Protein AF-A0A9N9WAH8-F1 (afdb_monomer)

InterPro domains:
  IPR052270 Centrosome-associated contractile fiber protein [PTHR22028] (72-411)

Organism: NCBI:txid40085

Solvent-accessible surface area (backbone atoms only — not comparable to full-atom values): 23472 Å² total; per-residue (Å²): 132,62,71,67,58,54,56,51,51,51,55,51,50,51,53,49,50,54,50,54,51,55,52,50,52,53,52,50,51,54,50,50,52,53,50,51,55,49,53,52,52,53,51,50,55,54,51,53,55,50,55,51,52,55,50,56,52,51,53,53,52,55,54,51,51,52,55,52,50,52,52,52,49,53,51,50,53,52,51,51,51,53,52,49,52,53,52,50,53,52,49,51,52,51,50,51,52,51,51,50,50,50,50,51,51,50,50,51,51,50,51,50,46,50,50,49,50,48,51,49,49,55,56,49,63,73,72,67,83,82,90,86,91,80,91,82,89,87,78,89,77,82,88,77,90,82,85,87,89,85,82,89,80,91,84,88,88,91,88,88,85,78,67,78,79,66,53,69,73,51,56,68,62,58,55,67,58,57,63,64,54,56,59,59,55,55,54,57,54,53,56,52,55,54,55,53,53,54,52,54,50,54,55,50,51,51,52,50,50,54,53,48,52,52,50,50,49,54,50,52,50,51,53,48,51,50,50,51,50,51,49,53,51,53,50,51,52,51,50,54,50,49,52,51,50,50,51,50,47,43,48,61,62,50,51,46,50,50,52,52,51,52,47,52,52,52,53,50,51,51,51,50,51,53,51,50,53,48,50,51,52,51,50,53,49,49,52,51,49,50,53,51,49,51,54,49,51,52,53,48,50,54,50,51,52,50,51,50,51,51,53,49,52,50,51,52,52,51,49,52,52,50,51,53,52,48,52,52,52,48,51,53,50,52,53,50,48,52,50,51,52,50,51,52,52,52,52,53,50,53,53,51,50,52,52,53,50,53,54,49,51,52,52,49,54,50,50,51,52,50,51,52,53,51,50,51,51,51,53,50,51,52,57,70,46,38,63,60,53,50,49,53,49,50,51,53,50,52,50,52,47,55,52,49,52,56,45,36,76,77,38,78,88,66,79,81,84,91,130

Foldseek 3Di:
DDPVVVVVVVVVVVVVVVVVVVVVVVVVVVVVVVVVVVVVVVVVVVVVVVVVVVVVVVVVVVVVVVVVVVVVVVVVVVVVVVVVVVVVVVVVVVVVVVVVVVVVVVVVVVVVVVVVVVVVVVVVVVPDDDDDDDDDDDDDDDDDDDDDDDDDDDDDDDDDDPPPVPPVVVVVVVVVVVVVVVVVVVVVVVVVVVVVVVVVVVVVVVVVVVVVVVVVVVVVVVVVVVVVVVVVVVVVVVVVVVVVVVVVCCVPPPVVVVVVVVVVVVVVVVVVVVVVVVVVVVVVVVVVVVVVVVVVVVVVVVVVVVVVVVVVVVVVVVVVVVVVVVVVVVVVVVVVVVVVVVVVVVVVVVVVVVVVVVVVVVVVVVVVVVVVVVVVVVVVVCVVCVVVVVVVVVVVVVVVVVVVVVVCVVPVPDDDDDD

Sequence (419 aa):
MNEKNKKVAIKFLEKWKAFVTKRKEILNKHRQECLNTFFDKVAKKKMDAKQSNDFVNKTKMLARDYSTYQQRYQVQKHIIALQKAKLEEQNRLIEELKYNRIIEASRQSVDAMKDEIRKTYFDIDRQLKPKIKCLTNELKLQQIEEPSLVLHCLKVPRFLQRMEKRAREREEKHAIIRERRRQMEEERVRLKQQAELAKAEMDKEEKIKRMEELREKRRKEKIENIRRKQYAARLRSLIVMADLHYERTLKTKYIRQLKILLQIKRDNNEKAKIHYAFQLKKNVFLHWMWYTEDMWCERNYIAEEFDRKKKLSQALKQFKLNVQGYILKKQVADDYYDLFVTQMVFRKFKEAISIVKKEQDLKFQKAIKYYNSNLLFKIFTCWRTLPALNALKREQEARKARWREKVLQVVPDYVPPED

Mean predicted aligned error: 22.87 Å

Structure (mmCIF, N/CA/C/O backbone):
data_AF-A0A9N9WAH8-F1
#
_entry.id   AF-A0A9N9WAH8-F1
#
loop_
_atom_site.group_PDB
_atom_site.id
_atom_site.type_symbol
_atom_site.label_atom_id
_atom_site.label_alt_id
_atom_site.label_comp_id
_atom_site.label_asym_id
_atom_site.label_entity_id
_atom_site.label_seq_id
_atom_site.pdbx_PDB_ins_code
_atom_site.Cartn_x
_atom_site.Cartn_y
_atom_site.Cartn_z
_atom_site.occupancy
_atom_site.B_iso_or_equiv
_atom_site.auth_seq_id
_atom_site.auth_comp_id
_atom_site.auth_asym_id
_atom_site.auth_atom_id
_atom_site.pdbx_PDB_model_num
ATOM 1 N N . MET A 1 1 ? -35.997 38.370 19.156 1.00 53.81 1 MET A N 1
ATOM 2 C CA . MET A 1 1 ? -34.703 37.883 18.616 1.00 53.81 1 MET A CA 1
ATOM 3 C C . MET A 1 1 ? -33.834 39.103 18.311 1.00 53.81 1 MET A C 1
ATOM 5 O O . MET A 1 1 ? -34.232 39.908 17.480 1.00 53.81 1 MET A O 1
ATOM 9 N N . ASN A 1 2 ? -32.734 39.292 19.051 1.00 60.47 2 ASN A N 1
ATOM 10 C CA . ASN A 1 2 ? -31.956 40.540 19.095 1.00 60.47 2 ASN A CA 1
ATOM 11 C C . ASN A 1 2 ? -31.414 40.979 17.725 1.00 60.47 2 ASN A C 1
ATOM 13 O O . ASN A 1 2 ? -30.841 40.181 16.985 1.00 60.47 2 ASN A O 1
ATOM 17 N N . GLU A 1 3 ? -31.519 42.271 17.429 1.00 69.06 3 GLU A N 1
ATOM 18 C CA . GLU A 1 3 ? -31.040 42.927 16.202 1.00 69.06 3 GLU A CA 1
ATOM 19 C C . GLU A 1 3 ? -29.545 42.668 15.921 1.00 69.06 3 GLU A C 1
ATOM 21 O O . GLU A 1 3 ? -29.122 42.501 14.774 1.00 69.06 3 GLU A O 1
ATOM 26 N N . LYS A 1 4 ? -28.748 42.515 16.989 1.00 70.62 4 LYS A N 1
ATOM 27 C CA . LYS A 1 4 ? -27.345 42.073 16.925 1.00 70.62 4 LYS A CA 1
ATOM 28 C C . LYS A 1 4 ? -27.186 40.684 16.298 1.00 70.62 4 LYS A C 1
ATOM 30 O O . LYS A 1 4 ? -26.289 40.495 15.481 1.00 70.62 4 LYS A O 1
ATOM 35 N N . ASN A 1 5 ? -28.071 39.736 16.603 1.00 72.88 5 ASN A N 1
ATOM 36 C CA . ASN A 1 5 ? -27.991 38.375 16.065 1.00 72.88 5 ASN A CA 1
ATOM 37 C C . ASN A 1 5 ? -28.330 38.344 14.568 1.00 72.88 5 ASN A C 1
ATOM 39 O O . ASN A 1 5 ? -27.695 37.604 13.819 1.00 72.88 5 ASN A O 1
ATOM 43 N N . LYS A 1 6 ? -29.253 39.202 14.104 1.00 77.69 6 LYS A N 1
ATOM 44 C CA . LYS A 1 6 ? -29.532 39.371 12.666 1.00 77.69 6 LYS A CA 1
ATOM 45 C C . LYS A 1 6 ? -28.328 39.948 11.914 1.00 77.69 6 LYS A C 1
ATOM 47 O O . LYS A 1 6 ? -27.961 39.410 10.873 1.00 77.69 6 LYS A O 1
ATOM 52 N N . LYS A 1 7 ? -27.664 40.981 12.451 1.00 80.12 7 LYS A N 1
ATOM 53 C CA . LYS A 1 7 ? -26.459 41.568 11.824 1.00 80.12 7 LYS A CA 1
ATOM 54 C C . LYS A 1 7 ? -25.301 40.570 11.727 1.00 80.12 7 LYS A C 1
ATOM 56 O O . LYS A 1 7 ? -24.615 40.518 10.708 1.00 80.12 7 LYS A O 1
ATOM 61 N N . VAL A 1 8 ? -25.106 39.743 12.755 1.00 80.06 8 VAL A N 1
ATOM 62 C CA . VAL A 1 8 ? -24.082 38.687 12.743 1.00 80.06 8 VAL A CA 1
ATOM 63 C C . VAL A 1 8 ? -24.415 37.610 11.705 1.00 80.06 8 VAL A C 1
ATOM 65 O O . VAL A 1 8 ? -23.544 37.247 10.916 1.00 80.06 8 VAL A O 1
ATOM 68 N N . ALA A 1 9 ? -25.671 37.159 11.636 1.00 80.25 9 ALA A N 1
ATOM 69 C CA . ALA A 1 9 ? -26.106 36.175 10.645 1.00 80.25 9 ALA A CA 1
ATOM 70 C C . ALA A 1 9 ? -25.903 36.669 9.201 1.00 80.25 9 ALA A C 1
ATOM 72 O O . ALA A 1 9 ? -25.368 35.927 8.379 1.00 80.25 9 ALA A O 1
ATOM 73 N N . ILE A 1 10 ? -26.237 37.931 8.905 1.00 84.44 10 ILE A N 1
ATOM 74 C CA . ILE A 1 10 ? -26.026 38.535 7.577 1.00 84.44 10 ILE A CA 1
ATOM 75 C C . ILE A 1 10 ? -24.534 38.554 7.215 1.00 84.44 10 ILE A C 1
ATOM 77 O O . ILE A 1 10 ? -24.164 38.115 6.129 1.00 84.44 10 ILE A O 1
ATOM 81 N N . LYS A 1 11 ? -23.658 38.944 8.151 1.00 85.69 11 LYS A N 1
ATOM 82 C CA . LYS A 1 11 ? -22.202 38.980 7.929 1.00 85.69 11 LYS A CA 1
ATOM 83 C C . LYS A 1 11 ? -21.610 37.597 7.629 1.00 85.69 11 LYS A C 1
ATOM 85 O O . LYS A 1 11 ? -20.718 37.469 6.788 1.00 85.69 11 LYS A O 1
ATOM 90 N N . PHE A 1 12 ? -22.081 36.548 8.306 1.00 84.50 12 PHE A N 1
ATOM 91 C CA . PHE A 1 12 ? -21.650 35.176 8.013 1.00 84.50 12 PHE A CA 1
ATOM 92 C C . PHE A 1 12 ? -22.207 34.663 6.683 1.00 84.50 12 PHE A C 1
ATOM 94 O O . PHE A 1 12 ? -21.503 33.957 5.963 1.00 84.50 12 PHE A O 1
ATOM 101 N N . LEU A 1 13 ? -23.424 35.066 6.321 1.00 86.12 13 LEU A N 1
ATOM 102 C CA . LEU A 1 13 ? -24.056 34.697 5.058 1.00 86.12 13 LEU A CA 1
ATOM 103 C C . LEU A 1 13 ? -23.360 35.363 3.859 1.00 86.12 13 LEU A C 1
ATOM 105 O O . LEU A 1 13 ? -23.143 34.713 2.838 1.00 86.12 13 LEU A O 1
ATOM 109 N N . GLU A 1 14 ? -22.917 36.613 3.998 1.00 87.69 14 GLU A N 1
ATOM 110 C CA . GLU A 1 14 ? -22.078 37.300 3.006 1.00 87.69 14 GLU A CA 1
ATOM 111 C C . GLU A 1 14 ? -20.697 36.652 2.864 1.00 87.69 14 GLU A C 1
ATOM 113 O O . GLU A 1 14 ? -20.250 36.394 1.745 1.00 87.69 14 GLU A O 1
ATOM 118 N N . LYS A 1 15 ? -20.043 36.300 3.981 1.00 85.69 15 LYS A N 1
ATOM 119 C CA . LYS A 1 15 ? -18.772 35.554 3.948 1.00 85.69 15 LYS A CA 1
ATOM 120 C C . LYS A 1 15 ? -18.920 34.188 3.280 1.00 85.69 15 LYS A C 1
ATOM 122 O O . LYS A 1 15 ? -18.047 33.788 2.512 1.00 85.69 15 LYS A O 1
ATOM 127 N N . TRP A 1 16 ? -20.019 33.485 3.543 1.00 86.94 16 TRP A N 1
ATOM 128 C CA . TRP A 1 16 ? -20.309 32.205 2.904 1.00 86.94 16 TRP A CA 1
ATOM 129 C C . TRP A 1 16 ? -20.557 32.372 1.401 1.00 86.94 16 TRP A C 1
ATOM 131 O O . TRP A 1 16 ? -19.966 31.643 0.607 1.00 86.94 16 TRP A O 1
ATOM 141 N N . LYS A 1 17 ? -21.335 33.382 0.988 1.00 85.12 17 LYS A N 1
ATOM 142 C CA . LYS A 1 17 ? -21.533 33.707 -0.435 1.00 85.12 17 LYS A CA 1
ATOM 143 C C . LYS A 1 17 ? -20.207 34.003 -1.139 1.00 85.12 17 LYS A C 1
ATOM 145 O O . LYS A 1 17 ? -19.960 33.425 -2.192 1.00 85.12 17 LYS A O 1
ATOM 150 N N . ALA A 1 18 ? -19.337 34.816 -0.534 1.00 86.19 18 ALA A N 1
ATOM 151 C CA . ALA A 1 18 ? -18.013 35.131 -1.076 1.00 86.19 18 ALA A CA 1
ATOM 152 C C . ALA A 1 18 ? -17.094 33.897 -1.174 1.00 86.19 18 ALA A C 1
ATOM 154 O O . ALA A 1 18 ? -16.318 33.755 -2.119 1.00 86.19 18 ALA A O 1
ATOM 155 N N . PHE A 1 19 ? -17.187 32.972 -0.215 1.00 87.88 19 PHE A N 1
ATOM 156 C CA . PHE A 1 19 ? -16.451 31.710 -0.265 1.00 87.88 19 PHE A CA 1
ATOM 157 C C . PHE A 1 19 ? -16.951 30.800 -1.397 1.00 87.88 19 PHE A C 1
ATOM 159 O O . PHE A 1 19 ? -16.147 30.224 -2.135 1.00 87.88 19 PHE A O 1
ATOM 166 N N . VAL A 1 20 ? -18.271 30.694 -1.572 1.00 85.44 20 VAL A N 1
ATOM 167 C CA . VAL A 1 20 ? -18.887 29.874 -2.625 1.00 85.44 20 VAL A CA 1
ATOM 168 C C . VAL A 1 20 ? -18.576 30.427 -4.018 1.00 85.44 20 VAL A C 1
ATOM 170 O O . VAL A 1 20 ? -18.229 29.646 -4.907 1.00 85.44 20 VAL A O 1
ATOM 173 N N . THR A 1 21 ? -18.633 31.747 -4.218 1.00 85.88 21 THR A N 1
ATOM 174 C CA . THR A 1 21 ? -18.268 32.367 -5.505 1.00 85.88 21 THR A CA 1
ATOM 175 C C . THR A 1 21 ? -16.796 32.146 -5.832 1.00 85.88 21 THR A C 1
ATOM 177 O O . THR A 1 21 ? -16.490 31.660 -6.920 1.00 85.88 21 THR A O 1
ATOM 180 N N . LYS A 1 22 ? -15.892 32.357 -4.868 1.00 86.38 22 LYS A N 1
ATOM 181 C CA . LYS A 1 22 ? -14.452 32.111 -5.050 1.00 86.38 22 LYS A CA 1
ATOM 182 C C . LYS A 1 22 ? -14.148 30.644 -5.372 1.00 86.38 22 LYS A C 1
ATOM 184 O O . LYS A 1 22 ? -13.329 30.349 -6.239 1.00 86.38 22 LYS A O 1
ATOM 189 N N . ARG A 1 23 ? -14.843 29.700 -4.727 1.00 84.19 23 ARG A N 1
ATOM 190 C CA . ARG A 1 23 ? -14.712 28.265 -5.030 1.00 84.19 23 ARG A CA 1
ATOM 191 C C . ARG A 1 23 ? -15.204 27.929 -6.440 1.00 84.19 23 ARG A C 1
ATOM 193 O O . ARG A 1 23 ? -14.568 27.132 -7.127 1.00 84.19 23 ARG A O 1
ATOM 200 N N . LYS A 1 24 ? -16.307 28.541 -6.883 1.00 85.25 24 LYS A N 1
ATOM 201 C CA . LYS A 1 24 ? -16.858 28.362 -8.235 1.00 85.25 24 LYS A CA 1
ATOM 202 C C . LYS A 1 24 ? -15.921 28.923 -9.312 1.00 85.25 24 LYS A C 1
ATOM 204 O O . LYS A 1 24 ? -15.746 28.285 -10.345 1.00 85.25 24 LYS A O 1
ATOM 209 N N . GLU A 1 25 ? -15.274 30.057 -9.054 1.00 86.31 25 GLU A N 1
ATOM 210 C CA . GLU A 1 25 ? -14.258 30.634 -9.947 1.00 86.31 25 GLU A CA 1
ATOM 211 C C . GLU A 1 25 ? -13.031 29.731 -10.101 1.00 86.31 25 GLU A C 1
ATOM 213 O O . GLU A 1 25 ? -12.570 29.516 -11.220 1.00 86.31 25 GLU A O 1
ATOM 218 N N . ILE A 1 26 ? -12.534 29.148 -9.005 1.00 84.94 26 ILE A N 1
ATOM 219 C CA . ILE A 1 26 ? -11.406 28.201 -9.042 1.00 84.94 26 ILE A CA 1
ATOM 220 C C . ILE A 1 26 ? -11.769 26.957 -9.865 1.00 84.94 26 ILE A C 1
ATOM 222 O O . ILE A 1 26 ? -10.996 26.529 -10.721 1.00 84.94 26 ILE A O 1
ATOM 226 N N . LEU A 1 27 ? -12.970 26.410 -9.658 1.00 83.88 27 LEU A N 1
ATOM 227 C CA . LEU A 1 27 ? -13.480 25.265 -10.421 1.00 83.88 27 LEU A CA 1
ATOM 228 C C . LEU A 1 27 ? -13.619 25.577 -11.916 1.00 83.88 27 LEU A C 1
ATOM 230 O O . LEU A 1 27 ? -13.265 24.750 -12.756 1.00 83.88 27 LEU A O 1
ATOM 234 N N . ASN A 1 28 ? -14.096 26.775 -12.256 1.00 85.94 28 ASN A N 1
ATOM 235 C CA . ASN A 1 28 ? -14.203 27.210 -13.645 1.00 85.94 28 ASN A CA 1
ATOM 236 C C . ASN A 1 28 ? -12.829 27.398 -14.299 1.00 85.94 28 ASN A C 1
ATOM 238 O O . ASN A 1 28 ? -12.653 26.952 -15.431 1.00 85.94 28 ASN A O 1
ATOM 242 N N . LYS A 1 29 ? -11.845 27.973 -13.591 1.00 87.38 29 LYS A N 1
ATOM 243 C CA . LYS A 1 29 ? -10.463 28.089 -14.091 1.00 87.38 29 LYS A CA 1
ATOM 244 C C . LYS A 1 29 ? -9.846 26.721 -14.369 1.00 87.38 29 LYS A C 1
ATOM 246 O O . LYS A 1 29 ? -9.376 26.485 -15.477 1.00 87.38 29 LYS A O 1
ATOM 251 N N . HIS A 1 30 ? -9.964 25.786 -13.427 1.00 85.94 30 HIS A N 1
ATOM 252 C CA . HIS A 1 30 ? -9.470 24.420 -13.614 1.00 85.94 30 HIS A CA 1
ATOM 253 C C . HIS A 1 30 ? -10.160 23.719 -14.797 1.00 85.94 30 HIS A C 1
ATOM 255 O O . HIS A 1 30 ? -9.526 23.008 -15.578 1.00 85.94 30 HIS A O 1
ATOM 261 N N . ARG A 1 31 ? -11.471 23.921 -14.975 1.00 85.00 31 ARG A N 1
ATOM 262 C CA . ARG A 1 31 ? -12.200 23.374 -16.129 1.00 85.00 31 ARG A CA 1
ATOM 263 C C . ARG A 1 31 ? -11.701 23.969 -17.448 1.00 85.00 31 ARG A C 1
ATOM 265 O O . ARG A 1 31 ? -11.574 23.239 -18.429 1.00 85.00 31 ARG A O 1
ATOM 272 N N . GLN A 1 32 ? -11.407 25.265 -17.473 1.00 86.19 32 GLN A N 1
ATOM 273 C CA . GLN A 1 32 ? -10.899 25.963 -18.652 1.00 86.19 32 GLN A CA 1
ATOM 274 C C . GLN A 1 32 ? -9.479 25.503 -19.020 1.00 86.19 32 GLN A C 1
ATOM 276 O O . GLN A 1 32 ? -9.203 25.254 -20.190 1.00 86.19 32 GLN A O 1
ATOM 281 N N . GLU A 1 33 ? -8.614 25.272 -18.033 1.00 87.81 33 GLU A N 1
ATOM 282 C CA . GLU A 1 33 ? -7.276 24.696 -18.231 1.00 87.81 33 GLU A CA 1
ATOM 283 C C . GLU A 1 33 ? -7.333 23.263 -18.784 1.00 87.81 33 GLU A C 1
ATOM 285 O O . GLU A 1 33 ? -6.608 22.925 -19.727 1.00 87.81 33 GLU A O 1
ATOM 290 N N . CYS A 1 34 ? -8.243 22.424 -18.273 1.00 84.56 34 CYS A N 1
ATOM 291 C CA . CYS A 1 34 ? -8.461 21.082 -18.820 1.00 84.56 34 CYS A CA 1
ATOM 292 C C . CYS A 1 34 ? -8.934 21.121 -20.280 1.00 84.56 34 CYS A C 1
ATOM 294 O O . CYS A 1 34 ? -8.454 20.334 -21.098 1.00 84.56 34 CYS A O 1
ATOM 296 N N . LEU A 1 35 ? 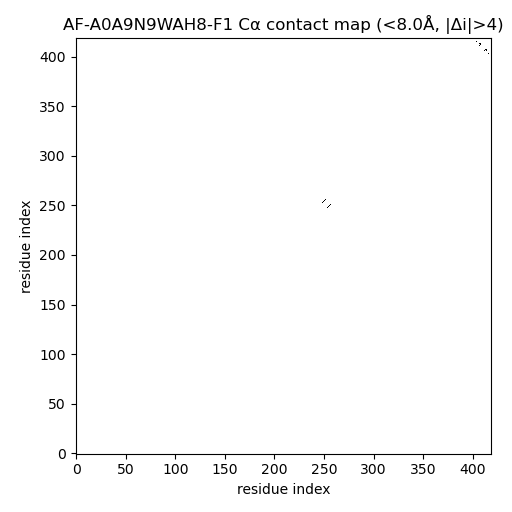-9.848 22.037 -20.618 1.00 87.38 35 LEU A N 1
ATOM 297 C CA . LEU A 1 35 ? -10.332 22.208 -21.990 1.00 87.38 35 LEU A CA 1
ATOM 298 C C . LEU A 1 35 ? -9.216 22.684 -22.927 1.00 87.38 35 LEU A C 1
ATOM 300 O O . LEU A 1 35 ? -9.046 22.104 -23.997 1.00 87.38 35 LEU A O 1
ATOM 304 N N . ASN A 1 36 ? -8.407 23.659 -22.510 1.00 89.44 36 ASN A N 1
ATOM 305 C CA . ASN A 1 36 ? -7.263 24.127 -23.297 1.00 89.44 36 ASN A CA 1
ATOM 306 C C . ASN A 1 36 ? -6.256 22.993 -23.548 1.00 89.44 36 ASN A C 1
ATOM 308 O O . ASN A 1 36 ? -5.866 22.746 -24.687 1.00 89.44 36 ASN A O 1
ATOM 312 N N . THR A 1 37 ? -5.942 22.208 -22.513 1.00 90.19 37 THR A N 1
ATOM 313 C CA . THR A 1 37 ? -5.053 21.039 -22.628 1.00 90.19 37 THR A CA 1
ATOM 314 C C . THR A 1 37 ? -5.609 19.985 -23.593 1.00 90.19 37 THR A C 1
ATOM 316 O O . THR A 1 37 ? -4.856 19.315 -24.307 1.00 90.19 37 THR A O 1
ATOM 319 N N . PHE A 1 38 ? -6.932 19.808 -23.624 1.00 90.44 38 PHE A N 1
ATOM 320 C CA . PHE A 1 38 ? -7.591 18.910 -24.567 1.00 90.44 38 PHE A CA 1
ATOM 321 C C . PHE A 1 38 ? -7.471 19.420 -26.009 1.00 90.44 38 PHE A C 1
ATOM 323 O O . PHE A 1 38 ? -7.061 18.656 -26.887 1.00 90.44 38 PHE A O 1
ATOM 330 N N . PHE A 1 39 ? -7.749 20.703 -26.255 1.00 87.88 39 PHE A N 1
ATOM 331 C CA . PHE A 1 39 ? -7.614 21.297 -27.588 1.00 87.88 39 PHE A CA 1
ATOM 332 C C . PHE A 1 39 ? -6.167 21.262 -28.101 1.00 87.88 39 PHE A C 1
ATOM 334 O O . PHE A 1 39 ? -5.954 20.915 -29.265 1.00 87.88 39 PHE A O 1
ATOM 341 N N . ASP A 1 40 ? -5.173 21.476 -27.238 1.00 87.81 40 ASP A N 1
ATOM 342 C CA . ASP A 1 40 ? -3.753 21.363 -27.600 1.00 87.81 40 ASP A CA 1
ATOM 343 C C . ASP A 1 40 ? -3.360 19.936 -28.006 1.00 87.81 40 ASP A C 1
ATOM 345 O O . ASP A 1 40 ? -2.610 19.729 -28.966 1.00 87.81 40 ASP A O 1
ATOM 349 N N . LYS A 1 41 ? -3.891 18.920 -27.314 1.00 87.06 41 LYS A N 1
ATOM 350 C CA . LYS A 1 41 ? -3.677 17.509 -27.680 1.00 87.06 41 LYS A CA 1
ATOM 351 C C . LYS A 1 41 ? -4.314 17.171 -29.026 1.00 87.06 41 LYS A C 1
ATOM 353 O O . LYS A 1 41 ? -3.707 16.454 -29.824 1.00 87.06 41 LYS A O 1
ATOM 358 N N . VAL A 1 42 ? -5.508 17.695 -29.299 1.00 82.81 42 VAL A N 1
ATOM 359 C CA . VAL A 1 42 ? -6.190 17.514 -30.590 1.00 82.81 42 VAL A CA 1
ATOM 360 C C . VAL A 1 42 ? -5.415 18.206 -31.716 1.00 82.81 42 VAL A C 1
ATOM 362 O O . VAL A 1 42 ? -5.228 17.611 -32.780 1.00 82.81 42 VAL A O 1
ATOM 365 N N . ALA A 1 43 ? -4.902 19.416 -31.480 1.00 81.94 43 ALA A N 1
ATOM 366 C CA . ALA A 1 43 ? -4.081 20.144 -32.444 1.00 81.94 43 ALA A CA 1
ATOM 367 C C . ALA A 1 43 ? -2.779 19.392 -32.767 1.00 81.94 43 ALA A C 1
ATOM 369 O O . ALA A 1 43 ? -2.485 19.175 -33.945 1.00 81.94 43 ALA A O 1
ATOM 370 N N . LYS A 1 44 ? -2.057 18.902 -31.748 1.00 81.56 44 LYS A N 1
ATOM 371 C CA . LYS A 1 44 ? -0.844 18.081 -31.932 1.00 81.56 44 LYS A CA 1
ATOM 372 C C . LYS A 1 44 ? -1.126 16.817 -32.740 1.00 81.56 44 LYS A C 1
ATOM 374 O O . LYS A 1 44 ? -0.486 16.593 -33.762 1.00 81.56 44 LYS A O 1
ATOM 379 N N . LYS A 1 45 ? -2.179 16.071 -32.386 1.00 79.56 45 LYS A N 1
ATOM 380 C CA . LYS A 1 45 ? -2.574 14.853 -33.112 1.00 79.56 45 LYS A CA 1
ATOM 381 C C . LYS A 1 45 ? -2.915 15.128 -34.584 1.00 79.56 45 LYS A C 1
ATOM 383 O O . LYS A 1 45 ? -2.627 14.303 -35.449 1.00 79.56 45 LYS A O 1
ATOM 388 N N . LYS A 1 46 ? -3.497 16.294 -34.891 1.00 76.75 46 LYS A N 1
ATOM 389 C CA . LYS A 1 46 ? -3.788 16.722 -36.270 1.00 76.75 46 LYS A CA 1
ATOM 390 C C . LYS A 1 46 ? -2.519 17.094 -37.050 1.00 76.75 46 LYS A C 1
ATOM 392 O O . LYS A 1 46 ? -2.478 16.861 -38.258 1.00 76.75 46 LYS A O 1
ATOM 397 N N . MET A 1 47 ? -1.497 17.652 -36.396 1.00 72.69 47 MET A N 1
ATOM 398 C CA . MET A 1 47 ? -0.200 17.930 -37.030 1.00 72.69 47 MET A CA 1
ATOM 399 C C . MET A 1 47 ? 0.600 16.645 -37.280 1.00 72.69 47 MET A C 1
ATOM 401 O O . MET A 1 47 ? 1.109 16.463 -38.386 1.00 72.69 47 MET A O 1
ATOM 405 N N . ASP A 1 48 ? 0.613 15.720 -36.319 1.00 72.06 48 ASP A N 1
ATOM 406 C CA . ASP A 1 48 ? 1.296 14.424 -36.446 1.00 72.06 48 ASP A CA 1
ATOM 407 C C . ASP A 1 48 ? 0.681 13.567 -37.568 1.00 72.06 48 ASP A C 1
ATOM 409 O O . ASP A 1 48 ? 1.392 12.951 -38.365 1.00 72.06 48 ASP A O 1
ATOM 413 N N . ALA A 1 49 ? -0.651 13.591 -37.706 1.00 68.81 49 ALA A N 1
ATOM 414 C CA . ALA A 1 49 ? -1.353 12.908 -38.795 1.00 68.81 49 ALA A CA 1
ATOM 415 C C . ALA A 1 49 ? -0.999 13.475 -40.184 1.00 68.81 49 ALA A C 1
ATOM 417 O O . ALA A 1 49 ? -0.895 12.716 -41.149 1.00 68.81 49 ALA A O 1
ATOM 418 N N . LYS A 1 50 ? -0.775 14.793 -40.299 1.00 65.69 50 LYS A N 1
ATOM 419 C CA . LYS A 1 50 ? -0.335 15.421 -41.557 1.00 65.69 50 LYS A CA 1
ATOM 420 C C . LYS A 1 50 ? 1.113 15.060 -41.902 1.00 65.69 50 LYS A C 1
ATOM 422 O O . LYS A 1 50 ? 1.376 14.691 -43.042 1.00 65.69 50 LYS A O 1
ATOM 427 N N . GLN A 1 51 ? 2.022 15.079 -40.923 1.00 63.78 51 GLN A N 1
ATOM 428 C CA . GLN A 1 51 ? 3.424 14.690 -41.138 1.00 63.78 51 GLN A CA 1
ATOM 429 C C . GLN A 1 51 ? 3.574 13.213 -41.534 1.00 63.78 51 GLN A C 1
ATOM 431 O O . GLN A 1 51 ? 4.389 12.887 -42.397 1.00 63.78 51 GLN A O 1
ATOM 436 N N . SER A 1 52 ? 2.758 12.326 -40.955 1.00 62.16 52 SER A N 1
ATOM 437 C CA . SER A 1 52 ? 2.719 10.906 -41.328 1.00 62.16 52 SER A CA 1
ATOM 438 C C . SER A 1 52 ? 2.292 10.707 -42.789 1.00 62.16 52 SER A C 1
ATOM 440 O O . SER A 1 52 ? 2.934 9.964 -43.532 1.00 62.16 52 SER A O 1
ATOM 442 N N . ASN A 1 53 ? 1.269 11.437 -43.246 1.00 63.03 53 ASN A N 1
ATOM 443 C CA . ASN A 1 53 ? 0.794 11.342 -44.629 1.00 63.03 53 ASN A CA 1
ATOM 444 C C . ASN A 1 53 ? 1.830 11.850 -45.649 1.00 63.03 53 ASN A C 1
ATOM 446 O O . ASN A 1 53 ? 2.011 11.238 -46.703 1.00 63.03 53 ASN A O 1
ATOM 450 N N . ASP A 1 54 ? 2.560 12.919 -45.322 1.00 59.78 54 ASP A N 1
ATOM 451 C CA . ASP A 1 54 ? 3.639 13.438 -46.174 1.00 59.78 54 ASP A CA 1
ATOM 452 C C . ASP A 1 54 ? 4.829 12.473 -46.264 1.00 59.78 54 ASP A C 1
ATOM 454 O O . ASP A 1 54 ? 5.446 12.333 -47.326 1.00 59.78 54 ASP A O 1
ATOM 458 N N . PHE A 1 55 ? 5.136 11.761 -45.175 1.00 60.56 55 PHE A N 1
ATOM 459 C CA . PHE A 1 55 ? 6.169 10.727 -45.175 1.00 60.56 55 PHE A CA 1
ATOM 460 C C . PHE A 1 55 ? 5.766 9.539 -46.055 1.00 60.56 55 PHE A C 1
ATOM 462 O O . PHE A 1 55 ? 6.531 9.144 -46.934 1.00 60.56 55 PHE A O 1
ATOM 469 N N . VAL A 1 56 ? 4.535 9.037 -45.903 1.00 62.19 56 VAL A N 1
ATOM 470 C CA . VAL A 1 56 ? 4.002 7.925 -46.710 1.00 62.19 56 VAL A CA 1
ATOM 471 C C . VAL A 1 56 ? 3.966 8.278 -48.203 1.00 62.19 56 VAL A C 1
ATOM 473 O O . VAL A 1 56 ? 4.311 7.445 -49.046 1.00 62.19 56 VAL A O 1
ATOM 476 N N . ASN A 1 57 ? 3.621 9.520 -48.551 1.00 62.97 57 ASN A N 1
ATOM 477 C CA . ASN A 1 57 ? 3.628 9.985 -49.939 1.00 62.97 57 ASN A CA 1
ATOM 478 C C . ASN A 1 57 ? 5.050 10.099 -50.518 1.00 62.97 57 ASN A C 1
ATOM 480 O O . ASN A 1 57 ? 5.273 9.692 -51.662 1.00 62.97 57 ASN A O 1
ATOM 484 N N . LYS A 1 58 ? 6.038 10.552 -49.730 1.00 61.72 58 LYS A N 1
ATOM 485 C CA . LYS A 1 58 ? 7.456 10.541 -50.140 1.00 61.72 58 LYS A CA 1
ATOM 486 C C . LYS A 1 58 ? 7.987 9.125 -50.362 1.00 61.72 58 LYS A C 1
ATOM 488 O O . LYS A 1 58 ? 8.686 8.891 -51.347 1.00 61.72 58 LYS A O 1
ATOM 493 N N . THR A 1 59 ? 7.631 8.166 -49.507 1.00 60.12 59 THR A N 1
ATOM 494 C CA . THR A 1 59 ? 8.051 6.765 -49.677 1.00 60.12 59 THR A CA 1
ATOM 495 C C . THR A 1 59 ? 7.443 6.140 -50.937 1.00 60.12 59 THR A C 1
ATOM 497 O O . THR A 1 59 ? 8.138 5.430 -51.664 1.00 60.12 59 THR A O 1
ATOM 500 N N . LYS A 1 60 ? 6.178 6.454 -51.258 1.00 62.88 60 LYS A N 1
ATOM 501 C CA . LYS A 1 60 ? 5.527 6.006 -52.503 1.00 62.88 60 LYS A CA 1
ATOM 502 C C . LYS A 1 60 ? 6.175 6.598 -53.761 1.00 62.88 60 LYS A C 1
ATOM 504 O O . LYS A 1 60 ? 6.305 5.880 -54.751 1.00 62.88 60 LYS A O 1
ATOM 509 N N . MET A 1 61 ? 6.621 7.858 -53.732 1.00 57.81 61 MET A N 1
ATOM 510 C CA . MET A 1 61 ? 7.376 8.443 -54.852 1.00 57.81 61 MET A CA 1
ATOM 511 C C . MET A 1 61 ? 8.731 7.756 -55.057 1.00 57.81 61 MET A C 1
ATOM 513 O O . MET A 1 61 ? 9.041 7.360 -56.178 1.00 57.81 61 MET A O 1
ATOM 517 N N . LEU A 1 62 ? 9.487 7.514 -53.981 1.00 60.00 62 LEU A N 1
ATOM 518 C CA . LEU A 1 62 ? 10.785 6.829 -54.062 1.00 60.00 62 LEU A CA 1
ATOM 519 C C . LEU A 1 62 ? 10.661 5.384 -54.579 1.00 60.00 62 LEU A C 1
ATOM 521 O O . LEU A 1 62 ? 11.501 4.927 -55.355 1.00 60.00 62 LEU A O 1
ATOM 525 N N . ALA A 1 63 ? 9.596 4.669 -54.204 1.00 58.97 63 ALA A N 1
ATOM 526 C CA . ALA A 1 63 ? 9.318 3.328 -54.724 1.00 58.97 63 ALA A CA 1
ATOM 527 C C . ALA A 1 63 ? 8.977 3.340 -56.229 1.00 58.97 63 ALA A C 1
ATOM 529 O O . ALA A 1 63 ? 9.408 2.457 -56.977 1.00 58.97 63 ALA A O 1
ATOM 530 N N . ARG A 1 64 ? 8.251 4.366 -56.698 1.00 58.88 64 ARG A N 1
ATOM 531 C CA . ARG A 1 64 ? 7.926 4.545 -58.122 1.00 58.88 64 ARG A CA 1
ATOM 532 C C . ARG A 1 64 ? 9.178 4.844 -58.951 1.00 58.88 64 ARG A C 1
ATOM 534 O O . ARG A 1 64 ? 9.350 4.255 -60.023 1.00 58.88 64 ARG A O 1
ATOM 541 N N . ASP A 1 65 ? 10.088 5.659 -58.425 1.00 60.91 65 ASP A N 1
ATOM 542 C CA . ASP A 1 65 ? 11.377 5.952 -59.063 1.00 60.91 65 ASP A CA 1
ATOM 543 C C . ASP A 1 65 ? 12.258 4.702 -59.183 1.00 60.91 65 ASP A C 1
ATOM 545 O O . ASP A 1 65 ? 12.861 4.477 -60.234 1.00 60.91 65 ASP A O 1
ATOM 549 N N . TYR A 1 66 ? 12.264 3.830 -58.168 1.00 59.47 66 TYR A N 1
ATOM 550 C CA . TYR A 1 66 ? 13.020 2.573 -58.210 1.00 59.47 66 TYR A CA 1
ATOM 551 C C . TYR A 1 66 ? 12.520 1.630 -59.318 1.00 59.47 66 TYR A C 1
ATOM 553 O O . TYR A 1 66 ? 13.316 1.108 -60.102 1.00 59.47 66 TYR A O 1
ATOM 561 N N . SER A 1 67 ? 11.195 1.481 -59.456 1.00 61.44 67 SER A N 1
ATOM 562 C CA . SER A 1 67 ? 10.592 0.670 -60.529 1.00 61.44 67 SER A CA 1
ATOM 563 C C . SER A 1 67 ? 10.882 1.231 -61.931 1.00 61.44 67 SER A C 1
ATOM 565 O O . SER A 1 67 ? 11.185 0.483 -62.862 1.00 61.44 67 SER A O 1
ATOM 567 N N . THR A 1 68 ? 10.895 2.561 -62.063 1.00 68.00 68 THR A N 1
ATOM 568 C CA . THR A 1 68 ? 11.203 3.261 -63.319 1.00 68.00 68 THR A CA 1
ATOM 569 C C . THR A 1 68 ? 12.678 3.095 -63.694 1.00 68.00 68 THR A C 1
ATOM 571 O O . THR A 1 68 ? 13.017 2.925 -64.868 1.00 68.00 68 THR A O 1
ATOM 574 N N . TYR A 1 69 ? 13.573 3.097 -62.702 1.00 67.75 69 TYR A N 1
ATOM 575 C CA . TYR A 1 69 ? 15.004 2.884 -62.909 1.00 67.75 69 TYR A CA 1
ATOM 576 C C . TYR A 1 69 ? 15.309 1.447 -63.349 1.00 67.75 69 TYR A C 1
ATOM 578 O O . TYR A 1 69 ? 16.107 1.236 -64.263 1.00 67.75 69 TYR A O 1
ATOM 586 N N . GLN A 1 70 ? 14.622 0.461 -62.767 1.00 70.12 70 GLN A N 1
ATOM 587 C CA . GLN A 1 70 ? 14.749 -0.943 -63.155 1.00 70.12 70 GLN A CA 1
ATOM 588 C C . GLN A 1 70 ? 14.266 -1.182 -64.595 1.00 70.12 70 GLN A C 1
ATOM 590 O O . GLN A 1 70 ? 14.946 -1.863 -65.362 1.00 70.12 70 GLN A O 1
ATOM 595 N N . GLN A 1 71 ? 13.150 -0.566 -64.999 1.00 71.88 71 GLN A N 1
ATOM 596 C CA . GLN A 1 71 ? 12.664 -0.631 -66.382 1.00 71.88 71 GLN A CA 1
ATOM 597 C C . GLN A 1 71 ? 13.633 0.048 -67.364 1.00 71.88 71 GLN A C 1
ATOM 599 O O . GLN A 1 71 ? 13.964 -0.540 -68.393 1.00 71.88 71 GLN A O 1
ATOM 604 N N . ARG A 1 72 ? 14.181 1.228 -67.029 1.00 73.31 72 ARG A N 1
ATOM 605 C CA . ARG A 1 72 ? 15.221 1.879 -67.855 1.00 73.31 72 ARG A CA 1
ATOM 606 C C . ARG A 1 72 ? 16.481 1.035 -67.983 1.00 73.31 72 ARG A C 1
ATOM 608 O O . ARG A 1 72 ? 17.034 0.954 -69.075 1.00 73.31 72 ARG A O 1
ATOM 615 N N . TYR A 1 73 ? 16.927 0.402 -66.902 1.00 78.00 73 TYR A N 1
ATOM 616 C CA . TYR A 1 73 ? 18.102 -0.465 -66.926 1.00 78.00 73 TYR A CA 1
ATOM 617 C C . TYR A 1 73 ? 17.895 -1.679 -67.842 1.00 78.00 73 TYR A C 1
ATOM 619 O O . TYR A 1 73 ? 18.780 -2.007 -68.632 1.00 78.00 73 TYR A O 1
ATOM 627 N N . GLN A 1 74 ? 16.715 -2.306 -67.808 1.00 79.88 74 GLN A N 1
ATOM 628 C CA . GLN A 1 74 ? 16.397 -3.418 -68.711 1.00 79.88 74 GLN A CA 1
ATOM 629 C C . GLN A 1 74 ? 16.338 -2.976 -70.177 1.00 79.88 74 GLN A C 1
ATOM 631 O O . GLN A 1 74 ? 16.896 -3.650 -71.043 1.00 79.88 74 GLN A O 1
ATOM 636 N N . VAL A 1 75 ? 15.750 -1.809 -70.457 1.00 76.81 75 VAL A N 1
ATOM 637 C CA . VAL A 1 75 ? 15.742 -1.227 -71.808 1.00 76.81 75 VAL A CA 1
ATOM 638 C C . VAL A 1 75 ? 17.167 -0.923 -72.281 1.00 76.81 75 VAL A C 1
ATOM 640 O O . VAL A 1 75 ? 17.529 -1.285 -73.396 1.00 76.81 75 VAL A O 1
ATOM 643 N N . GLN A 1 76 ? 18.019 -0.341 -71.432 1.00 80.88 76 GLN A N 1
ATOM 644 C CA . GLN A 1 76 ? 19.427 -0.094 -71.764 1.00 80.88 76 GLN A CA 1
ATOM 645 C C . GLN A 1 76 ? 20.196 -1.393 -72.023 1.00 80.88 76 GLN A C 1
ATOM 647 O O . GLN A 1 76 ? 20.958 -1.470 -72.984 1.00 80.88 76 GLN A O 1
ATOM 652 N N . LYS A 1 77 ? 19.966 -2.437 -71.220 1.00 85.81 77 LYS A N 1
ATOM 653 C CA . LYS A 1 77 ? 20.565 -3.760 -71.430 1.00 85.81 77 LYS A CA 1
ATOM 654 C C . LYS A 1 77 ? 20.143 -4.362 -72.775 1.00 85.81 77 LYS A C 1
ATOM 656 O O . LYS A 1 77 ? 20.987 -4.912 -73.480 1.00 85.81 77 LYS A O 1
ATOM 661 N N . HIS A 1 78 ? 18.872 -4.216 -73.149 1.00 85.56 78 HIS A N 1
ATOM 662 C CA . HIS A 1 78 ? 18.358 -4.673 -74.440 1.00 85.56 78 HIS A CA 1
ATOM 663 C C . HIS A 1 78 ? 18.951 -3.880 -75.617 1.00 85.56 78 HIS A C 1
ATOM 665 O O . HIS A 1 78 ? 19.389 -4.476 -76.598 1.00 85.56 78 HIS A O 1
ATOM 671 N N . ILE A 1 79 ? 19.069 -2.553 -75.490 1.00 85.06 79 ILE A N 1
ATOM 672 C CA . ILE A 1 79 ? 19.714 -1.696 -76.500 1.00 85.06 79 ILE A CA 1
ATOM 673 C C . ILE A 1 79 ? 21.185 -2.084 -76.691 1.00 85.06 79 ILE A C 1
ATOM 675 O O . ILE A 1 79 ? 21.645 -2.202 -77.824 1.00 85.06 79 ILE A O 1
ATOM 679 N N . ILE A 1 80 ? 21.920 -2.335 -75.604 1.00 88.12 80 ILE A N 1
ATOM 680 C CA . ILE A 1 80 ? 23.322 -2.771 -75.674 1.00 88.12 80 ILE A CA 1
ATOM 681 C C . ILE A 1 80 ? 23.433 -4.140 -76.357 1.00 88.12 80 ILE A C 1
ATOM 683 O O . ILE A 1 80 ? 24.341 -4.348 -77.159 1.00 88.12 80 ILE A O 1
ATOM 687 N N . ALA A 1 81 ? 22.516 -5.069 -76.073 1.00 89.31 81 ALA A N 1
ATOM 688 C CA . ALA A 1 81 ? 22.489 -6.371 -76.737 1.00 89.31 81 ALA A CA 1
ATOM 689 C C . ALA A 1 81 ? 22.247 -6.233 -78.251 1.00 89.31 81 ALA A C 1
ATOM 691 O O . ALA A 1 81 ? 22.980 -6.825 -79.040 1.00 89.31 81 ALA A O 1
ATOM 692 N N . LEU A 1 82 ? 21.300 -5.382 -78.659 1.00 91.00 82 LEU A N 1
ATOM 693 C CA . LEU A 1 82 ? 21.040 -5.069 -80.070 1.00 91.00 82 LEU A CA 1
ATOM 694 C C . LEU A 1 82 ? 22.244 -4.419 -80.761 1.00 91.00 82 LEU A C 1
ATOM 696 O O . LEU A 1 82 ? 22.569 -4.767 -81.894 1.00 91.00 82 LEU A O 1
ATOM 700 N N . GLN A 1 83 ? 22.930 -3.491 -80.091 1.00 86.38 83 GLN A N 1
ATOM 701 C CA . GLN A 1 83 ? 24.138 -2.864 -80.634 1.00 86.38 83 GLN A CA 1
ATOM 702 C C . GLN A 1 83 ? 25.283 -3.870 -80.795 1.00 86.38 83 GLN A C 1
ATOM 704 O O . GLN A 1 83 ? 25.991 -3.820 -81.798 1.00 86.38 83 GLN A O 1
ATOM 709 N N . LYS A 1 84 ? 25.443 -4.809 -79.855 1.00 89.31 84 LYS A N 1
ATOM 710 C CA . LYS A 1 84 ? 26.430 -5.892 -79.973 1.00 89.31 84 LYS A CA 1
ATOM 711 C C . LYS A 1 84 ? 26.114 -6.841 -81.128 1.00 89.31 84 LYS A C 1
ATOM 713 O O . LYS A 1 84 ? 27.024 -7.150 -81.886 1.00 89.31 84 LYS A O 1
ATOM 718 N N . ALA A 1 85 ? 24.851 -7.233 -81.299 1.00 89.75 85 ALA A N 1
ATOM 719 C CA . ALA A 1 85 ? 24.431 -8.070 -82.423 1.00 89.75 85 ALA A CA 1
ATOM 720 C C . ALA A 1 85 ? 24.691 -7.380 -83.774 1.00 89.75 85 ALA A C 1
ATOM 722 O O . ALA A 1 85 ? 25.275 -7.983 -84.669 1.00 89.75 85 ALA A O 1
ATOM 723 N N . LYS A 1 86 ? 24.370 -6.081 -83.892 1.00 92.06 86 LYS A N 1
ATOM 724 C CA . LYS A 1 86 ? 24.686 -5.295 -85.099 1.00 92.06 86 LYS A CA 1
ATOM 725 C C . LYS A 1 86 ? 26.186 -5.209 -85.383 1.00 92.06 86 LYS A C 1
ATOM 727 O O . LYS A 1 86 ? 26.586 -5.274 -86.540 1.00 92.06 86 LYS A O 1
ATOM 732 N N . LEU A 1 87 ? 27.016 -5.050 -84.352 1.00 90.31 87 LEU A N 1
ATOM 733 C CA . LEU A 1 87 ? 28.474 -5.049 -84.516 1.00 90.31 87 LEU A CA 1
ATOM 734 C C . LEU A 1 87 ? 28.999 -6.421 -84.951 1.00 90.31 87 LEU A C 1
ATOM 736 O O . LEU A 1 87 ? 29.932 -6.490 -85.746 1.00 90.31 87 LEU A O 1
ATOM 740 N N . GLU A 1 88 ? 28.405 -7.508 -84.461 1.00 91.56 88 GLU A N 1
ATOM 741 C CA . GLU A 1 88 ? 28.763 -8.864 -84.876 1.00 91.56 88 GLU A CA 1
ATOM 742 C C . GLU A 1 88 ? 28.389 -9.128 -86.342 1.00 91.56 88 GLU A C 1
ATOM 744 O O . GLU A 1 88 ? 29.221 -9.629 -87.094 1.00 91.56 88 GLU A O 1
ATOM 749 N N . GLU A 1 89 ? 27.198 -8.713 -86.783 1.00 88.75 89 GLU A N 1
ATOM 750 C CA . GLU A 1 89 ? 26.797 -8.783 -88.198 1.00 88.75 89 GLU A CA 1
ATOM 751 C C . GLU A 1 89 ? 27.718 -7.954 -89.099 1.00 88.75 89 GLU A C 1
ATOM 753 O O . GLU A 1 89 ? 28.159 -8.432 -90.144 1.00 88.75 89 GLU A O 1
ATOM 758 N N . GLN A 1 90 ? 28.070 -6.733 -88.681 1.00 89.06 90 GLN A N 1
ATOM 759 C CA . GLN A 1 90 ? 29.031 -5.905 -89.413 1.00 89.06 90 GLN A CA 1
ATOM 760 C C . GLN A 1 90 ? 30.409 -6.570 -89.500 1.00 89.06 90 GLN A C 1
ATOM 762 O O . GLN A 1 90 ? 31.037 -6.528 -90.557 1.00 89.06 90 GLN A O 1
ATOM 767 N N . ASN A 1 91 ? 30.875 -7.215 -88.428 1.00 88.62 91 ASN A N 1
ATOM 768 C CA . ASN A 1 91 ? 32.139 -7.949 -88.444 1.00 88.62 91 ASN A CA 1
ATOM 769 C C . ASN A 1 91 ? 32.088 -9.171 -89.370 1.00 88.62 91 ASN A C 1
ATOM 771 O O . ASN A 1 91 ? 33.038 -9.371 -90.124 1.00 88.62 91 ASN A O 1
ATOM 775 N N . ARG A 1 92 ? 30.984 -9.932 -89.388 1.00 91.31 92 ARG A N 1
ATOM 776 C CA . ARG A 1 92 ? 30.799 -11.040 -90.344 1.00 91.31 92 ARG A CA 1
ATOM 777 C C . ARG A 1 92 ? 30.834 -10.552 -91.786 1.00 91.31 92 ARG A C 1
ATOM 779 O O . ARG A 1 92 ? 31.545 -11.130 -92.599 1.00 91.31 92 ARG A O 1
ATOM 786 N N . LEU A 1 93 ? 30.158 -9.442 -92.086 1.00 91.00 93 LEU A N 1
ATOM 787 C CA . LEU A 1 93 ? 30.196 -8.844 -93.421 1.00 91.00 93 LEU A CA 1
ATOM 788 C C . LEU A 1 93 ? 31.620 -8.412 -93.806 1.00 91.00 93 LEU A C 1
ATOM 790 O O . LEU A 1 93 ? 32.046 -8.602 -94.942 1.00 91.00 93 LEU A O 1
ATOM 794 N N . ILE A 1 94 ? 32.390 -7.854 -92.866 1.00 87.88 94 ILE A N 1
ATOM 795 C CA . ILE A 1 94 ? 33.798 -7.506 -93.101 1.00 87.88 94 ILE A CA 1
ATOM 796 C C . ILE A 1 94 ? 34.638 -8.760 -93.373 1.00 87.88 94 ILE A C 1
ATOM 798 O O . ILE A 1 94 ? 35.515 -8.722 -94.237 1.00 87.88 94 ILE A O 1
ATOM 802 N N . GLU A 1 95 ? 34.409 -9.856 -92.653 1.00 87.88 95 GLU A N 1
ATOM 803 C CA . GLU A 1 95 ? 35.100 -11.128 -92.883 1.00 87.88 95 GLU A CA 1
ATOM 804 C C . GLU A 1 95 ? 34.744 -11.735 -94.243 1.00 87.88 95 GLU A C 1
ATOM 806 O O . GLU A 1 95 ? 35.653 -12.125 -94.975 1.00 87.88 95 GLU A O 1
ATOM 811 N N . GLU A 1 96 ? 33.470 -11.714 -94.638 1.00 89.06 96 GLU A N 1
ATOM 812 C CA . GLU A 1 96 ? 33.027 -12.123 -95.976 1.00 89.06 96 GLU A CA 1
ATOM 813 C C . GLU A 1 96 ? 33.660 -11.258 -97.070 1.00 89.06 96 GLU A C 1
ATOM 815 O O . GLU A 1 96 ? 34.187 -11.783 -98.048 1.00 89.06 96 GLU A O 1
ATOM 820 N N . LEU A 1 97 ? 33.698 -9.934 -96.895 1.00 89.50 97 LEU A N 1
ATOM 821 C CA . LEU A 1 97 ? 34.352 -9.027 -97.843 1.00 89.50 97 LEU A CA 1
ATOM 822 C C . LEU A 1 97 ? 35.866 -9.262 -97.920 1.00 89.50 97 LEU A C 1
ATOM 824 O O . LEU A 1 97 ? 36.446 -9.193 -99.004 1.00 89.50 97 LEU A O 1
ATOM 828 N N . LYS A 1 98 ? 36.525 -9.569 -96.796 1.00 87.75 98 LYS A N 1
ATOM 829 C CA . LYS A 1 98 ? 37.942 -9.967 -96.784 1.00 87.75 98 LYS A CA 1
ATOM 830 C C . LYS A 1 98 ? 38.149 -11.293 -97.511 1.00 87.75 98 LYS A C 1
ATOM 832 O O . LYS A 1 98 ? 39.092 -11.396 -98.292 1.00 87.75 98 LYS A O 1
ATOM 837 N N . TYR A 1 99 ? 37.281 -12.276 -97.283 1.00 85.94 99 TYR A N 1
ATOM 838 C CA . TYR A 1 99 ? 37.339 -13.576 -97.946 1.00 85.94 99 TYR A CA 1
ATOM 839 C C . TYR A 1 99 ? 37.119 -13.441 -99.458 1.00 85.94 99 TYR A C 1
ATOM 841 O O . TYR A 1 99 ? 37.925 -13.938 -100.240 1.00 85.94 99 TYR A O 1
ATOM 849 N N . ASN A 1 100 ? 36.124 -12.656 -99.875 1.00 88.50 100 ASN A N 1
ATOM 850 C CA . ASN A 1 100 ? 35.875 -12.331 -101.279 1.00 88.50 100 ASN A CA 1
ATOM 851 C C . ASN A 1 100 ? 37.068 -11.611 -101.913 1.00 88.50 100 ASN A C 1
ATOM 853 O O . ASN A 1 100 ? 37.478 -11.973 -103.010 1.00 88.50 100 ASN A O 1
ATOM 857 N N . ARG A 1 101 ? 37.705 -10.669 -101.206 1.00 87.69 101 ARG A N 1
ATOM 858 C CA . ARG A 1 101 ? 38.926 -10.008 -101.691 1.00 87.69 101 ARG A CA 1
ATOM 859 C C . ARG A 1 101 ? 40.097 -10.980 -101.855 1.00 87.69 101 ARG A C 1
ATOM 861 O O . ARG A 1 101 ? 40.885 -10.821 -102.783 1.00 87.69 101 ARG A O 1
ATOM 868 N N . ILE A 1 102 ? 40.225 -11.979 -100.979 1.00 84.00 102 ILE A N 1
ATOM 869 C CA . ILE A 1 102 ? 41.231 -13.044 -101.117 1.00 84.00 102 ILE A CA 1
ATOM 870 C C . ILE A 1 102 ? 40.907 -13.929 -102.327 1.00 84.00 102 ILE A C 1
ATOM 872 O O . ILE A 1 102 ? 41.813 -14.241 -103.097 1.00 84.00 102 ILE A O 1
ATOM 876 N N . ILE A 1 103 ? 39.637 -14.287 -102.537 1.00 85.25 103 ILE A N 1
ATOM 877 C CA . ILE A 1 103 ? 39.198 -15.046 -103.717 1.00 85.25 103 ILE A CA 1
ATOM 878 C C . ILE A 1 103 ? 39.459 -14.254 -105.000 1.00 85.25 103 ILE A C 1
ATOM 880 O O . ILE A 1 103 ? 39.993 -14.808 -105.956 1.00 85.25 103 ILE A O 1
ATOM 884 N N . GLU A 1 104 ? 39.131 -12.964 -105.035 1.00 85.38 104 GLU A N 1
ATOM 885 C CA . GLU A 1 104 ? 39.391 -12.094 -106.184 1.00 85.38 104 GLU A CA 1
ATOM 886 C C . GLU A 1 104 ? 40.888 -11.949 -106.454 1.00 85.38 104 GLU A C 1
ATOM 888 O O . GLU A 1 104 ? 41.306 -12.084 -107.601 1.00 85.38 104 GLU A O 1
ATOM 893 N N . ALA A 1 105 ? 41.711 -11.750 -105.419 1.00 84.25 105 ALA A N 1
ATOM 894 C CA . ALA A 1 105 ? 43.166 -11.712 -105.558 1.00 84.25 105 ALA A CA 1
ATOM 895 C C . ALA A 1 105 ? 43.730 -13.059 -106.043 1.00 84.25 105 ALA A C 1
ATOM 897 O O . ALA A 1 105 ? 44.626 -13.088 -106.885 1.00 84.25 105 ALA A O 1
ATOM 898 N N . SER A 1 106 ? 43.180 -14.180 -105.565 1.00 81.69 106 SER A N 1
ATOM 899 C CA . SER A 1 106 ? 43.539 -15.522 -106.032 1.00 81.69 106 SER A CA 1
ATOM 900 C C . SER A 1 106 ? 43.144 -15.725 -107.495 1.00 81.69 106 SER A C 1
ATOM 902 O O . SER A 1 106 ? 43.961 -16.187 -108.288 1.00 81.69 106 SER A O 1
ATOM 904 N N . ARG A 1 107 ? 41.941 -15.299 -107.895 1.00 85.50 107 ARG A N 1
ATOM 905 C CA . ARG A 1 107 ? 41.474 -15.351 -109.285 1.00 85.50 107 ARG A CA 1
ATOM 906 C C . ARG A 1 107 ? 42.326 -14.473 -110.199 1.00 85.50 107 ARG A C 1
ATOM 908 O O . ARG A 1 107 ? 42.740 -14.946 -111.249 1.00 85.50 107 ARG A O 1
ATOM 915 N N . GLN A 1 108 ? 42.656 -13.253 -109.778 1.00 83.44 108 GLN A N 1
ATOM 916 C CA . GLN A 1 108 ? 43.574 -12.367 -110.501 1.00 83.44 108 GLN A CA 1
ATOM 917 C C . GLN A 1 108 ? 44.975 -12.974 -110.616 1.00 83.44 108 GLN A C 1
ATOM 919 O O . GLN A 1 108 ? 45.584 -12.877 -111.674 1.00 83.44 108 GLN A O 1
ATOM 924 N N . SER A 1 109 ? 45.476 -13.645 -109.575 1.00 80.44 109 SER A N 1
ATOM 925 C CA . SER A 1 109 ? 46.750 -14.367 -109.638 1.00 80.44 109 SER A CA 1
ATOM 926 C C . SER A 1 109 ? 46.693 -15.558 -110.597 1.00 80.44 109 SER A C 1
ATOM 928 O O . SER A 1 109 ? 47.672 -15.809 -111.293 1.00 80.44 109 SER A O 1
ATOM 930 N N . VAL A 1 110 ? 45.575 -16.287 -110.654 1.00 82.12 110 VAL A N 1
ATOM 931 C CA . VAL A 1 110 ? 45.370 -17.391 -111.607 1.00 82.12 110 VAL A CA 1
ATOM 932 C C . VAL A 1 110 ? 45.251 -16.863 -113.035 1.00 82.12 110 VAL A C 1
ATOM 934 O O . VAL A 1 110 ? 45.818 -17.459 -113.945 1.00 82.12 110 VAL A O 1
ATOM 937 N N . ASP A 1 111 ? 44.552 -15.752 -113.254 1.00 82.56 111 ASP A N 1
ATOM 938 C CA . ASP A 1 111 ? 44.426 -15.143 -114.578 1.00 82.56 111 ASP A CA 1
ATOM 939 C C . ASP A 1 111 ? 45.756 -14.512 -115.034 1.00 82.56 111 ASP A C 1
ATOM 941 O O . ASP A 1 111 ? 46.154 -14.718 -116.177 1.00 82.56 111 ASP A O 1
ATOM 945 N N . ALA A 1 112 ? 46.519 -13.882 -114.133 1.00 81.31 112 ALA A N 1
ATOM 946 C CA . ALA A 1 112 ? 47.888 -13.436 -114.405 1.00 81.31 112 ALA A CA 1
ATOM 947 C C . ALA A 1 112 ? 48.817 -14.616 -114.733 1.00 81.31 112 ALA A C 1
ATOM 949 O O . ALA A 1 112 ? 49.585 -14.536 -115.686 1.00 81.31 112 ALA A O 1
ATOM 950 N N . MET A 1 113 ? 48.694 -15.736 -114.011 1.00 76.88 113 MET A N 1
ATOM 951 C CA . MET A 1 113 ? 49.425 -16.968 -114.313 1.00 76.88 113 MET A CA 1
ATOM 952 C C . MET A 1 113 ? 48.997 -17.560 -115.661 1.00 76.88 113 MET A C 1
ATOM 954 O O . MET A 1 113 ? 49.847 -18.024 -116.406 1.00 76.88 113 MET A O 1
ATOM 958 N N . LYS A 1 114 ? 47.711 -17.517 -116.034 1.00 79.06 114 LYS A N 1
ATOM 959 C CA . LYS A 1 114 ? 47.251 -17.923 -117.375 1.00 79.06 114 LYS A CA 1
ATOM 960 C C . LYS A 1 114 ? 47.801 -17.013 -118.467 1.00 79.06 114 LYS A C 1
ATOM 962 O O . LYS A 1 114 ? 48.151 -17.515 -119.529 1.00 79.06 114 LYS A O 1
ATOM 967 N N . ASP A 1 115 ? 47.886 -15.709 -118.232 1.00 78.31 115 ASP A N 1
ATOM 968 C CA . ASP A 1 115 ? 48.478 -14.766 -119.184 1.00 78.31 115 ASP A CA 1
ATOM 969 C C . ASP A 1 115 ? 50.001 -14.920 -119.275 1.00 78.31 115 ASP A C 1
ATOM 971 O O . ASP A 1 115 ? 50.567 -14.784 -120.357 1.00 78.31 115 ASP A O 1
ATOM 975 N N . GLU A 1 116 ? 50.669 -15.281 -118.183 1.00 78.56 116 GLU A N 1
ATOM 976 C CA . GLU A 1 116 ? 52.088 -15.645 -118.166 1.00 78.56 116 GLU A CA 1
ATOM 977 C C . GLU A 1 116 ? 52.331 -17.005 -118.840 1.00 78.56 116 GLU A C 1
ATOM 979 O O . GLU A 1 116 ? 53.268 -17.144 -119.623 1.00 78.56 116 GLU A O 1
ATOM 984 N N . ILE A 1 117 ? 51.430 -17.976 -118.662 1.00 75.38 117 ILE A N 1
ATOM 985 C CA . ILE A 1 117 ? 51.410 -19.236 -119.417 1.00 75.38 117 ILE A CA 1
ATOM 986 C C . ILE A 1 117 ? 51.172 -18.956 -120.900 1.00 75.38 117 ILE A C 1
ATOM 988 O O . ILE A 1 117 ? 51.859 -19.537 -121.723 1.00 75.38 117 ILE A O 1
ATOM 992 N N . ARG A 1 118 ? 50.265 -18.044 -121.278 1.00 76.75 118 ARG A N 1
ATOM 993 C CA . ARG A 1 118 ? 50.075 -17.636 -122.682 1.00 76.75 118 ARG A CA 1
ATOM 994 C C . ARG A 1 118 ? 51.327 -16.968 -123.241 1.00 76.75 118 ARG A C 1
ATOM 996 O O . ARG A 1 118 ? 51.728 -17.315 -124.343 1.00 76.75 118 ARG A O 1
ATOM 1003 N N . LYS A 1 119 ? 51.962 -16.052 -122.500 1.00 74.12 119 LYS A N 1
ATOM 1004 C CA . LYS A 1 119 ? 53.220 -15.400 -122.911 1.00 74.12 119 LYS A CA 1
ATOM 1005 C C . LYS A 1 119 ? 54.354 -16.409 -123.075 1.00 74.12 119 LYS A C 1
ATOM 1007 O O . LYS A 1 119 ? 55.011 -16.405 -124.105 1.00 74.12 119 LYS A O 1
ATOM 1012 N N . THR A 1 120 ? 54.516 -17.328 -122.127 1.00 68.25 120 THR A N 1
ATOM 1013 C CA . THR A 1 120 ? 55.500 -18.414 -122.241 1.00 68.25 120 THR A CA 1
ATOM 1014 C C . THR A 1 120 ? 55.140 -19.401 -123.353 1.00 68.25 120 THR A C 1
ATOM 1016 O O . THR A 1 120 ? 56.043 -19.848 -124.045 1.00 68.25 120 THR A O 1
ATOM 1019 N N . TYR A 1 121 ? 53.859 -19.675 -123.631 1.00 65.19 121 TYR A N 1
ATOM 1020 C CA . TYR A 1 121 ? 53.436 -20.443 -124.813 1.00 65.19 121 TYR A CA 1
ATOM 1021 C C . TYR A 1 121 ? 53.805 -19.721 -126.116 1.00 65.19 121 TYR A C 1
ATOM 1023 O O . TYR A 1 121 ? 54.350 -20.356 -127.008 1.00 65.19 121 TYR A O 1
ATOM 1031 N N . PHE A 1 122 ? 53.582 -18.404 -126.215 1.00 65.94 122 PHE A N 1
ATOM 1032 C CA . PHE A 1 122 ? 53.991 -17.589 -127.369 1.00 65.94 122 PHE A CA 1
ATOM 1033 C C . PHE A 1 122 ? 55.521 -17.530 -127.541 1.00 65.94 122 PHE A C 1
ATOM 1035 O O . PHE A 1 122 ? 56.016 -17.568 -128.668 1.00 65.94 122 PHE A O 1
ATOM 1042 N N . ASP A 1 123 ? 56.283 -17.481 -126.447 1.00 63.16 123 ASP A N 1
ATOM 1043 C CA . ASP A 1 123 ? 57.750 -17.463 -126.488 1.00 63.16 123 ASP A CA 1
ATOM 1044 C C . ASP A 1 123 ? 58.351 -18.850 -126.793 1.00 63.16 123 ASP A C 1
ATOM 1046 O O . ASP A 1 123 ? 59.382 -18.944 -127.464 1.00 63.16 123 ASP A O 1
ATOM 1050 N N . ILE A 1 124 ? 57.682 -19.931 -126.378 1.00 60.91 124 ILE A N 1
ATOM 1051 C CA . ILE A 1 124 ? 58.048 -21.320 -126.701 1.00 60.91 124 ILE A CA 1
ATOM 1052 C C . ILE A 1 124 ? 57.660 -21.666 -128.155 1.00 60.91 124 ILE A C 1
ATOM 1054 O O . ILE A 1 124 ? 58.423 -22.357 -128.834 1.00 60.91 124 ILE A O 1
ATOM 1058 N N . ASP A 1 125 ? 56.561 -21.111 -128.682 1.00 51.50 125 ASP A N 1
ATOM 1059 C CA . ASP A 1 125 ? 56.136 -21.248 -130.090 1.00 51.50 125 ASP A CA 1
ATOM 1060 C C . ASP A 1 125 ? 57.085 -20.505 -131.058 1.00 51.50 125 ASP A C 1
ATOM 1062 O O . ASP A 1 125 ? 57.337 -20.942 -132.181 1.00 51.50 125 ASP A O 1
ATOM 1066 N N . ARG A 1 126 ? 57.742 -19.434 -130.588 1.00 54.66 126 ARG A N 1
ATOM 1067 C CA . ARG A 1 126 ? 58.781 -18.711 -131.343 1.00 54.66 126 ARG A CA 1
ATOM 1068 C C . ARG A 1 126 ? 60.131 -19.448 -131.405 1.00 54.66 126 ARG A C 1
ATOM 1070 O O . ARG A 1 126 ? 60.952 -19.120 -132.264 1.00 54.66 126 ARG A O 1
ATOM 1077 N N . GLN A 1 127 ? 60.391 -20.420 -130.525 1.00 55.94 127 GLN A N 1
ATOM 1078 C CA . GLN A 1 127 ? 61.707 -21.071 -130.402 1.00 55.94 127 GLN A CA 1
ATOM 1079 C C . GLN A 1 127 ? 61.745 -22.561 -130.788 1.00 55.94 127 GLN A C 1
ATOM 1081 O O . GLN A 1 127 ? 62.828 -23.150 -130.770 1.00 55.94 127 GLN A O 1
ATOM 1086 N N . LEU A 1 128 ? 60.633 -23.178 -131.218 1.00 45.53 128 LEU A N 1
ATOM 1087 C CA . LEU A 1 128 ? 60.596 -24.612 -131.551 1.00 45.53 128 LEU A CA 1
ATOM 1088 C C . LEU A 1 128 ? 59.744 -24.970 -132.791 1.00 45.53 128 LEU A C 1
ATOM 1090 O O . LEU A 1 128 ? 58.761 -25.697 -132.675 1.00 45.53 128 LEU A O 1
ATOM 1094 N N . LYS A 1 129 ? 60.190 -24.590 -134.004 1.00 35.56 129 LYS A N 1
ATOM 1095 C CA . LYS A 1 129 ? 60.441 -25.546 -135.118 1.00 35.56 129 LYS A CA 1
ATOM 1096 C C . LYS A 1 129 ? 61.107 -24.903 -136.362 1.00 35.56 129 LYS A C 1
ATOM 1098 O O . LYS A 1 129 ? 60.855 -23.739 -136.653 1.00 35.56 129 LYS A O 1
ATOM 1103 N N . PRO A 1 130 ? 61.982 -25.642 -137.085 1.00 50.16 130 PRO A N 1
ATOM 1104 C CA . PRO A 1 130 ? 63.154 -25.079 -137.768 1.00 50.16 130 PRO A CA 1
ATOM 1105 C C . PRO A 1 130 ? 63.296 -25.433 -139.275 1.00 50.16 130 PRO A C 1
ATOM 1107 O O . PRO A 1 130 ? 62.698 -26.388 -139.755 1.00 50.16 130 PRO A O 1
ATOM 1110 N N . LYS A 1 131 ? 64.275 -24.779 -139.936 1.00 30.28 131 LYS A N 1
ATOM 1111 C CA . LYS A 1 131 ? 65.123 -25.294 -141.050 1.00 30.28 131 LYS A CA 1
ATOM 1112 C C . LYS A 1 131 ? 64.507 -25.372 -142.476 1.00 30.28 131 LYS A C 1
ATOM 1114 O O . LYS A 1 131 ? 63.619 -26.180 -142.701 1.00 30.28 131 LYS A O 1
ATOM 1119 N N . ILE A 1 132 ? 65.130 -24.669 -143.456 1.00 29.11 132 ILE A N 1
ATOM 1120 C CA . ILE A 1 132 ? 65.743 -25.186 -144.728 1.00 29.11 132 ILE A CA 1
ATOM 1121 C C . ILE A 1 132 ? 65.732 -24.178 -145.928 1.00 29.11 132 ILE A C 1
ATOM 1123 O O . ILE A 1 132 ? 64.670 -23.714 -146.319 1.00 29.11 132 ILE A O 1
ATOM 1127 N N . LYS A 1 133 ? 66.920 -24.024 -146.575 1.00 29.41 133 LYS A N 1
ATOM 1128 C CA . LYS A 1 133 ? 67.277 -23.526 -147.954 1.00 29.41 133 LYS A CA 1
ATOM 1129 C C . LYS A 1 133 ? 67.202 -22.001 -148.214 1.00 29.41 133 LYS A C 1
ATOM 1131 O O . LYS A 1 133 ? 66.243 -21.379 -147.801 1.00 29.41 133 LYS A O 1
ATOM 1136 N N . CYS A 1 134 ? 68.166 -21.305 -148.845 1.00 30.09 134 CYS A N 1
ATOM 1137 C CA . CYS A 1 134 ? 69.180 -21.591 -149.894 1.00 30.09 134 CYS A CA 1
ATOM 1138 C C . CYS A 1 134 ? 70.522 -20.869 -149.536 1.00 30.09 134 CYS A C 1
ATOM 1140 O O . CYS A 1 134 ? 70.467 -19.828 -148.896 1.00 30.09 134 CYS A O 1
ATOM 1142 N N . LEU A 1 135 ? 71.767 -21.344 -149.729 1.00 26.03 135 LEU A N 1
ATOM 1143 C CA . LEU A 1 135 ? 72.527 -21.693 -150.949 1.00 26.03 135 LEU A CA 1
ATOM 1144 C C . LEU A 1 135 ? 72.336 -20.715 -152.119 1.00 26.03 135 LEU A C 1
ATOM 1146 O O . LEU A 1 135 ? 71.345 -20.844 -152.820 1.00 26.03 135 LEU A O 1
ATOM 1150 N N . THR A 1 136 ? 73.275 -19.789 -152.365 1.00 27.55 136 THR A N 1
ATOM 1151 C CA . THR A 1 136 ? 74.176 -19.742 -153.552 1.00 27.55 136 THR A CA 1
ATOM 1152 C C . THR A 1 136 ? 74.750 -18.345 -153.833 1.00 27.55 136 THR A C 1
ATOM 1154 O O . THR A 1 136 ? 74.015 -17.366 -153.859 1.00 27.55 136 THR A O 1
ATOM 1157 N N . ASN A 1 137 ? 76.058 -18.357 -154.135 1.00 32.41 137 ASN A N 1
ATOM 1158 C CA . ASN A 1 137 ? 76.810 -17.497 -155.059 1.00 32.41 137 ASN A CA 1
ATOM 1159 C C . ASN A 1 137 ? 77.008 -16.019 -154.672 1.00 32.41 137 ASN A C 1
ATOM 1161 O O . ASN A 1 137 ? 76.075 -15.330 -154.305 1.00 32.41 137 ASN A O 1
ATOM 1165 N N . GLU A 1 138 ? 78.172 -15.380 -154.773 1.00 34.66 138 GLU A N 1
ATOM 1166 C CA . GLU A 1 138 ? 79.503 -15.627 -155.353 1.00 34.66 138 GLU A CA 1
ATOM 1167 C C . GLU A 1 138 ? 80.184 -14.239 -155.152 1.00 34.66 138 GLU A C 1
ATOM 1169 O O . GLU A 1 138 ? 79.516 -13.223 -155.295 1.00 34.66 138 GLU A O 1
ATOM 1174 N N . LEU A 1 139 ? 81.421 -14.000 -154.722 1.00 30.30 139 LEU A N 1
ATOM 1175 C CA . LEU A 1 139 ? 82.728 -14.474 -155.150 1.00 30.30 139 LEU A CA 1
ATOM 1176 C C . LEU A 1 139 ? 83.756 -13.740 -154.259 1.00 30.30 139 LEU A C 1
ATOM 1178 O O . LEU A 1 139 ? 83.623 -12.537 -154.070 1.00 30.30 139 LEU A O 1
ATOM 1182 N N . LYS A 1 140 ? 84.838 -14.444 -153.889 1.00 32.69 140 LYS A N 1
ATOM 1183 C CA . LYS A 1 140 ? 86.237 -13.948 -153.929 1.00 32.69 140 LYS A CA 1
ATOM 1184 C C . LYS A 1 140 ? 86.642 -12.821 -152.949 1.00 32.69 140 LYS A C 1
ATOM 1186 O O . LYS A 1 140 ? 86.046 -11.761 -152.924 1.00 32.69 140 LYS A O 1
ATOM 1191 N N . LEU A 1 141 ? 87.724 -12.898 -152.170 1.00 32.62 141 LEU A N 1
ATOM 1192 C CA . LEU A 1 141 ? 88.878 -13.805 -152.041 1.00 32.62 141 LEU A CA 1
ATOM 1193 C C . LEU A 1 141 ? 89.375 -13.660 -150.586 1.00 32.62 141 LEU A C 1
ATOM 1195 O O . LEU A 1 141 ? 89.455 -12.547 -150.076 1.00 32.62 141 LEU A O 1
ATOM 1199 N N . GLN A 1 142 ? 89.475 -14.762 -149.843 1.00 29.22 142 GLN A N 1
ATOM 1200 C CA . GLN A 1 142 ? 90.739 -15.399 -149.432 1.00 29.22 142 GLN A CA 1
ATOM 1201 C C . GLN A 1 142 ? 91.735 -14.442 -148.738 1.00 29.22 142 GLN A C 1
ATOM 1203 O O . GLN A 1 142 ? 92.277 -13.547 -149.374 1.00 29.22 142 GLN A O 1
ATOM 1208 N N . GLN A 1 143 ? 91.866 -14.506 -147.402 1.00 28.02 143 GLN A N 1
ATOM 1209 C CA . GLN A 1 143 ? 92.663 -15.505 -146.646 1.00 28.02 143 GLN A CA 1
ATOM 1210 C C . GLN A 1 143 ? 94.175 -15.238 -146.823 1.00 28.02 143 GLN A C 1
ATOM 1212 O O . GLN A 1 143 ? 94.615 -14.994 -147.936 1.00 28.02 143 GLN A O 1
ATOM 1217 N N . ILE A 1 144 ? 95.059 -15.251 -145.825 1.00 29.78 144 ILE A N 1
ATOM 1218 C CA . ILE A 1 144 ? 95.133 -15.934 -144.518 1.00 29.78 144 ILE A CA 1
ATOM 1219 C C . ILE A 1 144 ? 96.394 -15.328 -143.838 1.00 29.78 144 ILE A C 1
ATOM 1221 O O . ILE A 1 144 ? 97.263 -14.814 -144.546 1.00 29.78 144 ILE A O 1
ATOM 1225 N N . GLU A 1 145 ? 96.386 -15.026 -142.534 1.00 35.88 145 GLU A N 1
ATOM 1226 C CA . GLU A 1 145 ? 97.055 -15.799 -141.454 1.00 35.88 145 GLU A CA 1
ATOM 1227 C C . GLU A 1 145 ? 98.520 -16.179 -141.786 1.00 35.88 145 GLU A C 1
ATOM 1229 O O . GLU A 1 145 ? 98.872 -16.496 -142.910 1.00 35.88 145 GLU A O 1
ATOM 1234 N N . GLU A 1 146 ? 99.504 -16.088 -140.900 1.00 29.38 146 GLU A N 1
ATOM 1235 C CA . GLU A 1 146 ? 99.629 -16.819 -139.638 1.00 29.38 146 GLU A CA 1
ATOM 1236 C C . GLU A 1 146 ? 101.013 -16.453 -139.031 1.00 29.38 146 GLU A C 1
ATOM 1238 O O . GLU A 1 146 ? 101.890 -15.955 -139.752 1.00 29.38 146 GLU A O 1
ATOM 1243 N N . PRO A 1 147 ? 101.271 -16.691 -137.734 1.00 34.50 147 PRO A N 1
ATOM 1244 C CA . PRO A 1 147 ? 102.578 -16.504 -137.122 1.00 34.50 147 PRO A CA 1
ATOM 1245 C C . PRO A 1 147 ? 103.464 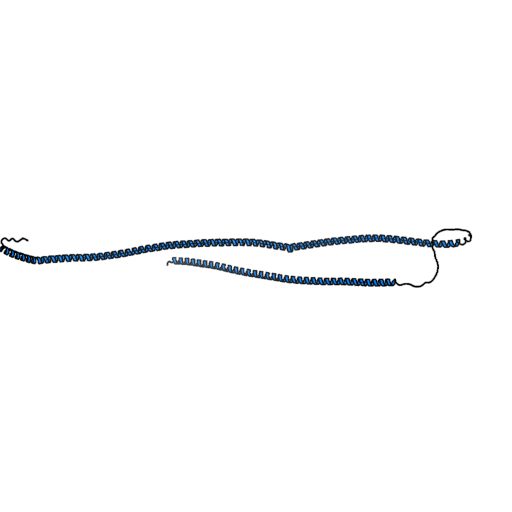-17.762 -137.243 1.00 34.50 147 PRO A C 1
ATOM 1247 O O . PRO A 1 147 ? 103.074 -18.854 -136.866 1.00 34.50 147 PRO A O 1
ATOM 1250 N N . SER A 1 148 ? 104.698 -17.541 -137.701 1.00 27.27 148 SER A N 1
ATOM 1251 C CA . SER A 1 148 ? 105.975 -18.065 -137.178 1.00 27.27 148 SER A CA 1
ATOM 1252 C C . SER A 1 148 ? 106.143 -19.560 -136.805 1.00 27.27 148 SER A C 1
ATOM 1254 O O . SER A 1 148 ? 105.588 -20.006 -135.806 1.00 27.27 148 SER A O 1
ATOM 1256 N N . LEU A 1 149 ? 107.114 -20.222 -137.468 1.00 31.03 149 LEU A N 1
ATOM 1257 C CA . LEU A 1 149 ? 108.335 -20.865 -136.905 1.00 31.03 149 LEU A CA 1
ATOM 1258 C C . LEU A 1 149 ? 108.670 -22.287 -137.434 1.00 31.03 149 LEU A C 1
ATOM 1260 O O . LEU A 1 149 ? 107.819 -23.161 -137.517 1.00 31.03 149 LEU A O 1
ATOM 1264 N N . VAL A 1 150 ? 109.992 -22.490 -137.611 1.00 30.19 150 VAL A N 1
ATOM 1265 C CA . VAL A 1 150 ? 110.805 -23.731 -137.478 1.00 30.19 150 VAL A CA 1
ATOM 1266 C C . VAL A 1 150 ? 111.317 -24.454 -138.757 1.00 30.19 150 VAL A C 1
ATOM 1268 O O . VAL A 1 150 ? 110.626 -25.240 -139.384 1.00 30.19 150 VAL A O 1
ATOM 1271 N N . LEU A 1 151 ? 11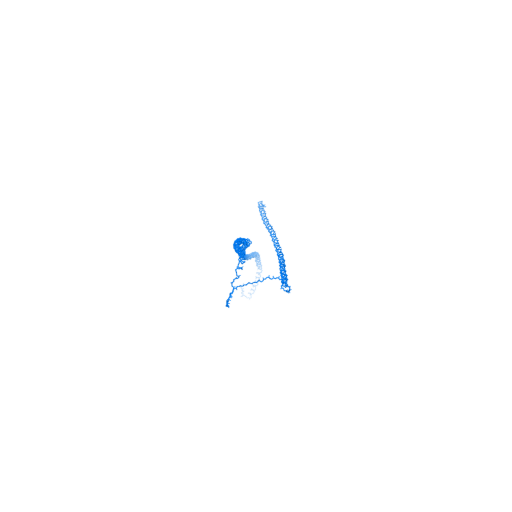2.609 -24.185 -139.041 1.00 29.86 151 LEU A N 1
ATOM 1272 C CA . LEU A 1 151 ? 113.780 -25.059 -139.333 1.00 29.86 151 LEU A CA 1
ATOM 1273 C C . LEU A 1 151 ? 113.812 -26.172 -140.421 1.00 29.86 151 LEU A C 1
ATOM 1275 O O . LEU A 1 151 ? 113.196 -27.216 -140.280 1.00 29.86 151 LEU A O 1
ATOM 1279 N N . HIS A 1 152 ? 114.813 -25.985 -141.314 1.00 27.84 152 HIS A N 1
ATOM 1280 C CA . HIS A 1 152 ? 115.856 -26.929 -141.814 1.00 27.84 152 HIS A CA 1
ATOM 1281 C C . HIS A 1 152 ? 115.434 -28.067 -142.786 1.00 27.84 152 HIS A C 1
ATOM 1283 O O . HIS A 1 152 ? 114.415 -28.698 -142.585 1.00 27.84 152 HIS A O 1
ATOM 1289 N N . CYS A 1 153 ? 116.124 -28.402 -143.895 1.00 28.00 153 CYS A N 1
ATOM 1290 C CA . CYS A 1 153 ? 117.558 -28.413 -144.237 1.00 28.00 153 CYS A CA 1
ATOM 1291 C C . CYS A 1 153 ? 117.808 -28.266 -145.772 1.00 28.00 153 CYS A C 1
ATOM 1293 O O . CYS A 1 153 ? 117.025 -28.783 -146.557 1.00 28.00 153 CYS A O 1
ATOM 1295 N N . LEU A 1 154 ? 118.949 -27.648 -146.149 1.00 34.16 154 LEU A N 1
ATOM 1296 C CA . LEU A 1 154 ? 119.921 -27.986 -147.236 1.00 34.16 154 LEU A CA 1
ATOM 1297 C C . LEU A 1 154 ? 119.383 -28.347 -148.658 1.00 34.16 154 LEU A C 1
ATOM 1299 O O . LEU A 1 154 ? 118.666 -29.320 -148.811 1.00 34.16 154 LEU A O 1
ATOM 1303 N N . LYS A 1 155 ? 119.745 -27.719 -149.795 1.00 29.67 155 LYS A N 1
ATOM 1304 C CA . LYS A 1 155 ? 121.051 -27.271 -150.341 1.00 29.67 155 LYS A CA 1
ATOM 1305 C C . LYS A 1 155 ? 120.837 -26.277 -151.531 1.00 29.67 155 LYS A C 1
ATOM 1307 O O . LYS A 1 155 ? 119.858 -26.365 -152.257 1.00 29.67 155 LYS A O 1
ATOM 1312 N N . VAL A 1 156 ? 121.799 -25.360 -151.693 1.00 37.72 156 VAL A N 1
ATOM 1313 C CA . VAL A 1 156 ? 122.088 -24.293 -152.717 1.00 37.72 156 VAL A CA 1
ATOM 1314 C C . VAL A 1 156 ? 122.275 -24.878 -154.156 1.00 37.72 156 VAL A C 1
ATOM 1316 O O . VAL A 1 156 ? 122.507 -26.089 -154.156 1.00 37.72 156 VAL A O 1
ATOM 1319 N N . PRO A 1 157 ? 122.292 -24.173 -155.352 1.00 50.47 157 PRO A N 1
ATOM 1320 C CA . PRO A 1 157 ? 122.539 -22.730 -155.702 1.00 50.47 157 PRO A CA 1
ATOM 1321 C C . PRO A 1 157 ? 121.783 -21.986 -156.873 1.00 50.47 157 PRO A C 1
ATOM 1323 O O . PRO A 1 157 ? 121.394 -22.571 -157.873 1.00 50.47 157 PRO A O 1
ATOM 1326 N N . ARG A 1 158 ? 121.820 -20.630 -156.763 1.00 45.31 158 ARG A N 1
ATOM 1327 C CA . ARG A 1 158 ? 122.114 -19.492 -157.710 1.00 45.31 158 ARG A CA 1
ATOM 1328 C C . ARG A 1 158 ? 121.364 -19.243 -159.047 1.00 45.31 158 ARG A C 1
ATOM 1330 O O . ARG A 1 158 ? 121.657 -19.875 -160.049 1.00 45.31 158 ARG A O 1
ATOM 1337 N N . PHE A 1 159 ? 120.666 -18.093 -159.119 1.00 40.94 159 PHE A N 1
ATOM 1338 C CA . PHE A 1 159 ? 120.783 -17.080 -160.200 1.00 40.94 159 PHE A CA 1
ATOM 1339 C C . PHE A 1 159 ? 120.065 -15.771 -159.788 1.00 40.94 159 PHE A C 1
ATOM 1341 O O . PHE A 1 159 ? 118.856 -15.586 -159.906 1.00 40.94 159 PHE A O 1
ATOM 1348 N N . LEU A 1 160 ? 120.853 -14.866 -159.217 1.00 42.62 160 LEU A N 1
ATOM 1349 C CA . LEU A 1 160 ? 120.510 -13.497 -158.848 1.00 42.62 160 LEU A CA 1
ATOM 1350 C C . LEU A 1 160 ? 120.920 -12.589 -160.009 1.00 42.62 160 LEU A C 1
ATOM 1352 O O . LEU A 1 160 ? 122.121 -12.514 -160.225 1.00 42.62 160 LEU A O 1
ATOM 1356 N N . GLN A 1 161 ? 119.981 -11.929 -160.715 1.00 43.91 161 GLN A N 1
ATOM 1357 C CA . GLN A 1 161 ? 120.192 -10.620 -161.400 1.00 43.91 161 GLN A CA 1
ATOM 1358 C C . GLN A 1 161 ? 119.014 -10.094 -162.270 1.00 43.91 161 GLN A C 1
ATOM 1360 O O . GLN A 1 161 ? 119.212 -9.360 -163.229 1.00 43.91 161 GLN A O 1
ATOM 1365 N N . ARG A 1 162 ? 117.742 -10.367 -161.932 1.00 49.06 162 ARG A N 1
ATOM 1366 C CA . ARG A 1 162 ? 116.596 -9.551 -162.438 1.00 49.06 162 ARG A CA 1
ATOM 1367 C C . ARG A 1 162 ? 115.805 -8.857 -161.321 1.00 49.06 162 ARG A C 1
ATOM 1369 O O . ARG A 1 162 ? 114.670 -8.426 -161.508 1.00 49.06 162 ARG A O 1
ATOM 1376 N N . MET A 1 163 ? 116.430 -8.756 -160.148 1.00 43.47 163 MET A N 1
ATOM 1377 C CA . MET A 1 163 ? 115.867 -8.224 -158.905 1.00 43.47 163 MET A CA 1
ATOM 1378 C C . MET A 1 163 ? 115.807 -6.685 -158.862 1.00 43.47 163 MET A C 1
ATOM 1380 O O . MET A 1 163 ? 115.051 -6.136 -158.069 1.00 43.47 163 MET A O 1
ATOM 1384 N N . GLU A 1 164 ? 116.514 -5.972 -159.741 1.00 54.78 164 GLU A N 1
ATOM 1385 C CA . GLU A 1 164 ? 116.665 -4.510 -159.627 1.00 54.78 164 GLU A CA 1
ATOM 1386 C C . GLU A 1 164 ? 115.507 -3.681 -160.206 1.00 54.78 164 GLU A C 1
ATOM 1388 O O . GLU A 1 164 ? 115.289 -2.554 -159.771 1.00 54.78 164 GLU A O 1
ATOM 1393 N N . LYS A 1 165 ? 114.680 -4.222 -161.114 1.00 55.81 165 LYS A N 1
ATOM 1394 C CA . LYS A 1 165 ? 113.537 -3.466 -161.677 1.00 55.81 165 LYS A CA 1
ATOM 1395 C C . LYS A 1 165 ? 112.234 -3.603 -160.875 1.00 55.81 165 LYS A C 1
ATOM 1397 O O . LYS A 1 165 ? 111.319 -2.820 -161.072 1.00 55.81 165 LYS A O 1
ATOM 1402 N N . ARG A 1 166 ? 112.165 -4.554 -159.931 1.00 57.75 166 ARG A N 1
ATOM 1403 C CA . ARG A 1 166 ? 110.972 -4.842 -159.102 1.00 57.75 166 ARG A CA 1
ATOM 1404 C C . ARG A 1 166 ? 110.986 -4.132 -157.735 1.00 57.75 166 ARG A C 1
ATOM 1406 O O . ARG A 1 166 ? 110.007 -4.209 -156.999 1.00 57.75 166 ARG A O 1
ATOM 1413 N N . ALA A 1 167 ? 112.096 -3.480 -157.380 1.00 56.22 167 ALA A N 1
ATOM 1414 C CA . ALA A 1 167 ? 112.291 -2.835 -156.081 1.00 56.22 167 ALA A CA 1
ATOM 1415 C C . ALA A 1 167 ? 111.679 -1.423 -156.005 1.00 56.22 167 ALA A C 1
ATOM 1417 O O . ALA A 1 167 ? 111.100 -1.081 -154.980 1.00 56.22 167 ALA A O 1
ATOM 1418 N N . ARG A 1 168 ? 111.707 -0.643 -157.097 1.00 58.09 168 ARG A N 1
ATOM 1419 C CA . ARG A 1 168 ? 111.207 0.746 -157.085 1.00 58.09 168 ARG A CA 1
ATOM 1420 C C . ARG A 1 168 ? 109.678 0.878 -157.013 1.00 58.09 168 ARG A C 1
ATOM 1422 O O . ARG A 1 168 ? 109.187 1.782 -156.358 1.00 58.09 168 ARG A O 1
ATOM 1429 N N . GLU A 1 169 ? 108.910 -0.065 -157.559 1.00 56.25 169 GLU A N 1
ATOM 1430 C CA . GLU A 1 169 ? 107.431 -0.019 -157.513 1.00 56.25 169 GLU A CA 1
ATOM 1431 C C . GLU A 1 169 ? 106.830 -0.453 -156.159 1.00 56.25 169 GLU A C 1
ATOM 1433 O O . GLU A 1 169 ? 105.642 -0.249 -155.900 1.00 56.25 169 GLU A O 1
ATOM 1438 N N . ARG A 1 170 ? 107.628 -1.065 -155.270 1.00 57.00 170 ARG A N 1
ATOM 1439 C CA . ARG A 1 170 ? 107.169 -1.453 -153.924 1.00 57.00 170 ARG A CA 1
ATOM 1440 C C . ARG A 1 170 ? 107.279 -0.310 -152.919 1.00 57.00 170 ARG A C 1
ATOM 1442 O O . ARG A 1 170 ? 106.463 -0.239 -152.004 1.00 57.00 170 ARG A O 1
ATOM 1449 N N . GLU A 1 171 ? 108.244 0.587 -153.088 1.00 60.69 171 GLU A N 1
ATOM 1450 C CA . GLU A 1 171 ? 108.527 1.647 -152.117 1.00 60.69 171 GLU A CA 1
ATOM 1451 C C . GLU A 1 171 ? 107.414 2.714 -152.078 1.00 60.69 171 GLU A C 1
ATOM 1453 O O . GLU A 1 171 ? 106.983 3.116 -150.996 1.00 60.69 171 GLU A O 1
ATOM 1458 N N . GLU A 1 172 ? 106.816 3.045 -153.227 1.00 58.91 172 GLU A N 1
ATOM 1459 C CA . GLU A 1 172 ? 105.703 4.007 -153.313 1.00 58.91 172 GLU A CA 1
ATOM 1460 C C . GLU A 1 172 ? 104.382 3.470 -152.718 1.00 58.91 172 GLU A C 1
ATOM 1462 O O . GLU A 1 172 ? 103.612 4.224 -152.120 1.00 58.91 172 GLU A O 1
ATOM 1467 N N . LYS A 1 173 ? 104.131 2.150 -152.758 1.00 58.22 173 LYS A N 1
ATOM 1468 C CA . LYS A 1 173 ? 102.932 1.535 -152.141 1.00 58.22 173 LYS A CA 1
ATOM 1469 C C . LYS A 1 173 ? 103.023 1.389 -150.616 1.00 58.22 173 LYS A C 1
ATOM 1471 O O . LYS A 1 173 ? 101.991 1.376 -149.944 1.00 58.22 173 LYS A O 1
ATOM 1476 N N . HIS A 1 174 ? 104.227 1.306 -150.047 1.00 59.94 174 HIS A N 1
ATOM 1477 C CA . HIS A 1 174 ? 104.420 1.168 -148.596 1.00 59.94 174 HIS A CA 1
ATOM 1478 C C . HIS A 1 174 ? 104.399 2.505 -147.827 1.00 59.94 174 HIS A C 1
ATOM 1480 O O . HIS A 1 174 ? 104.247 2.492 -146.600 1.00 59.94 174 HIS A O 1
ATOM 1486 N N . ALA A 1 175 ? 104.493 3.651 -148.511 1.00 60.66 175 ALA A N 1
ATOM 1487 C CA . ALA A 1 175 ? 104.334 4.972 -147.895 1.00 60.66 175 ALA A CA 1
ATOM 1488 C C . ALA A 1 175 ? 102.863 5.273 -147.537 1.00 60.66 175 ALA A C 1
ATOM 1490 O O . ALA A 1 175 ? 102.571 5.656 -146.405 1.00 60.66 175 ALA A O 1
ATOM 1491 N N . ILE A 1 176 ? 101.924 4.966 -148.440 1.00 60.62 176 ILE A N 1
ATOM 1492 C CA . ILE A 1 176 ? 100.484 5.271 -148.290 1.00 60.62 176 ILE A CA 1
ATOM 1493 C C . ILE A 1 176 ? 99.816 4.451 -147.158 1.00 60.62 176 ILE A C 1
ATOM 1495 O O . ILE A 1 176 ? 98.832 4.877 -146.556 1.00 60.62 176 ILE A O 1
ATOM 1499 N N . ILE A 1 177 ? 100.365 3.285 -146.795 1.00 59.69 177 ILE A N 1
ATOM 1500 C CA . ILE A 1 177 ? 99.790 2.405 -145.756 1.00 59.69 177 ILE A CA 1
ATOM 1501 C C . ILE A 1 177 ? 100.163 2.846 -144.323 1.00 59.69 177 ILE A C 1
ATOM 1503 O O . ILE A 1 177 ? 99.412 2.570 -143.383 1.00 59.69 177 ILE A O 1
ATOM 1507 N N . ARG A 1 178 ? 101.282 3.560 -144.116 1.00 58.16 178 ARG A N 1
ATOM 1508 C CA . ARG A 1 178 ? 101.707 3.990 -142.766 1.00 58.16 178 ARG A CA 1
ATOM 1509 C C . ARG A 1 178 ? 100.904 5.174 -142.220 1.00 58.16 178 ARG A C 1
ATOM 1511 O O . ARG A 1 178 ? 100.664 5.212 -141.015 1.00 58.16 178 ARG A O 1
ATOM 1518 N N . GLU A 1 179 ? 100.426 6.080 -143.072 1.00 58.00 179 GLU A N 1
ATOM 1519 C CA . GLU A 1 179 ? 99.621 7.229 -142.624 1.00 58.00 179 GLU A CA 1
ATOM 1520 C C . GLU A 1 179 ? 98.222 6.822 -142.133 1.00 58.00 179 GLU A C 1
ATOM 1522 O O . GLU A 1 179 ? 97.742 7.352 -141.131 1.00 58.00 179 GLU A O 1
ATOM 1527 N N . ARG A 1 180 ? 97.608 5.791 -142.729 1.00 57.91 180 ARG A N 1
ATOM 1528 C CA . ARG A 1 180 ? 96.262 5.321 -142.341 1.00 57.91 180 ARG A CA 1
ATOM 1529 C C . ARG A 1 180 ? 96.222 4.581 -140.994 1.00 57.91 180 ARG A C 1
ATOM 1531 O O . ARG A 1 180 ? 95.185 4.552 -140.340 1.00 57.91 180 ARG A O 1
ATOM 1538 N N . ARG A 1 181 ? 97.348 4.000 -140.551 1.00 54.09 181 ARG A N 1
ATOM 1539 C CA . ARG A 1 181 ? 97.462 3.318 -139.242 1.00 54.09 181 ARG A CA 1
ATOM 1540 C C . ARG A 1 181 ? 97.631 4.289 -138.069 1.00 54.09 181 ARG A C 1
ATOM 1542 O O . ARG A 1 181 ? 97.183 3.971 -136.976 1.00 54.09 181 ARG A O 1
ATOM 1549 N N . ARG A 1 182 ? 98.219 5.472 -138.289 1.00 57.75 182 ARG A N 1
ATOM 1550 C CA . ARG A 1 182 ? 98.396 6.492 -137.236 1.00 57.75 182 ARG A CA 1
ATOM 1551 C C . ARG A 1 182 ? 97.064 7.108 -136.795 1.00 57.75 182 ARG A C 1
ATOM 1553 O O . ARG A 1 182 ? 96.857 7.296 -135.604 1.00 57.75 182 ARG A O 1
ATOM 1560 N N . GLN A 1 183 ? 96.143 7.324 -137.737 1.00 57.44 183 GLN A N 1
ATOM 1561 C CA . GLN A 1 183 ? 94.830 7.923 -137.460 1.00 57.44 183 GLN A CA 1
ATOM 1562 C C . GLN A 1 183 ? 93.905 7.001 -136.637 1.00 57.44 183 GLN A C 1
ATOM 1564 O O . GLN A 1 183 ? 93.203 7.472 -135.751 1.00 57.44 183 GLN A O 1
ATOM 1569 N N . MET A 1 184 ? 93.962 5.678 -136.841 1.00 56.97 184 MET A N 1
ATOM 1570 C CA . MET A 1 184 ? 93.136 4.712 -136.091 1.00 56.97 184 MET A CA 1
ATOM 1571 C C . MET A 1 184 ? 93.619 4.466 -134.647 1.00 56.97 184 MET A C 1
ATOM 1573 O O . MET A 1 184 ? 92.822 4.097 -133.782 1.00 56.97 184 MET A O 1
ATOM 1577 N N . GLU A 1 185 ? 94.912 4.657 -134.361 1.00 56.47 185 GLU A N 1
ATOM 1578 C CA . GLU A 1 185 ? 95.470 4.469 -133.012 1.00 56.47 185 GLU A CA 1
ATOM 1579 C C . GLU A 1 185 ? 95.152 5.676 -132.102 1.00 56.47 185 GLU A C 1
ATOM 1581 O O . GLU A 1 185 ? 94.838 5.500 -130.923 1.00 56.47 185 GLU A O 1
ATOM 1586 N N . GLU A 1 186 ? 95.136 6.897 -132.654 1.00 57.72 186 GLU A N 1
ATOM 1587 C CA . GLU A 1 186 ? 94.796 8.125 -131.916 1.00 57.72 186 GLU A CA 1
ATOM 1588 C C . GLU A 1 186 ? 93.308 8.193 -131.518 1.00 57.72 186 GLU A C 1
ATOM 1590 O O . GLU A 1 186 ? 92.985 8.618 -130.403 1.00 57.72 186 GLU A O 1
ATOM 1595 N N . GLU A 1 187 ? 92.393 7.693 -132.355 1.00 58.75 187 GLU A N 1
ATOM 1596 C CA . GLU A 1 187 ? 90.957 7.637 -132.030 1.00 58.75 187 GLU A CA 1
ATOM 1597 C C . GLU A 1 187 ? 90.637 6.618 -130.922 1.00 58.75 187 GLU A C 1
ATOM 1599 O O . GLU A 1 187 ? 89.802 6.874 -130.047 1.00 58.75 187 GLU A O 1
ATOM 1604 N N . ARG A 1 188 ? 91.356 5.489 -130.873 1.00 58.03 188 ARG A N 1
ATOM 1605 C CA . ARG A 1 188 ? 91.173 4.465 -129.828 1.00 58.03 188 ARG A CA 1
ATOM 1606 C C . ARG A 1 188 ? 91.655 4.921 -128.452 1.00 58.03 188 ARG A C 1
ATOM 1608 O O . ARG A 1 188 ? 91.080 4.516 -127.437 1.00 58.03 188 ARG A O 1
ATOM 1615 N N . VAL A 1 189 ? 92.702 5.747 -128.406 1.00 62.56 189 VAL A N 1
ATOM 1616 C CA . VAL A 1 189 ? 93.238 6.302 -127.153 1.00 62.56 189 VAL A CA 1
ATOM 1617 C C . VAL A 1 189 ? 92.327 7.409 -126.611 1.00 62.56 189 VAL A C 1
ATOM 1619 O O . VAL A 1 189 ? 92.056 7.423 -125.407 1.00 62.56 189 VAL A O 1
ATOM 1622 N N . ARG A 1 190 ? 91.750 8.258 -127.476 1.00 58.44 190 ARG A N 1
ATOM 1623 C CA . ARG A 1 190 ? 90.766 9.276 -127.053 1.00 58.44 190 ARG A CA 1
ATOM 1624 C C . ARG A 1 190 ? 89.492 8.672 -126.463 1.00 58.44 190 ARG A C 1
ATOM 1626 O O . ARG A 1 190 ? 89.007 9.161 -125.442 1.00 58.44 190 ARG A O 1
ATOM 1633 N N . LEU A 1 191 ? 88.984 7.583 -127.041 1.00 63.09 191 LEU A N 1
ATOM 1634 C CA . LEU A 1 191 ? 87.761 6.937 -126.552 1.00 63.09 191 LEU A CA 1
ATOM 1635 C C . LEU A 1 191 ? 87.947 6.292 -125.163 1.00 63.09 191 LEU A C 1
ATOM 1637 O O . LEU A 1 191 ? 87.037 6.317 -124.336 1.00 63.09 191 LEU A O 1
ATOM 1641 N N . LYS A 1 192 ? 89.143 5.761 -124.865 1.00 61.12 192 LYS A N 1
ATOM 1642 C CA . LYS A 1 192 ? 89.458 5.205 -123.536 1.00 61.12 192 LYS A CA 1
ATOM 1643 C C . LYS A 1 192 ? 89.566 6.285 -122.456 1.00 61.12 192 LYS A C 1
ATOM 1645 O O . LYS A 1 192 ? 89.055 6.082 -121.359 1.00 61.12 192 LYS A O 1
ATOM 1650 N N . GLN A 1 193 ? 90.163 7.435 -122.770 1.00 61.03 193 GLN A N 1
ATOM 1651 C CA . GLN A 1 193 ? 90.291 8.545 -121.816 1.00 61.03 193 GLN A CA 1
ATOM 1652 C C . GLN A 1 193 ? 88.936 9.198 -121.491 1.00 61.03 193 GLN A C 1
ATOM 1654 O O . GLN A 1 193 ? 88.694 9.573 -120.345 1.00 61.03 193 GLN A O 1
ATOM 1659 N N . GLN A 1 194 ? 88.016 9.267 -122.460 1.00 63.00 194 GLN A N 1
ATOM 1660 C CA . GLN A 1 194 ? 86.653 9.761 -122.221 1.00 63.00 194 GLN A CA 1
ATOM 1661 C C . GLN A 1 194 ? 85.820 8.810 -121.343 1.00 63.00 194 GLN A C 1
ATOM 1663 O O . GLN A 1 194 ? 85.060 9.271 -120.493 1.00 63.00 194 GLN A O 1
ATOM 1668 N N . ALA A 1 195 ? 85.998 7.492 -121.481 1.00 65.44 195 ALA A N 1
ATOM 1669 C CA . ALA A 1 195 ? 85.294 6.508 -120.654 1.00 65.44 195 ALA A CA 1
ATOM 1670 C C . ALA A 1 195 ? 85.765 6.499 -119.184 1.00 65.44 195 ALA A C 1
ATOM 1672 O O . ALA A 1 195 ? 84.968 6.257 -118.276 1.00 65.44 195 ALA A O 1
ATOM 1673 N N . GLU A 1 196 ? 87.045 6.778 -118.932 1.00 63.84 196 GLU A N 1
ATOM 1674 C CA . GLU A 1 196 ? 87.611 6.791 -117.578 1.00 63.84 196 GLU A CA 1
ATOM 1675 C C . GLU A 1 196 ? 87.224 8.058 -116.795 1.00 63.84 196 GLU A C 1
ATOM 1677 O O . GLU A 1 196 ? 86.855 7.973 -115.621 1.00 63.84 196 GLU A O 1
ATOM 1682 N N . LEU A 1 197 ? 87.195 9.218 -117.465 1.00 61.41 197 LEU A N 1
ATOM 1683 C CA . LEU A 1 197 ? 86.715 10.474 -116.876 1.00 61.41 197 LEU A CA 1
ATOM 1684 C C . LEU A 1 197 ? 85.215 10.422 -116.544 1.00 61.41 197 LEU A C 1
ATOM 1686 O O . LEU A 1 197 ? 84.825 10.827 -115.449 1.00 61.41 197 LEU A O 1
ATOM 1690 N N . ALA A 1 198 ? 84.392 9.828 -117.417 1.00 63.72 198 ALA A N 1
ATOM 1691 C CA . ALA A 1 198 ? 82.959 9.657 -117.167 1.00 63.72 198 ALA A CA 1
ATOM 1692 C C . ALA A 1 198 ? 82.674 8.738 -115.963 1.00 63.72 198 ALA A C 1
ATOM 1694 O O . ALA A 1 198 ? 81.770 8.998 -115.170 1.00 63.72 198 ALA A O 1
ATOM 1695 N N . LYS A 1 199 ? 83.472 7.681 -115.769 1.00 64.62 199 LYS A N 1
ATOM 1696 C CA . LYS A 1 199 ? 83.316 6.781 -114.616 1.00 64.62 199 LYS A CA 1
ATOM 1697 C C . LYS A 1 199 ? 83.715 7.460 -113.298 1.00 64.62 199 LYS A C 1
ATOM 1699 O O . LYS A 1 199 ? 83.056 7.264 -112.280 1.00 64.62 199 LYS A O 1
ATOM 1704 N N . ALA A 1 200 ? 84.748 8.304 -113.322 1.00 65.75 200 ALA A N 1
ATOM 1705 C CA . ALA A 1 200 ? 85.206 9.042 -112.146 1.00 65.75 200 ALA A CA 1
ATOM 1706 C C . ALA A 1 200 ? 84.244 10.168 -111.708 1.00 65.75 200 ALA A C 1
ATOM 1708 O O . ALA A 1 200 ? 84.152 10.449 -110.510 1.00 65.75 200 ALA A O 1
ATOM 1709 N N . GLU A 1 201 ? 83.529 10.812 -112.638 1.00 69.06 201 GLU A N 1
ATOM 1710 C CA . GLU A 1 201 ? 82.464 11.774 -112.306 1.00 69.06 201 GLU A CA 1
ATOM 1711 C C . GLU A 1 201 ? 81.232 11.079 -111.719 1.00 69.06 201 GLU A C 1
ATOM 1713 O O . GLU A 1 201 ? 80.765 11.486 -110.653 1.00 69.06 201 GLU A O 1
ATOM 1718 N N . MET A 1 202 ? 80.790 9.965 -112.311 1.00 65.19 202 MET A N 1
ATOM 1719 C CA . MET A 1 202 ? 79.676 9.162 -111.786 1.00 65.19 202 MET A CA 1
ATOM 1720 C C . MET A 1 202 ? 79.940 8.665 -110.351 1.00 65.19 202 MET A C 1
ATOM 1722 O O . MET A 1 202 ? 79.064 8.764 -109.491 1.00 65.19 202 MET A O 1
ATOM 1726 N N . ASP A 1 203 ? 81.168 8.234 -110.040 1.00 65.00 203 ASP A N 1
ATOM 1727 C CA . ASP A 1 203 ? 81.545 7.795 -108.687 1.00 65.00 203 ASP A CA 1
ATOM 1728 C C . ASP A 1 203 ? 81.613 8.950 -107.664 1.00 65.00 203 ASP A C 1
ATOM 1730 O O . ASP A 1 203 ? 81.362 8.752 -106.467 1.00 65.00 203 ASP A O 1
ATOM 1734 N N . LYS A 1 204 ? 81.958 10.173 -108.096 1.00 67.88 204 LYS A N 1
ATOM 1735 C CA . LYS A 1 204 ? 81.948 11.369 -107.231 1.00 67.88 204 LYS A CA 1
ATOM 1736 C C . LYS A 1 204 ? 80.522 11.849 -106.974 1.00 67.88 204 LYS A C 1
ATOM 1738 O O . LYS A 1 204 ? 80.191 12.165 -105.829 1.00 67.88 204 LYS A O 1
ATOM 1743 N N . GLU A 1 205 ? 79.673 11.842 -107.995 1.00 70.44 205 GLU A N 1
ATOM 1744 C CA . GLU A 1 205 ? 78.257 12.178 -107.863 1.00 70.44 205 GLU A CA 1
ATOM 1745 C C . GLU A 1 205 ? 77.500 11.169 -106.996 1.00 70.44 205 GLU A C 1
ATOM 1747 O O . GLU A 1 205 ? 76.705 11.573 -106.148 1.00 70.44 205 GLU A O 1
ATOM 1752 N N . GLU A 1 206 ? 77.779 9.869 -107.121 1.00 69.75 206 GLU A N 1
ATOM 1753 C CA . GLU A 1 206 ? 77.189 8.855 -106.242 1.00 69.75 206 GLU A CA 1
ATOM 1754 C C . GLU A 1 206 ? 77.605 9.035 -104.779 1.00 69.75 206 GLU A C 1
ATOM 1756 O O . GLU A 1 206 ? 76.780 8.886 -103.874 1.00 69.75 206 GLU A O 1
ATOM 1761 N N . LYS A 1 207 ? 78.868 9.391 -104.513 1.00 70.00 207 LYS A N 1
ATOM 1762 C CA . LYS A 1 207 ? 79.331 9.675 -103.145 1.00 70.00 207 LYS A CA 1
ATOM 1763 C C . LYS A 1 207 ? 78.649 10.911 -102.561 1.00 70.00 207 LYS A C 1
ATOM 1765 O O . LYS A 1 207 ? 78.269 10.882 -101.389 1.00 70.00 207 LYS A O 1
ATOM 1770 N N . ILE A 1 208 ? 78.457 11.965 -103.355 1.00 71.25 208 ILE A N 1
ATOM 1771 C CA . ILE A 1 208 ? 77.741 13.175 -102.924 1.00 71.25 208 ILE A CA 1
ATOM 1772 C C . ILE A 1 208 ? 76.261 12.854 -102.667 1.00 71.25 208 ILE A C 1
ATOM 1774 O O . ILE A 1 208 ? 75.772 13.156 -101.579 1.00 71.25 208 ILE A O 1
ATOM 1778 N N . LYS A 1 209 ? 75.589 12.130 -103.572 1.00 74.31 209 LYS A N 1
ATOM 1779 C CA . LYS A 1 209 ? 74.192 11.687 -103.401 1.00 74.31 209 LYS A CA 1
ATOM 1780 C C . LYS A 1 209 ? 74.011 10.815 -102.155 1.00 74.31 209 LYS A C 1
ATOM 1782 O O . LYS A 1 209 ? 73.132 11.090 -101.343 1.00 74.31 209 LYS A O 1
ATOM 1787 N N . ARG A 1 210 ? 74.900 9.845 -101.900 1.00 71.44 210 ARG A N 1
ATOM 1788 C CA . ARG A 1 210 ? 74.866 9.032 -100.662 1.00 71.44 210 ARG A CA 1
ATOM 1789 C C . ARG A 1 210 ? 75.069 9.879 -99.402 1.00 71.44 210 ARG A C 1
ATOM 1791 O O . ARG A 1 210 ? 74.427 9.632 -98.379 1.00 71.44 210 ARG A O 1
ATOM 1798 N N . MET A 1 211 ? 75.948 10.882 -99.450 1.00 69.38 211 MET A N 1
ATOM 1799 C CA . MET A 1 211 ? 76.179 11.794 -98.324 1.00 69.38 211 MET A CA 1
ATOM 1800 C C . MET A 1 211 ? 74.987 12.728 -98.071 1.00 69.38 211 MET A C 1
ATOM 1802 O O . MET A 1 211 ? 74.661 13.002 -96.911 1.00 69.38 211 MET A O 1
ATOM 1806 N N . GLU A 1 212 ? 74.313 13.193 -99.120 1.00 74.50 212 GLU A N 1
ATOM 1807 C CA . GLU A 1 212 ? 73.090 13.995 -99.026 1.00 74.50 212 GLU A CA 1
ATOM 1808 C C . GLU A 1 212 ? 71.905 13.169 -98.526 1.00 74.50 212 GLU A C 1
ATOM 1810 O O . GLU A 1 212 ? 71.237 13.592 -97.582 1.00 74.50 212 GLU A O 1
ATOM 1815 N N . GLU A 1 213 ? 71.716 11.948 -99.025 1.00 78.56 213 GLU A N 1
ATOM 1816 C CA . GLU A 1 213 ? 70.709 11.007 -98.522 1.00 78.56 213 GLU A CA 1
ATOM 1817 C C . GLU A 1 213 ? 70.918 10.674 -97.039 1.00 78.56 213 GLU A C 1
ATOM 1819 O O . GLU A 1 213 ? 69.957 10.623 -96.268 1.00 78.56 213 GLU A O 1
ATOM 1824 N N . LEU A 1 214 ? 72.167 10.490 -96.594 1.00 79.50 214 LEU A N 1
ATOM 1825 C CA . LEU A 1 214 ? 72.485 10.290 -95.176 1.00 79.50 214 LEU A CA 1
ATOM 1826 C C . LEU A 1 214 ? 72.199 11.542 -94.336 1.00 79.50 214 LEU A C 1
ATOM 1828 O O . LEU A 1 214 ? 71.702 11.430 -93.210 1.00 79.50 214 LEU A O 1
ATOM 1832 N N . ARG A 1 215 ? 72.482 12.743 -94.855 1.00 79.81 215 ARG A N 1
ATOM 1833 C CA . ARG A 1 215 ? 72.145 14.010 -94.181 1.00 79.81 215 ARG A CA 1
ATOM 1834 C C . ARG A 1 215 ? 70.634 14.218 -94.105 1.00 79.81 215 ARG A C 1
ATOM 1836 O O . ARG A 1 215 ? 70.141 14.618 -93.049 1.00 79.81 215 ARG A O 1
ATOM 1843 N N . GLU A 1 216 ? 69.897 13.908 -95.165 1.00 79.94 216 GLU A N 1
ATOM 1844 C CA . GLU A 1 216 ? 68.437 13.946 -95.188 1.00 79.94 216 GLU A CA 1
ATOM 1845 C C . GLU A 1 216 ? 67.815 12.923 -94.239 1.00 79.94 216 GLU A C 1
ATOM 1847 O O . GLU A 1 216 ? 66.918 13.285 -93.478 1.00 79.94 216 GLU A O 1
ATOM 1852 N N . LYS A 1 217 ? 68.309 11.678 -94.219 1.00 79.69 217 LYS A N 1
ATOM 1853 C CA . LYS A 1 217 ? 67.873 10.650 -93.261 1.00 79.69 217 LYS A CA 1
ATOM 1854 C C . LYS A 1 217 ? 68.098 11.116 -91.827 1.00 79.69 217 LYS A C 1
ATOM 1856 O O . LYS A 1 217 ? 67.153 11.122 -91.047 1.00 79.69 217 LYS A O 1
ATOM 1861 N N . ARG A 1 218 ? 69.279 11.659 -91.502 1.00 79.81 218 ARG A N 1
ATOM 1862 C CA . ARG A 1 218 ? 69.555 12.233 -90.170 1.00 79.81 218 ARG A CA 1
ATOM 1863 C C . ARG A 1 218 ? 68.655 13.427 -89.832 1.00 79.81 218 ARG A C 1
ATOM 1865 O O . ARG A 1 218 ? 68.280 13.593 -88.673 1.00 79.81 218 ARG A O 1
ATOM 1872 N N . ARG A 1 219 ? 68.302 14.282 -90.802 1.00 82.62 219 ARG A N 1
ATOM 1873 C CA . ARG A 1 219 ? 67.345 15.390 -90.594 1.00 82.62 219 ARG A CA 1
ATOM 1874 C C . ARG A 1 219 ? 65.930 14.862 -90.341 1.00 82.62 219 ARG A C 1
ATOM 1876 O O . ARG A 1 219 ? 65.305 15.286 -89.371 1.00 82.62 219 ARG A O 1
ATOM 1883 N N . LYS A 1 220 ? 65.460 13.908 -91.150 1.00 81.88 220 LYS A N 1
ATOM 1884 C CA . LYS A 1 220 ? 64.153 13.245 -90.999 1.00 81.88 220 LYS A CA 1
ATOM 1885 C C . LYS A 1 220 ? 64.062 12.507 -89.659 1.00 81.88 220 LYS A C 1
ATOM 1887 O O . LYS A 1 220 ? 63.099 12.711 -88.932 1.00 81.88 220 LYS A O 1
ATOM 1892 N N . GLU A 1 221 ? 65.098 11.770 -89.263 1.00 83.06 221 GLU A N 1
ATOM 1893 C CA . GLU A 1 221 ? 65.194 11.096 -87.960 1.00 83.06 221 GLU A CA 1
ATOM 1894 C C . GLU A 1 221 ? 65.224 12.073 -86.782 1.00 83.06 221 GLU A C 1
ATOM 1896 O O . GLU A 1 221 ? 64.600 11.811 -85.757 1.00 83.06 221 GLU A O 1
ATOM 1901 N N . LYS A 1 222 ? 65.918 13.214 -86.897 1.00 84.25 222 LYS A N 1
ATOM 1902 C CA . LYS A 1 222 ? 65.889 14.258 -85.858 1.00 84.25 222 LYS A CA 1
ATOM 1903 C C . LYS A 1 222 ? 64.489 14.851 -85.703 1.00 84.25 222 LYS A C 1
ATOM 1905 O O . LYS A 1 222 ? 64.018 14.968 -84.575 1.00 84.25 222 LYS A O 1
ATOM 1910 N N . ILE A 1 223 ? 63.821 15.187 -86.807 1.00 84.56 223 ILE A N 1
ATOM 1911 C CA . ILE A 1 223 ? 62.447 15.717 -86.795 1.00 84.56 223 ILE A CA 1
ATOM 1912 C C . ILE A 1 223 ? 61.479 14.675 -86.223 1.00 84.56 223 ILE A C 1
ATOM 1914 O O . ILE A 1 223 ? 60.663 15.002 -85.365 1.00 84.56 223 ILE A O 1
ATOM 1918 N N . GLU A 1 224 ? 61.607 13.417 -86.634 1.00 85.56 224 GLU A N 1
ATOM 1919 C CA . GLU A 1 224 ? 60.786 12.312 -86.143 1.00 85.56 224 GLU A CA 1
ATOM 1920 C C . GLU A 1 224 ? 61.034 12.035 -84.654 1.00 85.56 224 GLU A C 1
ATOM 1922 O O . GLU A 1 224 ? 60.089 11.892 -83.884 1.00 85.56 224 GLU A O 1
ATOM 1927 N N . ASN A 1 225 ? 62.284 12.066 -84.190 1.00 87.56 225 ASN A N 1
ATOM 1928 C CA . ASN A 1 225 ? 62.600 11.950 -82.766 1.00 87.56 225 ASN A CA 1
ATOM 1929 C C . ASN A 1 225 ? 62.054 13.127 -81.948 1.00 87.56 225 ASN A C 1
ATOM 1931 O O . ASN A 1 225 ? 61.590 12.920 -80.826 1.00 87.56 225 ASN A O 1
ATOM 1935 N N . ILE A 1 226 ? 62.072 14.351 -82.485 1.00 85.75 226 ILE A N 1
ATOM 1936 C CA . ILE A 1 226 ? 61.437 15.510 -81.840 1.00 85.75 226 ILE A CA 1
ATOM 1937 C C . ILE A 1 226 ? 59.921 15.299 -81.762 1.00 85.75 226 ILE A C 1
ATOM 1939 O O . ILE A 1 226 ? 59.349 15.473 -80.687 1.00 85.75 226 ILE A O 1
ATOM 1943 N N . ARG A 1 227 ? 59.280 14.846 -82.846 1.00 86.19 227 ARG A N 1
ATOM 1944 C CA . ARG A 1 227 ? 57.842 14.528 -82.870 1.00 86.19 227 ARG A CA 1
ATOM 1945 C C . ARG A 1 227 ? 57.484 13.422 -81.883 1.00 86.19 227 ARG A C 1
ATOM 1947 O O . ARG A 1 227 ? 56.533 13.585 -81.126 1.00 86.19 227 ARG A O 1
ATOM 1954 N N . ARG A 1 228 ? 58.273 12.348 -81.805 1.00 88.06 228 ARG A N 1
ATOM 1955 C CA . ARG A 1 228 ? 58.093 11.267 -80.820 1.00 88.06 228 ARG A CA 1
ATOM 1956 C C . ARG A 1 228 ? 58.243 11.768 -79.390 1.00 88.06 228 ARG A C 1
ATOM 1958 O O . ARG A 1 228 ? 57.425 11.421 -78.545 1.00 88.06 228 ARG A O 1
ATOM 1965 N N . LYS A 1 229 ? 59.237 12.618 -79.110 1.00 89.62 229 LYS A N 1
ATOM 1966 C CA . LYS A 1 229 ? 59.414 13.234 -77.784 1.00 89.62 229 LYS A CA 1
ATOM 1967 C C . LYS A 1 229 ? 58.251 14.162 -77.427 1.00 89.62 229 LYS A C 1
ATOM 1969 O O . LYS A 1 229 ? 57.753 14.085 -76.308 1.00 89.62 229 LYS A O 1
ATOM 1974 N N . GLN A 1 230 ? 57.782 14.987 -78.363 1.00 88.94 230 GLN A N 1
ATOM 1975 C CA . GLN A 1 230 ? 56.613 15.855 -78.170 1.00 88.94 230 GLN A CA 1
ATOM 1976 C C . GLN A 1 230 ? 55.327 15.045 -77.967 1.00 88.94 230 GLN A C 1
ATOM 1978 O O . GLN A 1 230 ? 54.538 15.359 -77.078 1.00 88.94 230 GLN A O 1
ATOM 1983 N N . TYR A 1 231 ? 55.137 13.972 -78.735 1.00 89.75 231 TYR A N 1
ATOM 1984 C CA . TYR A 1 231 ? 54.009 13.059 -78.585 1.00 89.75 231 TYR A CA 1
ATOM 1985 C C . TYR A 1 231 ? 54.047 12.335 -77.235 1.00 89.75 231 TYR A C 1
ATOM 1987 O O . TYR A 1 231 ? 53.051 12.331 -76.521 1.00 89.75 231 TYR A O 1
ATOM 1995 N N . ALA A 1 232 ? 55.205 11.807 -76.830 1.00 90.44 232 ALA A N 1
ATOM 1996 C CA . ALA A 1 232 ? 55.384 11.180 -75.523 1.00 90.44 232 ALA A CA 1
ATOM 1997 C C . ALA A 1 232 ? 55.153 12.173 -74.371 1.00 90.44 232 ALA A C 1
ATOM 1999 O O . ALA A 1 232 ? 54.523 11.819 -73.377 1.00 90.44 232 ALA A O 1
ATOM 2000 N N . ALA A 1 233 ? 55.607 13.423 -74.505 1.00 90.19 233 ALA A N 1
ATOM 2001 C CA . ALA A 1 233 ? 55.342 14.476 -73.526 1.00 90.19 233 ALA A CA 1
ATOM 2002 C C . ALA A 1 233 ? 53.845 14.819 -73.439 1.00 90.19 233 ALA A C 1
ATOM 2004 O O . ALA A 1 233 ? 53.307 14.917 -72.337 1.00 90.19 233 ALA A O 1
ATOM 2005 N N . ARG A 1 234 ? 53.153 14.925 -74.583 1.00 91.75 234 ARG A N 1
ATOM 2006 C CA . ARG A 1 234 ? 51.697 15.133 -74.642 1.00 91.75 234 ARG A CA 1
ATOM 2007 C C . ARG A 1 234 ? 50.927 13.946 -74.058 1.00 91.75 234 ARG A C 1
ATOM 2009 O O . ARG A 1 234 ? 49.940 14.144 -73.362 1.00 91.75 234 ARG A O 1
ATOM 2016 N N . LEU A 1 235 ? 51.368 12.716 -74.305 1.00 91.12 235 LEU A N 1
ATOM 2017 C CA . LEU A 1 235 ? 50.726 11.530 -73.745 1.00 91.12 235 LEU A CA 1
ATOM 2018 C C . LEU A 1 235 ? 50.898 11.480 -72.222 1.00 91.12 235 LEU A C 1
ATOM 2020 O O . LEU A 1 235 ? 49.930 11.241 -71.508 1.00 91.12 235 LEU A O 1
ATOM 2024 N N . ARG A 1 236 ? 52.097 11.792 -71.711 1.00 91.25 236 ARG A N 1
ATOM 2025 C CA . ARG A 1 236 ? 52.341 11.908 -70.265 1.00 91.25 236 ARG A CA 1
ATOM 2026 C C . ARG A 1 236 ? 51.471 12.984 -69.623 1.00 91.25 236 ARG A C 1
ATOM 2028 O O . ARG A 1 236 ? 50.899 12.728 -68.570 1.00 91.25 236 ARG A O 1
ATOM 2035 N N . SER A 1 237 ? 51.330 14.158 -70.244 1.00 90.31 237 SER A N 1
ATOM 2036 C CA . SER A 1 237 ? 50.474 15.213 -69.687 1.00 90.31 237 SER A CA 1
ATOM 2037 C C . SER A 1 237 ? 48.993 14.824 -69.683 1.00 90.31 237 SER A C 1
ATOM 2039 O O . SER A 1 237 ? 48.292 15.129 -68.721 1.00 90.31 237 SER A O 1
ATOM 2041 N N . LEU A 1 238 ? 48.524 14.098 -70.703 1.00 91.56 238 LEU A N 1
ATOM 2042 C CA . LEU A 1 238 ? 47.162 13.560 -70.745 1.00 91.56 238 LEU A CA 1
ATOM 2043 C C . LEU A 1 238 ? 46.920 12.474 -69.688 1.00 91.56 238 LEU A C 1
ATOM 2045 O O . LEU A 1 238 ? 45.859 12.479 -69.070 1.00 91.56 238 LEU A O 1
ATOM 2049 N N . ILE A 1 239 ? 47.892 11.590 -69.438 1.00 91.31 239 ILE A N 1
ATOM 2050 C CA . ILE A 1 239 ? 47.810 10.582 -68.366 1.00 91.31 239 ILE A CA 1
ATOM 2051 C C . ILE A 1 239 ? 47.718 11.273 -67.002 1.00 91.31 239 ILE A C 1
ATOM 2053 O O . ILE A 1 239 ? 46.786 11.009 -66.252 1.00 91.31 239 ILE A O 1
ATOM 2057 N N . VAL A 1 240 ? 48.598 12.240 -66.725 1.00 93.25 240 VAL A N 1
ATOM 2058 C CA . VAL A 1 240 ? 48.563 13.004 -65.465 1.00 93.25 240 VAL A CA 1
ATOM 2059 C C . VAL A 1 240 ? 47.231 13.744 -65.297 1.00 93.25 240 VAL A C 1
ATOM 2061 O O . VAL A 1 240 ? 46.659 13.751 -64.211 1.00 93.25 240 VAL A O 1
ATOM 2064 N N . MET A 1 241 ? 46.693 14.341 -66.365 1.00 90.25 241 MET A N 1
ATOM 2065 C CA . MET A 1 241 ? 45.367 14.973 -66.341 1.00 90.25 241 MET A CA 1
ATOM 2066 C C . MET A 1 241 ? 44.245 13.968 -66.044 1.00 90.25 241 MET A C 1
ATOM 2068 O O . MET A 1 241 ? 43.336 14.282 -65.273 1.00 90.25 241 MET A O 1
ATOM 2072 N N . ALA A 1 242 ? 44.301 12.772 -66.633 1.00 89.56 242 ALA A N 1
ATOM 2073 C CA . ALA A 1 242 ? 43.328 11.712 -66.389 1.00 89.56 242 ALA A CA 1
ATOM 2074 C C . ALA A 1 242 ? 43.399 11.201 -64.941 1.00 89.56 242 ALA A C 1
ATOM 2076 O O . ALA A 1 242 ? 42.354 11.080 -64.297 1.00 89.56 242 ALA A O 1
ATOM 2077 N N . ASP A 1 243 ? 44.603 11.001 -64.403 1.00 90.25 243 ASP A N 1
ATOM 2078 C CA . ASP A 1 243 ? 44.828 10.585 -63.015 1.00 90.25 243 ASP A CA 1
ATOM 2079 C C . ASP A 1 243 ? 44.340 11.653 -62.032 1.00 90.25 243 ASP A C 1
ATOM 2081 O O . ASP A 1 243 ? 43.586 11.351 -61.107 1.00 90.25 243 ASP A O 1
ATOM 2085 N N . LEU A 1 244 ? 44.658 12.930 -62.274 1.00 91.00 244 LEU A N 1
ATOM 2086 C CA . LEU A 1 244 ? 44.159 14.045 -61.463 1.00 91.00 244 LEU A CA 1
ATOM 2087 C C . LEU A 1 244 ? 42.630 14.152 -61.515 1.00 91.00 244 LEU A C 1
ATOM 2089 O O . LEU A 1 244 ? 41.986 14.404 -60.492 1.00 91.00 244 LEU A O 1
ATOM 2093 N N . HIS A 1 245 ? 42.026 13.952 -62.688 1.00 87.75 245 HIS A N 1
ATOM 2094 C CA . HIS A 1 245 ? 40.573 13.937 -62.834 1.00 87.75 245 HIS A CA 1
ATOM 2095 C C . HIS A 1 245 ? 39.941 12.745 -62.099 1.00 87.75 245 HIS A C 1
ATOM 2097 O O . HIS A 1 245 ? 38.922 12.914 -61.416 1.00 87.75 245 HIS A O 1
ATOM 2103 N N . TYR A 1 246 ? 40.542 11.556 -62.191 1.00 88.06 246 TYR A N 1
ATOM 2104 C CA . TYR A 1 246 ? 40.105 10.361 -61.475 1.00 88.06 246 TYR A CA 1
ATOM 2105 C C . TYR A 1 246 ? 40.213 10.553 -59.961 1.00 88.06 246 TYR A C 1
ATOM 2107 O O . TYR A 1 246 ? 39.222 10.360 -59.256 1.00 88.06 246 TYR A O 1
ATOM 2115 N N . GLU A 1 247 ? 41.347 11.039 -59.457 1.00 86.19 247 GLU A N 1
ATOM 2116 C CA . GLU A 1 247 ? 41.534 11.356 -58.043 1.00 86.19 247 GLU A CA 1
ATOM 2117 C C . GLU A 1 247 ? 40.537 12.397 -57.545 1.00 86.19 247 GLU A C 1
ATOM 2119 O O . GLU A 1 247 ? 39.948 12.233 -56.473 1.00 86.19 247 GLU A O 1
ATOM 2124 N N . ARG A 1 248 ? 40.329 13.476 -58.307 1.00 86.62 248 ARG A N 1
ATOM 2125 C CA . ARG A 1 248 ? 39.359 14.517 -57.954 1.00 86.62 248 ARG A CA 1
ATOM 2126 C C . ARG A 1 248 ? 37.956 13.931 -57.889 1.00 86.62 248 ARG A C 1
ATOM 2128 O O . ARG A 1 248 ? 37.242 14.160 -56.915 1.00 86.62 248 ARG A O 1
ATOM 2135 N N . THR A 1 249 ? 37.581 13.119 -58.871 1.00 85.00 249 THR A N 1
ATOM 2136 C CA . THR A 1 249 ? 36.282 12.440 -58.901 1.00 85.00 249 THR A CA 1
ATOM 2137 C C . THR A 1 249 ? 36.135 11.465 -57.732 1.00 85.00 249 THR A C 1
ATOM 2139 O O . THR A 1 249 ? 35.094 11.465 -57.074 1.00 85.00 249 THR A O 1
ATOM 2142 N N . LEU A 1 250 ? 37.176 10.695 -57.410 1.00 82.75 250 LEU A N 1
ATOM 2143 C CA . LEU A 1 250 ? 37.205 9.760 -56.286 1.00 82.75 250 LEU A CA 1
ATOM 2144 C C . LEU A 1 250 ? 37.036 10.491 -54.946 1.00 82.75 250 LEU A C 1
ATOM 2146 O O . LEU A 1 250 ? 36.174 10.136 -54.134 1.00 82.75 250 LEU A O 1
ATOM 2150 N N . LYS A 1 251 ? 37.803 11.570 -54.751 1.00 81.00 251 LYS A N 1
ATOM 2151 C CA . LYS A 1 251 ? 37.755 12.440 -53.568 1.00 81.00 251 LYS A CA 1
ATOM 2152 C C . LYS A 1 251 ? 36.381 13.098 -53.408 1.00 81.00 251 LYS A C 1
ATOM 2154 O O . LYS A 1 251 ? 35.824 13.098 -52.308 1.00 81.00 251 LYS A O 1
ATOM 2159 N N . THR A 1 252 ? 35.806 13.631 -54.487 1.00 81.44 252 THR A N 1
ATOM 2160 C CA . THR A 1 252 ? 34.537 14.371 -54.428 1.00 81.44 252 THR A CA 1
ATOM 2161 C C . THR A 1 252 ? 33.309 13.464 -54.363 1.00 81.44 252 THR A C 1
ATOM 2163 O O . THR A 1 252 ? 32.423 13.737 -53.556 1.00 81.44 252 THR A O 1
ATOM 2166 N N . LYS A 1 253 ? 33.225 12.406 -55.181 1.00 81.75 253 LYS A N 1
ATOM 2167 C CA . LYS A 1 253 ? 32.023 11.558 -55.253 1.00 81.75 253 LYS A CA 1
ATOM 2168 C C . LYS A 1 253 ? 31.990 10.478 -54.180 1.00 81.75 253 LYS A C 1
ATOM 2170 O O . LYS A 1 253 ? 30.943 10.284 -53.575 1.00 81.75 253 LYS A O 1
ATOM 2175 N N . TYR A 1 254 ? 33.102 9.794 -53.922 1.00 82.50 254 TYR A N 1
ATOM 2176 C CA . TYR A 1 254 ? 33.090 8.607 -53.061 1.00 82.50 254 TYR A CA 1
ATOM 2177 C C . TYR A 1 254 ? 33.596 8.907 -51.651 1.00 82.50 254 TYR A C 1
ATOM 2179 O O . TYR A 1 254 ? 32.894 8.629 -50.681 1.00 82.50 254 TYR A O 1
ATOM 2187 N N . ILE A 1 255 ? 34.758 9.556 -51.510 1.00 88.00 255 ILE A N 1
ATOM 2188 C CA . ILE A 1 255 ? 35.337 9.833 -50.183 1.00 88.00 255 ILE A CA 1
ATOM 2189 C C . ILE A 1 255 ? 34.462 10.811 -49.388 1.00 88.00 255 ILE A C 1
ATOM 2191 O O . ILE A 1 255 ? 34.255 10.614 -48.191 1.00 88.00 255 ILE A O 1
ATOM 2195 N N . ARG A 1 256 ? 33.901 11.845 -50.030 1.00 86.62 256 ARG A N 1
ATOM 2196 C CA . ARG A 1 256 ? 32.985 12.782 -49.355 1.00 86.62 256 ARG A CA 1
ATOM 2197 C C . ARG A 1 256 ? 31.726 12.085 -48.839 1.00 86.62 256 ARG A C 1
ATOM 2199 O O . ARG A 1 256 ? 31.347 12.312 -47.694 1.00 86.62 256 ARG A O 1
ATOM 2206 N N . GLN A 1 257 ? 31.112 11.223 -49.649 1.00 87.44 257 GLN A N 1
ATOM 2207 C CA . GLN A 1 257 ? 29.914 10.491 -49.236 1.00 87.44 257 GLN A CA 1
ATOM 2208 C C . GLN A 1 257 ? 30.225 9.481 -48.136 1.00 87.44 257 GLN A C 1
ATOM 2210 O O . GLN A 1 257 ? 29.481 9.393 -47.162 1.00 87.44 257 GLN A O 1
ATOM 2215 N N . LEU A 1 258 ? 31.373 8.803 -48.214 1.00 91.25 258 LEU A N 1
ATOM 2216 C CA . LEU A 1 258 ? 31.831 7.923 -47.143 1.00 91.25 258 LEU A CA 1
ATOM 2217 C C . LEU A 1 258 ? 32.043 8.691 -45.830 1.00 91.25 258 LEU A C 1
ATOM 2219 O O . LEU A 1 258 ? 31.622 8.217 -44.779 1.00 91.25 258 LEU A O 1
ATOM 2223 N N . LYS A 1 259 ? 32.630 9.895 -45.872 1.00 91.19 259 LYS A N 1
ATOM 2224 C CA . LYS A 1 259 ? 32.775 10.754 -44.683 1.00 91.19 259 LYS A CA 1
ATOM 2225 C C . LYS A 1 259 ? 31.420 11.126 -44.074 1.00 91.19 259 LYS A C 1
ATOM 2227 O O . LYS A 1 259 ? 31.277 11.054 -42.857 1.00 91.19 259 LYS A O 1
ATOM 2232 N N . ILE A 1 260 ? 30.431 11.473 -44.901 1.00 92.81 260 ILE A N 1
ATOM 2233 C CA . ILE A 1 260 ? 29.067 11.779 -44.436 1.00 92.81 260 ILE A CA 1
ATOM 2234 C C . ILE A 1 260 ? 28.431 10.544 -43.787 1.00 92.81 260 ILE A C 1
ATOM 2236 O O . ILE A 1 260 ? 27.907 10.642 -42.681 1.00 92.81 260 ILE A O 1
ATOM 2240 N N . LEU A 1 261 ? 28.534 9.369 -44.413 1.00 94.38 261 LEU A N 1
ATOM 2241 C CA . LEU A 1 261 ? 28.015 8.118 -43.850 1.00 94.38 261 LEU A CA 1
ATOM 2242 C C . LEU A 1 261 ? 28.698 7.746 -42.528 1.00 94.38 261 LEU A C 1
ATOM 2244 O O . LEU A 1 261 ? 28.029 7.322 -41.585 1.00 94.38 261 LEU A O 1
ATOM 2248 N N . LEU A 1 262 ? 30.015 7.940 -42.428 1.00 95.19 262 LEU A N 1
ATOM 2249 C CA . LEU A 1 262 ? 30.755 7.731 -41.184 1.00 95.19 262 LEU A CA 1
ATOM 2250 C C . LEU A 1 262 ? 30.301 8.698 -40.087 1.00 95.19 262 LEU A C 1
ATOM 2252 O O . LEU A 1 262 ? 30.178 8.273 -38.938 1.00 95.19 262 LEU A O 1
ATOM 2256 N N . GLN A 1 263 ? 30.016 9.958 -40.424 1.00 95.81 263 GLN A N 1
ATOM 2257 C CA . GLN A 1 263 ? 29.484 10.922 -39.463 1.00 95.81 263 GLN A CA 1
ATOM 2258 C C . GLN A 1 263 ? 28.081 10.526 -38.995 1.00 95.81 263 GLN A C 1
ATOM 2260 O O . GLN A 1 263 ? 27.857 10.428 -37.795 1.00 95.81 263 GLN A O 1
ATOM 2265 N N . ILE A 1 264 ? 27.179 10.170 -39.916 1.00 96.25 264 ILE A N 1
ATOM 2266 C CA . ILE A 1 264 ? 25.831 9.686 -39.577 1.00 96.25 264 ILE A CA 1
ATOM 2267 C C . ILE A 1 264 ? 25.908 8.451 -38.672 1.00 96.25 264 ILE A C 1
ATOM 2269 O O . ILE A 1 264 ? 25.183 8.363 -37.684 1.00 96.25 264 ILE A O 1
ATOM 2273 N N . LYS A 1 265 ? 26.810 7.502 -38.963 1.00 96.06 265 LYS A N 1
ATOM 2274 C CA . LYS A 1 265 ? 27.032 6.331 -38.102 1.00 96.06 265 LYS A CA 1
ATOM 2275 C C . LYS A 1 265 ? 27.467 6.748 -36.694 1.00 96.06 265 LYS A C 1
ATOM 2277 O O . LYS A 1 265 ? 26.961 6.185 -35.724 1.00 96.06 265 LYS A O 1
ATOM 2282 N N . ARG A 1 266 ? 28.407 7.692 -36.572 1.00 96.12 266 ARG A N 1
ATOM 2283 C CA . ARG A 1 266 ? 28.882 8.201 -35.272 1.00 96.12 266 ARG A CA 1
ATOM 2284 C C . ARG A 1 266 ? 27.754 8.885 -34.502 1.00 96.12 266 ARG A C 1
ATOM 2286 O O . ARG A 1 266 ? 27.531 8.528 -33.350 1.00 96.12 266 ARG A O 1
ATOM 2293 N N . ASP A 1 267 ? 27.001 9.763 -35.156 1.00 96.81 267 ASP A N 1
ATOM 2294 C CA . ASP A 1 267 ? 25.880 10.484 -34.546 1.00 96.81 267 ASP A CA 1
ATOM 2295 C C . ASP A 1 267 ? 24.771 9.524 -34.098 1.00 96.81 267 ASP A C 1
ATOM 2297 O O . ASP A 1 267 ? 24.222 9.662 -33.006 1.00 96.81 267 ASP A O 1
ATOM 2301 N N . ASN A 1 268 ? 24.453 8.514 -34.912 1.00 96.25 268 ASN A N 1
ATOM 2302 C CA . ASN A 1 268 ? 23.471 7.491 -34.559 1.00 96.25 268 ASN A CA 1
ATOM 2303 C C . ASN A 1 268 ? 23.937 6.634 -33.379 1.00 96.25 268 ASN A C 1
ATOM 2305 O O . ASN A 1 268 ? 23.126 6.306 -32.517 1.00 96.25 268 ASN A O 1
ATOM 2309 N N . ASN A 1 269 ? 25.228 6.296 -33.313 1.00 96.50 269 ASN A N 1
ATOM 2310 C CA . ASN A 1 269 ? 25.789 5.568 -32.177 1.00 96.50 269 ASN A CA 1
ATOM 2311 C C . ASN A 1 269 ? 25.692 6.403 -30.890 1.00 96.50 269 ASN A C 1
ATOM 2313 O O . ASN A 1 269 ? 25.265 5.897 -29.857 1.00 96.50 269 ASN A O 1
ATOM 2317 N N . GLU A 1 270 ? 25.997 7.699 -30.962 1.00 96.81 270 GLU A N 1
ATOM 2318 C CA . GLU A 1 270 ? 25.883 8.584 -29.802 1.00 96.81 270 GLU A CA 1
ATOM 2319 C C . GLU A 1 270 ? 24.427 8.743 -29.342 1.00 96.81 270 GLU A C 1
ATOM 2321 O O . GLU A 1 270 ? 24.120 8.566 -28.163 1.00 96.81 270 GLU A O 1
ATOM 2326 N N . LYS A 1 271 ? 23.491 8.946 -30.277 1.00 96.62 271 LYS A N 1
ATOM 2327 C CA . LYS A 1 271 ? 22.051 8.963 -29.972 1.00 96.62 271 LYS A CA 1
ATOM 2328 C C . LYS A 1 271 ? 21.581 7.653 -29.342 1.00 96.62 271 LYS A C 1
ATOM 2330 O O . LYS A 1 271 ? 20.806 7.690 -28.390 1.00 96.62 271 LYS A O 1
ATOM 2335 N N . ALA A 1 272 ? 22.054 6.508 -29.837 1.00 97.25 272 ALA A N 1
ATOM 2336 C CA . ALA A 1 272 ? 21.714 5.201 -29.283 1.00 97.25 272 ALA A CA 1
ATOM 2337 C C . ALA A 1 272 ? 22.236 5.038 -27.848 1.00 97.25 272 ALA A C 1
ATOM 2339 O O . ALA A 1 272 ? 21.487 4.585 -26.984 1.00 97.25 272 ALA A O 1
ATOM 2340 N N . LYS A 1 273 ? 23.473 5.467 -27.565 1.00 97.12 273 LYS A N 1
ATOM 2341 C CA . LYS A 1 273 ? 24.038 5.462 -26.206 1.00 97.12 273 LYS A CA 1
ATOM 2342 C C . LYS A 1 273 ? 23.247 6.350 -25.254 1.00 97.12 273 LYS A C 1
ATOM 2344 O O . LYS A 1 273 ? 22.898 5.903 -24.163 1.00 97.12 273 LYS A O 1
ATOM 2349 N N . ILE A 1 274 ? 22.929 7.577 -25.670 1.00 97.38 274 ILE A N 1
ATOM 2350 C CA . ILE A 1 274 ? 22.142 8.518 -24.862 1.00 97.38 274 ILE A CA 1
ATOM 2351 C C . ILE A 1 274 ? 20.747 7.945 -24.592 1.00 97.38 274 ILE A C 1
ATOM 2353 O O . ILE A 1 274 ? 20.297 7.946 -23.447 1.00 97.38 274 ILE A O 1
ATOM 2357 N N . HIS A 1 275 ? 20.083 7.407 -25.618 1.00 97.12 275 HIS A N 1
ATOM 2358 C CA . HIS A 1 275 ? 18.770 6.781 -25.475 1.00 97.12 275 HIS A CA 1
ATOM 2359 C C . HIS A 1 275 ? 18.816 5.569 -24.539 1.00 97.12 275 HIS A C 1
ATOM 2361 O O . HIS A 1 275 ? 17.975 5.447 -23.653 1.00 97.12 275 HIS A O 1
ATOM 2367 N N . TYR A 1 276 ? 19.814 4.696 -24.690 1.00 97.75 276 TYR A N 1
ATOM 2368 C CA . TYR A 1 276 ? 20.001 3.543 -23.813 1.00 97.75 276 TYR A CA 1
ATOM 2369 C C . TYR A 1 276 ? 20.236 3.969 -22.359 1.00 97.75 276 TYR A C 1
ATOM 2371 O O . TYR A 1 276 ? 19.562 3.474 -21.458 1.00 97.75 276 TYR A O 1
ATOM 2379 N N . ALA A 1 277 ? 21.124 4.938 -22.124 1.00 97.19 277 ALA A N 1
ATOM 2380 C CA . ALA A 1 277 ? 21.390 5.464 -20.789 1.00 97.19 277 ALA A CA 1
ATOM 2381 C C . ALA A 1 277 ?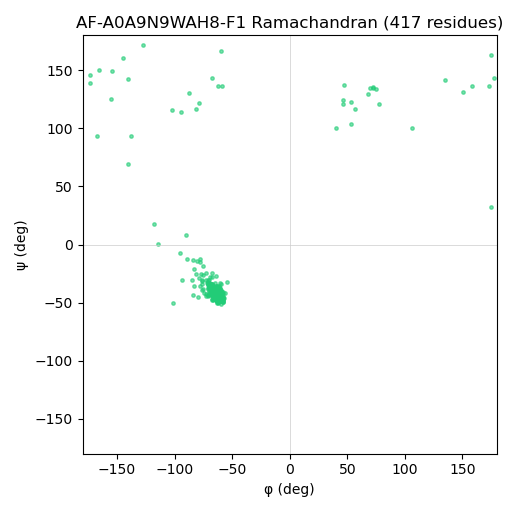 20.141 6.109 -20.167 1.00 97.19 277 ALA A C 1
ATOM 2383 O O . ALA A 1 277 ? 19.862 5.905 -18.985 1.00 97.19 277 ALA A O 1
ATOM 2384 N N . PHE A 1 278 ? 19.369 6.862 -20.953 1.00 97.88 278 PHE A N 1
ATOM 2385 C CA . PHE A 1 278 ? 18.100 7.434 -20.512 1.00 97.88 278 PHE A CA 1
ATOM 2386 C C . PHE A 1 278 ? 17.080 6.346 -20.161 1.00 97.88 278 PHE A C 1
ATOM 2388 O O . PHE A 1 278 ? 16.480 6.399 -19.090 1.00 97.88 278 PHE A O 1
ATOM 2395 N N . GLN A 1 279 ? 16.914 5.342 -21.023 1.00 97.56 279 GLN A N 1
ATOM 2396 C CA . GLN A 1 279 ? 15.968 4.254 -20.798 1.00 97.56 279 GLN A CA 1
ATOM 2397 C C . GLN A 1 279 ? 16.346 3.428 -19.567 1.00 97.56 279 GLN A C 1
ATOM 2399 O O . GLN A 1 279 ? 15.470 3.077 -18.779 1.00 97.56 279 GLN A O 1
ATOM 2404 N N . LEU A 1 280 ? 17.639 3.173 -19.358 1.00 97.94 280 LEU A N 1
ATOM 2405 C CA . LEU A 1 280 ? 18.135 2.493 -18.167 1.00 97.94 280 LEU A CA 1
ATOM 2406 C C . LEU A 1 280 ? 17.817 3.302 -16.904 1.00 97.94 280 LEU A C 1
ATOM 2408 O O . LEU A 1 280 ? 17.217 2.765 -15.976 1.00 97.94 280 LEU A O 1
ATOM 2412 N N . LYS A 1 281 ? 18.135 4.604 -16.892 1.00 97.50 281 LYS A N 1
ATOM 2413 C CA . LYS A 1 281 ? 17.806 5.500 -15.770 1.00 97.50 281 LYS A CA 1
ATOM 2414 C C . LYS A 1 281 ? 16.306 5.535 -15.495 1.00 97.50 281 LYS A C 1
ATOM 2416 O O . LYS A 1 281 ? 15.903 5.411 -14.345 1.00 97.50 281 LYS A O 1
ATOM 2421 N N . LYS A 1 282 ? 15.483 5.658 -16.540 1.00 97.50 282 LYS A N 1
ATOM 2422 C CA . LYS A 1 282 ? 14.020 5.646 -16.434 1.00 97.50 282 LYS A CA 1
ATOM 2423 C C . LYS A 1 282 ? 13.519 4.338 -15.829 1.00 97.50 282 LYS A C 1
ATOM 2425 O O . LYS A 1 282 ? 12.709 4.376 -14.912 1.00 97.50 282 LYS A O 1
ATOM 2430 N N . ASN A 1 283 ? 13.996 3.197 -16.321 1.00 97.88 283 ASN A N 1
ATOM 2431 C CA . ASN A 1 283 ? 13.566 1.892 -15.832 1.00 97.88 283 ASN A CA 1
ATOM 2432 C C . ASN A 1 283 ? 13.956 1.694 -14.365 1.00 97.88 283 ASN A C 1
ATOM 2434 O O . ASN A 1 283 ? 13.100 1.313 -13.573 1.00 97.88 283 ASN A O 1
ATOM 2438 N N . VAL A 1 284 ? 15.206 1.994 -13.997 1.00 97.88 284 VAL A N 1
ATOM 2439 C CA . VAL A 1 284 ? 15.681 1.892 -12.607 1.00 97.88 284 VAL A CA 1
ATOM 2440 C C . VAL A 1 284 ? 14.882 2.818 -11.696 1.00 97.88 284 VAL A C 1
ATOM 2442 O O . VAL A 1 284 ? 14.421 2.387 -10.644 1.00 97.88 284 VAL A O 1
ATOM 2445 N N . PHE A 1 285 ? 14.661 4.065 -12.119 1.00 98.00 285 PHE A N 1
ATOM 2446 C CA . PHE A 1 285 ? 13.874 5.023 -11.352 1.00 98.00 285 PHE A CA 1
ATOM 2447 C C . PHE A 1 285 ? 12.427 4.560 -11.163 1.00 98.00 285 PHE A C 1
ATOM 2449 O O . PHE A 1 285 ? 11.926 4.625 -10.050 1.00 98.00 285 PHE A O 1
ATOM 2456 N N . LEU A 1 286 ? 11.767 4.058 -12.212 1.00 98.00 286 LEU A N 1
ATOM 2457 C CA . LEU A 1 286 ? 10.392 3.559 -12.111 1.00 98.00 286 LEU A CA 1
ATOM 2458 C C . LEU A 1 286 ? 10.289 2.335 -11.201 1.00 98.00 286 LEU A C 1
ATOM 2460 O O . LEU A 1 286 ? 9.394 2.289 -10.368 1.00 98.00 286 LEU A O 1
ATOM 2464 N N . HIS A 1 287 ? 11.218 1.382 -11.307 1.00 97.75 287 HIS A N 1
ATOM 2465 C CA . HIS A 1 287 ? 11.230 0.220 -10.414 1.00 97.75 287 HIS A CA 1
ATOM 2466 C C . HIS A 1 287 ? 11.463 0.637 -8.963 1.00 97.75 287 HIS A C 1
ATOM 2468 O O . HIS A 1 287 ? 10.779 0.149 -8.073 1.00 97.75 287 HIS A O 1
ATOM 2474 N N . TRP A 1 288 ? 12.393 1.563 -8.720 1.00 98.19 288 TRP A N 1
ATOM 2475 C CA . TRP A 1 288 ? 12.628 2.100 -7.383 1.00 98.19 288 TRP A CA 1
ATOM 2476 C C . TRP A 1 288 ? 11.417 2.874 -6.845 1.00 98.19 288 TRP A C 1
ATOM 2478 O O . TRP A 1 288 ? 11.048 2.713 -5.683 1.00 98.19 288 TRP A O 1
ATOM 2488 N N . MET A 1 289 ? 10.770 3.680 -7.685 1.00 98.06 289 MET A N 1
ATOM 2489 C CA . MET A 1 289 ? 9.570 4.431 -7.325 1.00 98.06 289 MET A CA 1
ATOM 2490 C C . MET A 1 289 ? 8.427 3.484 -6.950 1.00 98.06 289 MET A C 1
ATOM 2492 O O . MET A 1 289 ? 7.879 3.626 -5.867 1.00 98.06 289 MET A O 1
ATOM 2496 N N . TRP A 1 290 ? 8.122 2.481 -7.778 1.00 98.00 290 TRP A N 1
ATOM 2497 C CA . TRP A 1 290 ? 7.067 1.509 -7.475 1.00 98.00 290 TRP A CA 1
ATOM 2498 C C . TRP A 1 290 ? 7.399 0.659 -6.256 1.00 98.00 290 TRP A C 1
ATOM 2500 O O . TRP A 1 290 ? 6.556 0.492 -5.391 1.00 98.00 290 TRP A O 1
ATOM 2510 N N . TYR A 1 291 ? 8.643 0.193 -6.129 1.00 98.00 291 TYR A N 1
ATOM 2511 C CA . TYR A 1 291 ? 9.065 -0.555 -4.947 1.00 98.00 291 TYR A CA 1
ATOM 2512 C C . TYR A 1 291 ? 8.912 0.267 -3.662 1.00 98.00 291 TYR A C 1
ATOM 2514 O O . TYR A 1 291 ? 8.452 -0.244 -2.642 1.00 98.00 291 TYR A O 1
ATOM 2522 N N . THR A 1 292 ? 9.299 1.546 -3.689 1.00 97.94 292 THR A N 1
ATOM 2523 C CA . THR A 1 292 ? 9.148 2.408 -2.512 1.00 97.94 292 THR A CA 1
ATOM 2524 C C . THR A 1 292 ? 7.683 2.727 -2.240 1.00 97.94 292 THR A C 1
ATOM 2526 O O . THR A 1 292 ? 7.283 2.672 -1.081 1.00 97.94 292 THR A O 1
ATOM 2529 N N . GLU A 1 293 ? 6.883 3.006 -3.268 1.00 97.88 293 GLU A N 1
ATOM 2530 C CA . GLU A 1 293 ? 5.440 3.236 -3.152 1.00 97.88 293 GLU A CA 1
ATOM 2531 C C . GLU A 1 293 ? 4.719 2.017 -2.562 1.00 97.88 293 GLU A C 1
ATOM 2533 O O . GLU A 1 293 ? 4.060 2.163 -1.536 1.00 97.88 293 GLU A O 1
ATOM 2538 N N . ASP A 1 294 ? 4.937 0.818 -3.106 1.00 97.75 294 ASP A N 1
ATOM 2539 C CA . ASP A 1 294 ? 4.353 -0.431 -2.601 1.00 97.75 294 ASP A CA 1
ATOM 2540 C C . ASP A 1 294 ? 4.762 -0.690 -1.146 1.00 97.75 294 ASP A C 1
ATOM 2542 O O . ASP A 1 294 ? 3.909 -0.947 -0.295 1.00 97.75 294 ASP A O 1
ATOM 2546 N N . MET A 1 295 ? 6.053 -0.541 -0.822 1.00 97.75 295 MET A N 1
ATOM 2547 C CA . MET A 1 295 ? 6.551 -0.698 0.548 1.00 97.75 295 MET A CA 1
ATOM 2548 C C . MET A 1 295 ? 5.886 0.300 1.511 1.00 97.75 295 MET A C 1
ATOM 2550 O O . MET A 1 295 ? 5.551 -0.054 2.646 1.00 97.75 295 MET A O 1
ATOM 2554 N N . TRP A 1 296 ? 5.709 1.557 1.096 1.00 97.50 296 TRP A N 1
ATOM 2555 C CA . TRP A 1 296 ? 5.029 2.569 1.906 1.00 97.50 296 TRP A CA 1
ATOM 2556 C C . TRP A 1 296 ? 3.541 2.266 2.062 1.00 97.50 296 TRP A C 1
ATOM 2558 O O . TRP A 1 296 ? 3.025 2.363 3.176 1.00 97.50 296 TRP A O 1
ATOM 2568 N N . CYS A 1 297 ? 2.861 1.873 0.986 1.00 97.69 297 CYS A N 1
ATOM 2569 C CA . CYS A 1 297 ? 1.459 1.476 1.006 1.00 97.69 297 CYS A CA 1
ATOM 2570 C C . CYS A 1 297 ? 1.224 0.290 1.947 1.00 97.69 297 CYS A C 1
ATOM 2572 O O . CYS A 1 297 ? 0.329 0.363 2.786 1.00 97.69 297 CYS A O 1
ATOM 2574 N N . GLU A 1 298 ? 2.049 -0.755 1.878 1.00 97.69 298 GLU A N 1
ATOM 2575 C CA . GLU A 1 298 ? 1.935 -1.929 2.748 1.00 97.69 298 GLU A CA 1
ATOM 2576 C C . GLU A 1 298 ? 2.171 -1.569 4.221 1.00 97.69 298 GLU A C 1
ATOM 2578 O O . GLU A 1 298 ? 1.370 -1.917 5.093 1.00 97.69 298 GLU A O 1
ATOM 2583 N N . ARG A 1 299 ? 3.226 -0.800 4.516 1.00 98.00 299 ARG A N 1
ATOM 2584 C CA . ARG A 1 299 ? 3.515 -0.352 5.889 1.00 98.00 299 ARG A CA 1
ATOM 2585 C C . ARG A 1 299 ? 2.402 0.518 6.459 1.00 98.00 299 ARG A C 1
ATOM 2587 O O . ARG A 1 299 ? 2.012 0.320 7.610 1.00 98.00 299 ARG A O 1
ATOM 2594 N N . ASN A 1 300 ? 1.891 1.460 5.669 1.00 97.94 300 ASN A N 1
ATOM 2595 C CA . ASN A 1 300 ? 0.786 2.319 6.084 1.00 97.94 300 ASN A CA 1
ATOM 2596 C C . ASN A 1 300 ? -0.489 1.502 6.292 1.00 97.94 300 ASN A C 1
ATOM 2598 O O . ASN A 1 300 ? -1.146 1.677 7.312 1.00 97.94 300 ASN A O 1
ATOM 2602 N N . TYR A 1 301 ? -0.789 0.554 5.403 1.00 98.12 301 TYR A N 1
ATOM 2603 C CA . TYR A 1 301 ? -1.932 -0.343 5.551 1.00 98.12 301 TYR A CA 1
ATOM 2604 C C . TYR A 1 301 ? -1.860 -1.148 6.857 1.00 98.12 301 TYR A C 1
ATOM 2606 O O . TYR A 1 301 ? -2.823 -1.172 7.624 1.00 98.12 301 TYR A O 1
ATOM 2614 N N . ILE A 1 302 ? -0.703 -1.747 7.165 1.00 97.94 302 ILE A N 1
ATOM 2615 C CA . ILE A 1 302 ? -0.495 -2.494 8.415 1.00 97.94 302 ILE A CA 1
ATOM 2616 C C . ILE A 1 302 ? -0.651 -1.572 9.634 1.00 97.94 302 ILE A C 1
ATOM 2618 O O . ILE A 1 302 ? -1.293 -1.948 10.620 1.00 97.94 302 ILE A O 1
ATOM 2622 N N . ALA A 1 303 ? -0.089 -0.362 9.580 1.00 98.12 303 ALA A N 1
ATOM 2623 C CA . ALA A 1 303 ? -0.181 0.609 10.667 1.00 98.12 303 ALA A CA 1
ATOM 2624 C C . ALA A 1 303 ? -1.627 1.075 10.908 1.00 98.12 303 ALA A C 1
ATOM 2626 O O . ALA A 1 303 ? -2.081 1.102 12.055 1.00 98.12 303 ALA A O 1
ATOM 2627 N N . GLU A 1 304 ? -2.366 1.389 9.844 1.00 98.12 304 GLU A N 1
ATOM 2628 C CA . GLU A 1 304 ? -3.781 1.764 9.902 1.00 98.12 304 GLU A CA 1
ATOM 2629 C C . GLU A 1 304 ? -4.649 0.613 10.415 1.00 98.12 304 GLU A C 1
ATOM 2631 O O . GLU A 1 304 ? -5.523 0.816 11.263 1.00 98.12 304 GLU A O 1
ATOM 2636 N N . GLU A 1 305 ? -4.399 -0.616 9.956 1.00 98.06 305 GLU A N 1
ATOM 2637 C CA . GLU A 1 305 ? -5.130 -1.787 10.425 1.00 98.06 305 GLU A CA 1
ATOM 2638 C C . GLU A 1 305 ? -4.886 -2.032 11.921 1.00 98.06 305 GLU A C 1
ATOM 2640 O O . GLU A 1 305 ? -5.836 -2.300 12.670 1.00 98.06 305 GLU A O 1
ATOM 2645 N N . PHE A 1 306 ? -3.634 -1.914 12.367 1.00 98.06 306 PHE A N 1
ATOM 2646 C CA . PHE A 1 306 ? -3.268 -2.041 13.773 1.00 98.06 306 PHE A CA 1
ATOM 2647 C C . PHE A 1 306 ? -3.916 -0.948 14.629 1.00 98.06 306 PHE A C 1
ATOM 2649 O O . PHE A 1 306 ? -4.525 -1.260 15.657 1.00 98.06 306 PHE A O 1
ATOM 2656 N N . ASP A 1 307 ? -3.850 0.315 14.202 1.00 97.88 307 ASP A N 1
ATOM 2657 C CA . ASP A 1 307 ? -4.483 1.435 14.902 1.00 97.88 307 ASP A CA 1
ATOM 2658 C C . ASP A 1 307 ? -6.005 1.250 14.995 1.00 97.88 307 ASP A C 1
ATOM 2660 O O . ASP A 1 307 ? -6.587 1.374 16.078 1.00 97.88 307 ASP A O 1
ATOM 2664 N N . ARG A 1 308 ? -6.653 0.831 13.901 1.00 97.69 308 ARG A N 1
ATOM 2665 C CA . ARG A 1 308 ? -8.084 0.496 13.885 1.00 97.69 308 ARG A CA 1
ATOM 2666 C C . ARG A 1 308 ? -8.415 -0.610 14.887 1.00 97.69 308 ARG A C 1
ATOM 2668 O O . ARG A 1 308 ? -9.345 -0.450 15.681 1.00 97.69 308 ARG A O 1
ATOM 2675 N N . LYS A 1 309 ? -7.663 -1.719 14.882 1.00 97.81 309 LYS A N 1
ATOM 2676 C CA . LYS A 1 309 ? -7.859 -2.839 15.824 1.00 97.81 309 LYS A CA 1
ATOM 2677 C C . LYS A 1 309 ? -7.665 -2.387 17.272 1.00 97.81 309 LYS A C 1
ATOM 2679 O O . LYS A 1 309 ? -8.477 -2.726 18.133 1.00 97.81 309 LYS A O 1
ATOM 2684 N N . LYS A 1 310 ? -6.639 -1.577 17.540 1.00 98.00 310 LYS A N 1
ATOM 2685 C CA . LYS A 1 310 ? -6.345 -1.036 18.873 1.00 98.00 310 LYS A CA 1
ATOM 2686 C C . LYS A 1 310 ? -7.469 -0.130 19.373 1.00 98.00 310 LYS A C 1
ATOM 2688 O O . LYS A 1 310 ? -7.955 -0.336 20.486 1.00 98.00 310 LYS A O 1
ATOM 2693 N N . LYS A 1 311 ? -7.926 0.817 18.549 1.00 97.94 311 LYS A N 1
ATOM 2694 C CA . LYS A 1 311 ? -9.056 1.705 18.867 1.00 97.94 311 LYS A CA 1
ATOM 2695 C C . LYS A 1 311 ? -10.333 0.915 19.132 1.00 97.94 311 LYS A C 1
ATOM 2697 O O . LYS A 1 311 ? -10.997 1.160 20.136 1.00 97.94 311 LYS A O 1
ATOM 2702 N N . LEU A 1 312 ? -10.644 -0.074 18.292 1.00 98.12 312 LEU A N 1
ATOM 2703 C CA . LEU A 1 312 ? -11.818 -0.927 18.479 1.00 98.12 312 LEU A CA 1
ATOM 2704 C C . LEU A 1 312 ? -11.725 -1.732 19.782 1.00 98.12 312 LEU A C 1
ATOM 2706 O O . LEU A 1 312 ? -12.684 -1.776 20.548 1.00 98.12 312 LEU A O 1
ATOM 2710 N N . SER A 1 313 ? -10.561 -2.316 20.077 1.00 97.94 313 SER A N 1
ATOM 2711 C CA . SER A 1 313 ? -10.339 -3.050 21.325 1.00 97.94 313 SER A CA 1
ATOM 2712 C C . SER A 1 313 ? -10.487 -2.153 22.555 1.00 97.94 313 SER A C 1
ATOM 2714 O O . SER A 1 313 ? -11.066 -2.585 23.553 1.00 97.94 313 SER A O 1
ATOM 2716 N N . GLN A 1 314 ? -9.978 -0.920 22.506 1.00 97.88 314 GLN A N 1
ATOM 2717 C CA . GLN A 1 314 ? -10.129 0.049 23.594 1.00 97.88 314 GLN A CA 1
ATOM 2718 C C . GLN A 1 314 ? -11.590 0.469 23.770 1.00 97.88 314 GLN A C 1
ATOM 2720 O O . GLN A 1 314 ? -12.095 0.448 24.893 1.00 97.88 314 GLN A O 1
ATOM 2725 N N . ALA A 1 315 ? -12.289 0.772 22.674 1.00 97.88 315 ALA A N 1
ATOM 2726 C CA . ALA A 1 315 ? -13.703 1.128 22.698 1.00 97.88 315 ALA A CA 1
ATOM 2727 C C . ALA A 1 315 ? -14.565 -0.012 23.258 1.00 97.88 315 ALA A C 1
ATOM 2729 O O . ALA A 1 315 ? -15.386 0.220 24.141 1.00 97.88 315 ALA A O 1
ATOM 2730 N N . LEU A 1 316 ? -14.334 -1.254 22.820 1.00 98.06 316 LEU A N 1
ATOM 2731 C CA . LEU A 1 316 ? -15.039 -2.430 23.336 1.00 98.06 316 LEU A CA 1
ATOM 2732 C C . LEU A 1 316 ? -14.743 -2.677 24.816 1.00 98.06 316 LEU A C 1
ATOM 2734 O O . LEU A 1 316 ? -15.656 -3.012 25.570 1.00 98.06 316 LEU A O 1
ATOM 2738 N N . LYS A 1 317 ? -13.492 -2.497 25.257 1.00 98.12 317 LYS A N 1
ATOM 2739 C CA . LYS A 1 317 ? -13.136 -2.603 26.678 1.00 98.12 317 LYS A CA 1
ATOM 2740 C C . LYS A 1 317 ? -13.882 -1.556 27.505 1.00 98.12 317 LYS A C 1
ATOM 2742 O O . LYS A 1 317 ? -14.489 -1.909 28.513 1.00 98.12 317 LYS A O 1
ATOM 2747 N N . GLN A 1 318 ? -13.887 -0.301 27.061 1.00 97.69 318 GLN A N 1
ATOM 2748 C CA . GLN A 1 318 ? -14.596 0.771 27.756 1.00 97.69 318 GLN A CA 1
ATOM 2749 C C . GLN A 1 318 ? -16.109 0.541 27.759 1.00 97.69 318 GLN A C 1
ATOM 2751 O O . GLN A 1 318 ? -16.760 0.738 28.780 1.00 97.69 318 GLN A O 1
ATOM 2756 N N . PHE A 1 319 ? -16.667 0.069 26.646 1.00 98.12 319 PHE A N 1
ATOM 2757 C CA . PHE A 1 319 ? -18.077 -0.286 26.554 1.00 98.12 319 PHE A CA 1
ATOM 2758 C C . PHE A 1 319 ? -18.445 -1.392 27.548 1.00 98.12 319 PHE A C 1
ATOM 2760 O O . PHE A 1 319 ? -19.404 -1.234 28.296 1.00 98.12 319 PHE A O 1
ATOM 2767 N N . LYS A 1 320 ? -17.649 -2.467 27.634 1.00 98.06 320 LYS A N 1
ATOM 2768 C CA . LYS A 1 320 ? -17.860 -3.541 28.619 1.00 98.06 320 LYS A CA 1
ATOM 2769 C C . LYS A 1 320 ? -17.837 -3.016 30.055 1.00 98.06 320 LYS A C 1
ATOM 2771 O O . LYS A 1 320 ? -18.732 -3.352 30.824 1.00 98.06 320 LYS A O 1
ATOM 2776 N N . LEU A 1 321 ? -16.866 -2.167 30.397 1.00 98.12 321 LEU A N 1
ATOM 2777 C CA . LEU A 1 321 ? -16.789 -1.542 31.723 1.00 98.12 321 LEU A CA 1
ATOM 2778 C C . LEU A 1 321 ? -18.009 -0.658 32.008 1.00 98.12 321 LEU A C 1
ATOM 2780 O O . LEU A 1 321 ? -18.564 -0.711 33.102 1.00 98.12 321 LEU A O 1
ATOM 2784 N N . ASN A 1 322 ? -18.468 0.111 31.020 1.00 97.81 322 ASN A N 1
ATOM 2785 C CA . ASN A 1 322 ? -19.655 0.950 31.161 1.00 97.81 322 ASN A CA 1
ATOM 2786 C C . ASN A 1 322 ? -20.925 0.110 31.357 1.00 97.81 322 ASN A C 1
ATOM 2788 O O . ASN A 1 322 ? -21.747 0.450 32.204 1.00 97.81 322 ASN A O 1
ATOM 2792 N N . VAL A 1 323 ? -21.077 -0.992 30.615 1.00 98.12 323 VAL A N 1
ATOM 2793 C CA . VAL A 1 323 ? -22.206 -1.924 30.765 1.00 98.12 323 VAL A CA 1
ATOM 2794 C C . VAL A 1 323 ? -22.186 -2.581 32.144 1.00 98.12 323 VAL A C 1
ATOM 2796 O O . VAL A 1 323 ? -23.207 -2.585 32.824 1.00 98.12 323 VAL A O 1
ATOM 2799 N N . GLN A 1 324 ? -21.031 -3.073 32.599 1.00 97.81 324 GLN A N 1
ATOM 2800 C CA . GLN A 1 324 ? -20.884 -3.625 33.951 1.00 97.81 324 GLN A CA 1
ATOM 2801 C C . GLN A 1 324 ? -21.223 -2.581 35.022 1.00 97.81 324 GLN A C 1
ATOM 2803 O O . GLN A 1 324 ? -22.001 -2.856 35.933 1.00 97.81 324 GLN A O 1
ATOM 2808 N N . GLY A 1 325 ? -20.706 -1.359 34.878 1.00 97.94 325 GLY A N 1
ATOM 2809 C CA . GLY A 1 325 ? -21.019 -0.253 35.780 1.00 97.94 325 GLY A CA 1
ATOM 2810 C C . GLY A 1 325 ? -22.504 0.116 35.782 1.00 97.94 325 GLY A C 1
ATOM 2811 O O . GLY A 1 325 ? -23.047 0.441 36.835 1.00 97.94 325 GLY A O 1
ATOM 2812 N N . TYR A 1 326 ? -23.180 0.046 34.633 1.00 98.06 326 TYR A N 1
ATOM 2813 C CA . TYR A 1 326 ? -24.625 0.254 34.539 1.00 98.06 326 TYR A CA 1
ATOM 2814 C C . TYR A 1 326 ? -25.409 -0.844 35.267 1.00 98.06 326 TYR A C 1
ATOM 2816 O O . TYR A 1 326 ? -26.300 -0.518 36.045 1.00 98.06 326 TYR A O 1
ATOM 2824 N N . ILE A 1 327 ? -25.054 -2.119 35.069 1.00 98.00 327 ILE A N 1
ATOM 2825 C CA . ILE A 1 327 ? -25.708 -3.255 35.740 1.00 98.00 327 ILE A CA 1
ATOM 2826 C C . ILE A 1 327 ? -25.595 -3.118 37.261 1.00 98.00 327 ILE A C 1
ATOM 2828 O O . ILE A 1 327 ? -26.605 -3.217 37.951 1.00 98.00 327 ILE A O 1
ATOM 2832 N N . LEU A 1 328 ? -24.399 -2.813 37.776 1.00 97.81 328 LEU A N 1
ATOM 2833 C CA . LEU A 1 328 ? -24.184 -2.617 39.214 1.00 97.81 328 LEU A CA 1
ATOM 2834 C C . LEU A 1 328 ? -25.012 -1.451 39.763 1.00 97.81 328 LEU A C 1
ATOM 2836 O O . LEU A 1 328 ? -25.657 -1.580 40.797 1.00 97.81 328 LEU A O 1
ATOM 2840 N N . LYS A 1 329 ? -25.037 -0.312 39.060 1.00 97.31 329 LYS A N 1
ATOM 2841 C CA . LYS A 1 329 ? -25.851 0.844 39.468 1.00 97.31 329 LYS A CA 1
ATOM 2842 C C . LYS A 1 329 ? -27.343 0.536 39.447 1.00 97.31 329 LYS A C 1
ATOM 2844 O O . LYS A 1 329 ? -28.059 1.011 40.321 1.00 97.31 329 LYS A O 1
ATOM 2849 N N . LYS A 1 330 ? -27.802 -0.236 38.461 1.00 97.75 330 LYS A N 1
ATOM 2850 C CA . LYS A 1 330 ? -29.191 -0.685 38.387 1.00 97.75 330 LYS A CA 1
ATOM 2851 C C . LYS A 1 330 ? -29.527 -1.580 39.578 1.00 97.75 330 LYS A C 1
ATOM 2853 O O . LYS A 1 330 ? -30.512 -1.308 40.243 1.00 97.75 330 LYS A O 1
ATOM 2858 N N . GLN A 1 331 ? -28.678 -2.558 39.889 1.00 97.75 331 GLN A N 1
ATOM 2859 C CA . GLN A 1 331 ? -28.876 -3.428 41.048 1.00 97.75 331 GLN A CA 1
ATOM 2860 C C . GLN A 1 331 ? -28.971 -2.621 42.350 1.00 97.75 331 GLN A C 1
ATOM 2862 O O . GLN A 1 331 ? -29.911 -2.804 43.107 1.00 97.75 331 GLN A O 1
ATOM 2867 N N . VAL A 1 332 ? -28.068 -1.660 42.569 1.00 97.81 332 VAL A N 1
ATOM 2868 C CA . VAL A 1 332 ? -28.132 -0.778 43.748 1.00 97.81 332 VAL A CA 1
ATOM 2869 C C . VAL A 1 332 ? -29.432 0.035 43.786 1.00 97.81 332 VAL A C 1
ATOM 2871 O O . VAL A 1 332 ? -29.979 0.268 44.861 1.00 97.81 332 VAL A O 1
ATOM 2874 N N . ALA A 1 333 ? -29.929 0.488 42.632 1.00 97.94 333 ALA A N 1
ATOM 2875 C CA . ALA A 1 333 ? -31.196 1.210 42.554 1.00 97.94 333 ALA A CA 1
ATOM 2876 C C . ALA A 1 333 ? -32.399 0.305 42.872 1.00 97.94 333 ALA A C 1
ATOM 2878 O O . ALA A 1 333 ? -33.292 0.739 43.599 1.00 97.94 333 ALA A O 1
ATOM 2879 N N . ASP A 1 334 ? -32.393 -0.932 42.371 1.00 97.94 334 ASP A N 1
ATOM 2880 C CA . ASP A 1 334 ? -33.417 -1.942 42.651 1.00 97.94 334 ASP A CA 1
ATOM 2881 C C . ASP A 1 334 ? -33.409 -2.303 44.155 1.00 97.94 334 ASP A C 1
ATOM 2883 O O . ASP A 1 334 ? -34.439 -2.187 44.816 1.00 97.94 334 ASP A O 1
ATOM 2887 N N . ASP A 1 335 ? -32.236 -2.578 44.742 1.00 98.00 335 ASP A N 1
ATOM 2888 C CA . ASP A 1 335 ? -32.075 -2.864 46.179 1.00 98.00 335 ASP A CA 1
ATOM 2889 C C . ASP A 1 335 ? -32.555 -1.693 47.060 1.00 98.00 335 ASP A C 1
ATOM 2891 O O . ASP A 1 335 ? -33.197 -1.880 48.100 1.00 98.00 335 ASP A O 1
ATOM 2895 N N . TYR A 1 336 ? -32.253 -0.455 46.654 1.00 97.75 336 TYR A N 1
ATOM 2896 C CA . TYR A 1 336 ? -32.706 0.743 47.362 1.00 97.75 336 TYR A CA 1
ATOM 2897 C C . TYR A 1 336 ? -34.229 0.896 47.303 1.00 97.75 336 TYR A C 1
ATOM 2899 O O . TYR A 1 336 ? -34.856 1.255 48.305 1.00 97.75 336 TYR A O 1
ATOM 2907 N N . TYR A 1 337 ? -34.827 0.624 46.142 1.00 97.69 337 TYR A N 1
ATOM 2908 C CA . TYR A 1 337 ? -36.273 0.647 45.971 1.00 97.69 337 TYR A CA 1
ATOM 2909 C C . TYR A 1 337 ? -36.953 -0.416 46.841 1.00 97.69 337 TYR A C 1
ATOM 2911 O O . TYR A 1 337 ? -37.890 -0.091 47.576 1.00 97.69 337 TYR A O 1
ATOM 2919 N N . ASP A 1 338 ? -36.435 -1.643 46.849 1.00 97.88 338 ASP A N 1
ATOM 2920 C CA . ASP A 1 338 ? -36.952 -2.734 47.679 1.00 97.88 338 ASP A CA 1
ATOM 2921 C C . ASP A 1 338 ? -36.862 -2.400 49.171 1.00 97.88 338 ASP A C 1
ATOM 2923 O O . ASP A 1 338 ? -37.829 -2.595 49.921 1.00 97.88 338 ASP A O 1
ATOM 2927 N N . LEU A 1 339 ? -35.741 -1.819 49.614 1.00 97.56 339 LEU A N 1
ATOM 2928 C CA . LEU A 1 339 ? -35.588 -1.336 50.985 1.00 97.56 339 LEU A CA 1
ATOM 2929 C C . LEU A 1 339 ? -36.617 -0.247 51.313 1.00 97.56 339 LEU A C 1
ATOM 2931 O O . LEU A 1 339 ? -37.237 -0.288 52.379 1.00 97.56 339 LEU A O 1
ATOM 2935 N N . PHE A 1 340 ? -36.814 0.718 50.414 1.00 97.94 340 PHE A N 1
ATOM 2936 C CA . PHE A 1 340 ? -37.783 1.795 50.596 1.00 97.94 340 PHE A CA 1
ATOM 2937 C C . PHE A 1 340 ? -39.212 1.254 50.732 1.00 97.94 340 PHE A C 1
ATOM 2939 O O . PHE A 1 340 ? -39.915 1.606 51.687 1.00 97.94 340 PHE A O 1
ATOM 2946 N N . VAL A 1 341 ? -39.627 0.357 49.832 1.00 97.81 341 VAL A N 1
ATOM 2947 C CA . VAL A 1 341 ? -40.952 -0.280 49.871 1.00 97.81 341 VAL A CA 1
ATOM 2948 C C . VAL A 1 341 ? -41.116 -1.089 51.155 1.00 97.81 341 VAL A C 1
ATOM 2950 O O . VAL A 1 341 ? -42.118 -0.934 51.856 1.00 97.81 341 VAL A O 1
ATOM 2953 N N . THR A 1 342 ? -40.110 -1.882 51.521 1.00 97.31 342 THR A N 1
ATOM 2954 C CA . THR A 1 342 ? -40.116 -2.683 52.751 1.00 97.31 342 THR A CA 1
ATOM 2955 C C . THR A 1 342 ? -40.279 -1.792 53.981 1.00 97.31 342 THR A C 1
ATOM 2957 O O . THR A 1 342 ? -41.166 -2.024 54.803 1.00 97.31 342 THR A O 1
ATOM 2960 N N . GLN A 1 343 ? -39.496 -0.716 54.096 1.00 97.50 343 GLN A N 1
ATOM 2961 C CA . GLN A 1 343 ? -39.617 0.238 55.202 1.00 97.50 343 GLN A CA 1
ATOM 2962 C C . GLN A 1 343 ? -40.993 0.909 55.244 1.00 97.50 343 GLN A C 1
ATOM 2964 O O . GLN A 1 343 ? -41.558 1.078 56.328 1.00 97.50 343 GLN A O 1
ATOM 2969 N N . MET A 1 344 ? -41.545 1.285 54.090 1.00 97.75 344 MET A N 1
ATOM 2970 C CA . MET A 1 344 ? -42.881 1.871 53.998 1.00 97.75 344 MET A CA 1
ATOM 2971 C C . MET A 1 344 ? -43.949 0.894 54.510 1.00 97.75 344 MET A C 1
ATOM 2973 O O . MET A 1 344 ? -44.761 1.269 55.361 1.00 97.75 344 MET A O 1
ATOM 2977 N N . VAL A 1 345 ? -43.918 -0.361 54.051 1.00 97.44 345 VAL A N 1
ATOM 2978 C CA . VAL A 1 345 ? -44.853 -1.411 54.484 1.00 97.44 345 VAL A CA 1
ATOM 2979 C C . VAL A 1 345 ? -44.704 -1.682 55.979 1.00 97.44 345 VAL A C 1
ATOM 2981 O O . VAL A 1 345 ? -45.707 -1.683 56.689 1.00 97.44 345 VAL A O 1
ATOM 2984 N N . PHE A 1 346 ? -43.481 -1.819 56.499 1.00 97.50 346 PHE A N 1
ATOM 2985 C CA . PHE A 1 346 ? -43.251 -2.025 57.934 1.00 97.50 346 PHE A CA 1
ATOM 2986 C C . PHE A 1 346 ? -43.751 -0.860 58.791 1.00 97.50 346 PHE A C 1
ATOM 2988 O O . PHE A 1 346 ? -44.321 -1.092 59.859 1.00 97.50 346 PHE A O 1
ATOM 2995 N N . ARG A 1 347 ? -43.585 0.391 58.340 1.00 97.38 347 ARG A N 1
ATOM 2996 C CA . ARG A 1 347 ? -44.152 1.559 59.035 1.00 97.38 347 ARG A CA 1
ATOM 2997 C C . ARG A 1 347 ? -45.673 1.465 59.103 1.00 97.38 347 ARG A C 1
ATOM 2999 O O . ARG A 1 347 ? -46.231 1.585 60.192 1.00 97.38 347 ARG A O 1
ATOM 3006 N N . LYS A 1 348 ? -46.331 1.171 57.977 1.00 96.50 348 LYS A N 1
ATOM 3007 C CA . LYS A 1 348 ? -47.792 1.005 57.925 1.00 96.50 348 LYS A CA 1
ATOM 3008 C C . LYS A 1 348 ? -48.288 -0.178 58.744 1.00 96.50 348 LYS A C 1
ATOM 3010 O O . LYS A 1 348 ? -49.280 -0.060 59.457 1.00 96.50 348 LYS A O 1
ATOM 3015 N N . PHE A 1 349 ? -47.559 -1.283 58.731 1.00 97.25 349 PHE A N 1
ATOM 3016 C CA . PHE A 1 349 ? -47.866 -2.444 59.551 1.00 97.25 349 PHE A CA 1
ATOM 3017 C C . PHE A 1 349 ? -47.731 -2.144 61.051 1.00 97.25 349 PHE A C 1
ATOM 3019 O O . PHE A 1 349 ? -48.609 -2.499 61.837 1.00 97.25 349 PHE A O 1
ATOM 3026 N N . LYS A 1 350 ? -46.684 -1.416 61.463 1.00 97.31 350 LYS A N 1
ATOM 3027 C CA . LYS A 1 350 ? -46.510 -0.960 62.851 1.00 97.31 350 LYS A CA 1
ATOM 3028 C C . LYS A 1 350 ? -47.640 -0.025 63.292 1.00 97.31 350 LYS A C 1
ATOM 3030 O O . LYS A 1 350 ? -48.132 -0.167 64.412 1.00 97.31 350 LYS A O 1
ATOM 3035 N N . GLU A 1 351 ? -48.051 0.908 62.431 1.00 96.75 351 GLU A N 1
ATOM 3036 C CA . GLU A 1 351 ? -49.213 1.777 62.667 1.00 96.75 351 GLU A CA 1
ATOM 3037 C C . GLU A 1 351 ? -50.481 0.935 62.893 1.00 96.75 351 GLU A C 1
ATOM 3039 O O . GLU A 1 351 ? -51.152 1.105 63.912 1.00 96.75 351 GLU A O 1
ATOM 3044 N N . ALA A 1 352 ? -50.753 -0.039 62.017 1.00 96.94 352 ALA A N 1
ATOM 3045 C CA . ALA A 1 352 ? -51.901 -0.937 62.139 1.00 96.94 352 ALA A CA 1
ATOM 3046 C C . ALA A 1 352 ? -51.871 -1.767 63.437 1.00 96.94 352 ALA A C 1
ATOM 3048 O O . ALA A 1 352 ? -52.863 -1.807 64.164 1.00 96.94 352 ALA A O 1
ATOM 3049 N N . ILE A 1 353 ? -50.725 -2.362 63.793 1.00 97.00 353 ILE A N 1
ATOM 3050 C CA . ILE A 1 353 ? -50.565 -3.092 65.063 1.00 97.00 353 ILE A CA 1
ATOM 3051 C C . ILE A 1 353 ? -50.822 -2.175 66.260 1.00 97.00 353 ILE A C 1
ATOM 3053 O O . ILE A 1 353 ? -51.425 -2.607 67.240 1.00 97.00 353 ILE A O 1
ATOM 3057 N N . SER A 1 354 ? -50.371 -0.919 66.213 1.00 96.50 354 SER A N 1
ATOM 3058 C CA . SER A 1 354 ? -50.620 0.027 67.303 1.00 96.50 354 SER A CA 1
ATOM 3059 C C . SER A 1 354 ? -52.113 0.298 67.491 1.00 96.50 354 SER A C 1
ATOM 3061 O O . SER A 1 354 ? -52.566 0.368 68.633 1.00 96.50 354 SER A O 1
ATOM 3063 N N . ILE A 1 355 ? -52.877 0.402 66.399 1.00 96.56 355 ILE A N 1
ATOM 3064 C CA . ILE A 1 355 ? -54.339 0.549 66.446 1.00 96.56 355 ILE A CA 1
ATOM 3065 C C . ILE A 1 355 ? -54.974 -0.699 67.071 1.00 96.56 355 ILE A C 1
ATOM 3067 O O . ILE A 1 355 ? -55.709 -0.578 68.049 1.00 96.56 355 ILE A O 1
ATOM 3071 N N . VAL A 1 356 ? -54.619 -1.894 66.587 1.00 96.69 356 VAL A N 1
ATOM 3072 C CA . VAL A 1 356 ? -55.154 -3.164 67.113 1.00 96.69 356 VAL A CA 1
ATOM 3073 C C . VAL A 1 356 ? -54.832 -3.338 68.599 1.00 96.69 356 VAL A C 1
ATOM 3075 O O . VAL A 1 356 ? -55.710 -3.709 69.372 1.00 96.69 356 VAL A O 1
ATOM 3078 N N . LYS A 1 357 ? -53.606 -3.018 69.035 1.00 96.31 357 LYS A N 1
ATOM 3079 C CA . LYS A 1 357 ? -53.231 -3.058 70.458 1.00 96.31 357 LYS A CA 1
ATOM 3080 C C . LYS A 1 357 ? -54.101 -2.131 71.303 1.00 96.31 357 LYS A C 1
ATOM 3082 O O . LYS A 1 357 ? -54.626 -2.574 72.315 1.00 96.31 357 LYS A O 1
ATOM 3087 N N . LYS A 1 358 ? -54.325 -0.888 70.861 1.00 96.00 358 LYS A N 1
ATOM 3088 C CA . LYS A 1 358 ? -55.212 0.052 71.567 1.00 96.00 358 LYS A CA 1
ATOM 3089 C C . LYS A 1 358 ? -56.638 -0.489 71.680 1.00 96.00 358 LYS A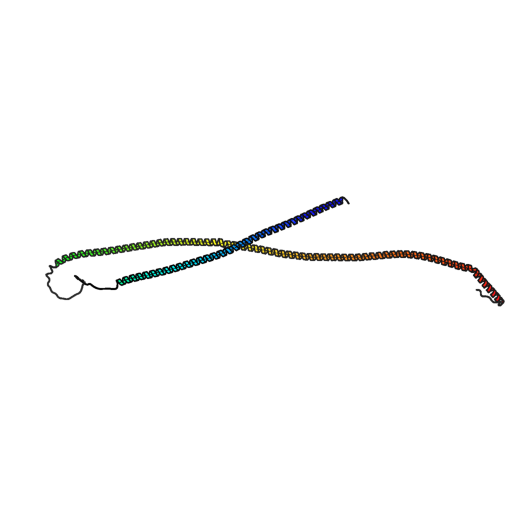 C 1
ATOM 3091 O O . LYS A 1 358 ? -57.251 -0.380 72.739 1.00 96.00 358 LYS A O 1
ATOM 3096 N N . GLU A 1 359 ? -57.171 -1.092 70.619 1.00 96.25 359 GLU A N 1
ATOM 3097 C CA . GLU A 1 359 ? -58.491 -1.732 70.669 1.00 96.25 359 GLU A CA 1
ATOM 3098 C C . GLU A 1 359 ? -58.526 -2.925 71.630 1.00 96.25 359 GLU A C 1
ATOM 3100 O O . GLU A 1 359 ? -59.495 -3.086 72.377 1.00 96.25 359 GLU A O 1
ATOM 3105 N N . GLN A 1 360 ? -57.479 -3.752 71.628 1.00 95.88 360 GLN A N 1
ATOM 3106 C CA . GLN A 1 360 ? -57.330 -4.885 72.537 1.00 95.88 360 GLN A CA 1
ATOM 3107 C C . GLN A 1 360 ? -57.287 -4.413 73.995 1.00 95.88 360 GLN A C 1
ATOM 3109 O O . GLN A 1 360 ? -58.011 -4.958 74.825 1.00 95.88 360 GLN A O 1
ATOM 3114 N N . ASP A 1 361 ? -56.515 -3.366 74.289 1.00 95.88 361 ASP A N 1
ATOM 3115 C CA . ASP A 1 361 ? -56.404 -2.774 75.622 1.00 95.88 361 ASP A CA 1
ATOM 3116 C C . ASP A 1 361 ? -57.759 -2.232 76.096 1.00 95.88 361 ASP A C 1
ATOM 3118 O O . ASP A 1 361 ? -58.174 -2.487 77.227 1.00 95.88 361 ASP A O 1
ATOM 3122 N N . LEU A 1 362 ? -58.512 -1.557 75.218 1.00 95.94 362 LEU A N 1
ATOM 3123 C CA . LEU A 1 362 ? -59.872 -1.099 75.521 1.00 95.94 362 LEU A CA 1
ATOM 3124 C C . LEU A 1 362 ? -60.826 -2.269 75.796 1.00 95.94 362 LEU A C 1
ATOM 3126 O O . LEU A 1 362 ? -61.613 -2.216 76.747 1.00 95.94 362 LEU A O 1
ATOM 3130 N N . LYS A 1 363 ? -60.773 -3.333 74.984 1.00 95.56 363 LYS A N 1
ATOM 3131 C CA . LYS A 1 363 ? -61.569 -4.555 75.202 1.00 95.56 363 LYS A CA 1
ATOM 3132 C C . LYS A 1 363 ? -61.195 -5.227 76.523 1.00 95.56 363 LYS A C 1
ATOM 3134 O O . LYS A 1 363 ? -62.087 -5.627 77.267 1.00 95.56 363 LYS A O 1
ATOM 3139 N N . PHE A 1 364 ? -59.909 -5.288 76.849 1.00 95.88 364 PHE A N 1
ATOM 3140 C CA . PHE A 1 364 ? -59.405 -5.864 78.091 1.00 95.88 364 PHE A CA 1
ATOM 3141 C C . PHE A 1 364 ? -59.849 -5.057 79.315 1.00 95.88 364 PHE A C 1
ATOM 3143 O O . PHE A 1 364 ? -60.384 -5.624 80.266 1.00 95.88 364 PHE A O 1
ATOM 3150 N N . GLN A 1 365 ? -59.748 -3.726 79.268 1.00 95.88 365 GLN A N 1
ATOM 3151 C CA . GLN A 1 365 ? -60.266 -2.853 80.325 1.00 95.88 365 GLN A CA 1
ATOM 3152 C C . GLN A 1 365 ? -61.777 -3.032 80.529 1.00 95.88 365 GLN A C 1
ATOM 3154 O O . GLN A 1 365 ? -62.244 -3.080 81.669 1.00 95.88 365 GLN A O 1
ATOM 3159 N N . LYS A 1 366 ? -62.554 -3.163 79.444 1.00 95.19 366 LYS A N 1
ATOM 3160 C CA . LYS A 1 366 ? -63.990 -3.476 79.529 1.00 95.19 366 LYS A CA 1
ATOM 3161 C C . LYS A 1 366 ? -64.234 -4.845 80.168 1.00 95.19 366 LYS A C 1
ATOM 3163 O O . LYS A 1 366 ? -65.099 -4.947 81.034 1.00 95.19 366 LYS A O 1
ATOM 3168 N N . ALA A 1 367 ? -63.463 -5.864 79.789 1.00 96.19 367 ALA A N 1
ATOM 3169 C CA . ALA A 1 367 ? -63.565 -7.204 80.359 1.00 96.19 367 ALA A CA 1
ATOM 3170 C C . ALA A 1 367 ? -63.249 -7.215 81.865 1.00 96.19 367 ALA A C 1
ATOM 3172 O O . ALA A 1 367 ? -64.012 -7.802 82.629 1.00 96.19 367 ALA A O 1
ATOM 3173 N N . ILE A 1 368 ? -62.204 -6.503 82.309 1.00 96.19 368 ILE A N 1
ATOM 3174 C CA . ILE A 1 368 ? -61.883 -6.338 83.739 1.00 96.19 368 ILE A CA 1
ATOM 3175 C C . ILE A 1 368 ? -63.038 -5.662 84.478 1.00 96.19 368 ILE A C 1
ATOM 3177 O O . ILE A 1 368 ? -63.468 -6.151 85.521 1.00 96.19 368 ILE A O 1
ATOM 3181 N N . LYS A 1 369 ? -63.565 -4.550 83.944 1.00 95.62 369 LYS A N 1
ATOM 3182 C CA . LYS A 1 369 ? -64.701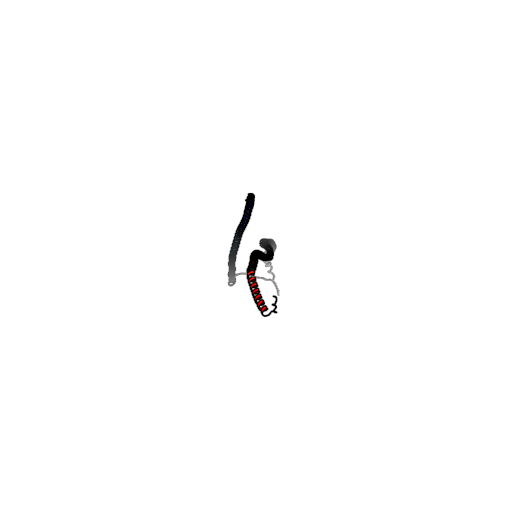 -3.847 84.560 1.00 95.62 369 LYS A CA 1
ATOM 3183 C C . LYS A 1 369 ? -65.909 -4.769 84.698 1.00 95.62 369 LYS A C 1
ATOM 3185 O O . LYS A 1 369 ? -66.466 -4.864 85.784 1.00 95.62 369 LYS A O 1
ATOM 3190 N N . TYR A 1 370 ? -66.264 -5.486 83.633 1.00 95.94 370 TYR A N 1
ATOM 3191 C CA . TYR A 1 370 ? -67.370 -6.440 83.652 1.00 95.94 370 TYR A CA 1
ATOM 3192 C C . TYR A 1 370 ? -67.142 -7.570 84.663 1.00 95.94 370 TYR A C 1
ATOM 3194 O O . TYR A 1 370 ? -68.044 -7.885 85.435 1.00 95.94 370 TYR A O 1
ATOM 3202 N N . TYR A 1 371 ? -65.938 -8.150 84.704 1.00 95.75 371 TYR A N 1
ATOM 3203 C CA . TYR A 1 371 ? -65.575 -9.182 85.674 1.00 95.75 371 TYR A CA 1
ATOM 3204 C C . TYR A 1 371 ? -65.723 -8.680 87.115 1.00 95.75 371 TYR A C 1
ATOM 3206 O O . TYR A 1 371 ? -66.385 -9.334 87.918 1.00 95.75 371 TYR A O 1
ATOM 3214 N N . ASN A 1 372 ? -65.187 -7.496 87.423 1.00 95.19 372 ASN A N 1
ATOM 3215 C CA . ASN A 1 372 ? -65.287 -6.889 88.750 1.00 95.19 372 ASN A CA 1
ATOM 3216 C C . ASN A 1 372 ? -66.741 -6.575 89.125 1.00 95.19 372 ASN A C 1
ATOM 3218 O O . ASN A 1 372 ? -67.165 -6.892 90.234 1.00 95.19 372 ASN A O 1
ATOM 3222 N N . SER A 1 373 ? -67.529 -6.009 88.207 1.00 94.50 373 SER A N 1
ATOM 3223 C CA . SER A 1 373 ? -68.960 -5.764 88.426 1.00 94.50 373 SER A CA 1
ATOM 3224 C C . SER A 1 373 ? -69.733 -7.062 88.665 1.00 94.50 373 SER A C 1
ATOM 3226 O O . SER A 1 373 ? -70.548 -7.123 89.581 1.00 94.50 373 SER A O 1
ATOM 3228 N N . ASN A 1 374 ? -69.455 -8.116 87.894 1.00 95.31 374 ASN A N 1
ATOM 3229 C CA . ASN A 1 374 ? -70.070 -9.429 88.078 1.00 95.31 374 ASN A CA 1
ATOM 3230 C C . ASN A 1 374 ? -69.657 -10.069 89.413 1.00 95.31 374 ASN A C 1
ATOM 3232 O O . ASN A 1 374 ? -70.488 -10.662 90.097 1.00 95.31 374 ASN A O 1
ATOM 3236 N N . LEU A 1 375 ? -68.391 -9.930 89.815 1.00 95.12 375 LEU A N 1
ATOM 3237 C CA . LEU A 1 375 ? -67.904 -10.404 91.109 1.00 95.12 375 LEU A CA 1
ATOM 3238 C C . LEU A 1 375 ? -68.607 -9.676 92.262 1.00 95.12 375 LEU A C 1
ATOM 3240 O O . LEU A 1 375 ? -69.124 -10.333 93.162 1.00 95.12 375 LEU A O 1
ATOM 3244 N N . LEU A 1 376 ? -68.697 -8.344 92.201 1.00 94.81 376 LEU A N 1
ATOM 3245 C CA . LEU A 1 376 ? -69.440 -7.539 93.176 1.00 94.81 376 LEU A CA 1
ATOM 3246 C C . LEU A 1 376 ? -70.918 -7.933 93.221 1.00 94.81 376 LEU A C 1
ATOM 3248 O O . LEU A 1 376 ? -71.465 -8.108 94.305 1.00 94.81 376 LEU A O 1
ATOM 3252 N N . PHE A 1 377 ? -71.551 -8.134 92.063 1.00 94.81 377 PHE A N 1
ATOM 3253 C CA . PHE A 1 377 ? -72.937 -8.591 91.980 1.00 94.81 377 PHE A CA 1
ATOM 3254 C C . PHE A 1 377 ? -73.129 -9.963 92.639 1.00 94.81 377 PHE A C 1
ATOM 3256 O O . PHE A 1 377 ? -74.065 -10.145 93.420 1.00 94.81 377 PHE A O 1
ATOM 3263 N N . LYS A 1 378 ? -72.225 -10.919 92.386 1.00 94.19 378 LYS A N 1
ATOM 3264 C CA . LYS A 1 378 ? -72.241 -12.239 93.035 1.00 94.19 378 LYS A CA 1
ATOM 3265 C C . LYS A 1 378 ? -72.076 -12.124 94.551 1.00 94.19 378 LYS A C 1
ATOM 3267 O O . LYS A 1 378 ? -72.886 -12.691 95.278 1.00 94.19 378 LYS A O 1
ATOM 3272 N N . ILE A 1 379 ? -71.091 -11.357 95.028 1.00 93.88 379 ILE A N 1
ATOM 3273 C CA . ILE A 1 379 ? -70.854 -11.129 96.465 1.00 93.88 379 ILE A CA 1
ATOM 3274 C C . ILE A 1 379 ? -72.083 -10.490 97.116 1.00 93.88 379 ILE A C 1
ATOM 3276 O O . ILE A 1 379 ? -72.558 -10.977 98.139 1.00 93.88 379 ILE A O 1
ATOM 3280 N N . PHE A 1 380 ? -72.636 -9.440 96.507 1.00 94.12 380 PHE A N 1
ATOM 3281 C CA . PHE A 1 380 ? -73.824 -8.755 97.009 1.00 94.12 380 PHE A CA 1
ATOM 3282 C C . PHE A 1 380 ? -75.047 -9.677 97.039 1.00 94.12 380 PHE A C 1
ATOM 3284 O O . PHE A 1 380 ? -75.812 -9.659 98.000 1.00 94.12 380 PHE A O 1
ATOM 3291 N N . THR A 1 381 ? -75.214 -10.528 96.025 1.00 93.25 381 THR A N 1
ATOM 3292 C CA . THR A 1 381 ? -76.291 -11.526 95.992 1.00 93.25 381 THR A CA 1
ATOM 3293 C C . THR A 1 381 ? -76.145 -12.524 97.138 1.00 93.25 381 THR A C 1
ATOM 3295 O O . THR A 1 381 ? -77.112 -12.730 97.870 1.00 93.25 381 THR A O 1
ATOM 3298 N N . CYS A 1 382 ? -74.942 -13.070 97.352 1.00 91.25 382 CYS A N 1
ATOM 3299 C CA . CYS A 1 382 ? -74.650 -13.950 98.487 1.00 91.25 382 CYS A CA 1
ATOM 3300 C C . CYS A 1 382 ? -74.919 -13.252 99.829 1.00 91.25 382 CYS A C 1
ATOM 3302 O O . CYS A 1 382 ? -75.566 -13.830 100.704 1.00 91.25 382 CYS A O 1
ATOM 3304 N N . TRP A 1 383 ? -74.486 -11.996 99.976 1.00 92.94 383 TRP A N 1
ATOM 3305 C CA . TRP A 1 383 ? -74.714 -11.190 101.176 1.00 92.94 383 TRP A CA 1
ATOM 3306 C C . TRP A 1 383 ? -76.206 -10.939 101.431 1.00 92.94 383 TRP A C 1
ATOM 3308 O O . TRP A 1 383 ? -76.673 -11.110 102.551 1.00 92.94 383 TRP A O 1
ATOM 3318 N N . ARG A 1 384 ? -76.994 -10.641 100.392 1.00 92.06 384 ARG A N 1
ATOM 3319 C CA . ARG A 1 384 ? -78.454 -10.474 100.499 1.00 92.06 384 ARG A CA 1
ATOM 3320 C C . ARG A 1 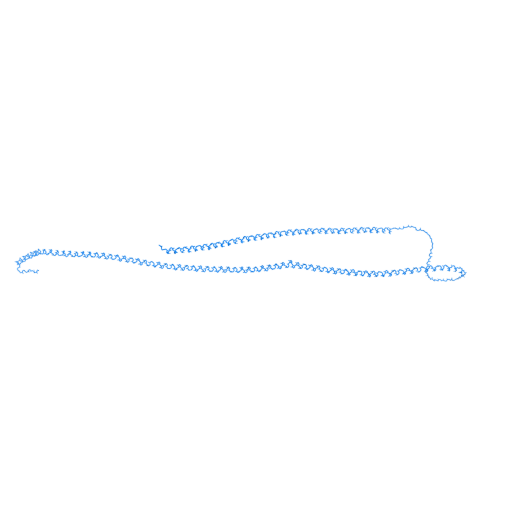384 ? -79.168 -11.770 100.891 1.00 92.06 384 ARG A C 1
ATOM 3322 O O . ARG A 1 384 ? -80.176 -11.718 101.588 1.00 92.06 384 ARG A O 1
ATOM 3329 N N . THR A 1 385 ? -78.666 -12.927 100.458 1.00 92.19 385 THR A N 1
ATOM 3330 C CA . THR A 1 385 ? -79.201 -14.241 100.863 1.00 92.19 385 THR A CA 1
ATOM 3331 C C . THR A 1 385 ? -78.703 -14.704 102.234 1.00 92.19 385 THR A C 1
ATOM 3333 O O . THR A 1 385 ? -79.284 -15.619 102.817 1.00 92.19 385 THR A O 1
ATOM 3336 N N . LEU A 1 386 ? -77.664 -14.066 102.782 1.00 91.50 386 LEU A N 1
ATOM 3337 C CA . LEU A 1 386 ? -77.030 -14.451 104.041 1.00 91.50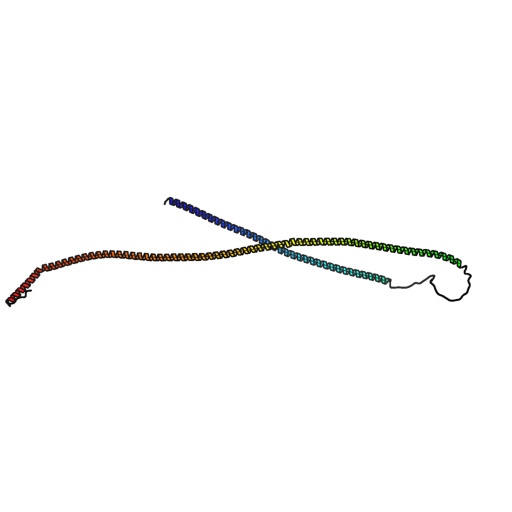 386 LEU A CA 1
ATOM 3338 C C . LEU A 1 386 ? -77.991 -14.438 105.243 1.00 91.50 386 LEU A C 1
ATOM 3340 O O . LEU A 1 386 ? -77.928 -15.384 106.021 1.00 91.50 386 LEU A O 1
ATOM 3344 N N . PRO A 1 387 ? -78.918 -13.471 105.418 1.00 91.38 387 PRO A N 1
ATOM 3345 C CA . PRO A 1 387 ? -79.887 -13.523 106.512 1.00 91.38 387 PRO A CA 1
ATOM 3346 C C . PRO A 1 387 ? -80.798 -14.751 106.445 1.00 91.38 387 PRO A C 1
ATOM 3348 O O . PRO A 1 387 ? -81.050 -15.372 107.474 1.00 91.38 387 PRO A O 1
ATOM 3351 N N . ALA A 1 388 ? -81.252 -15.128 105.244 1.00 89.56 388 ALA A N 1
ATOM 3352 C CA . ALA A 1 388 ? -82.071 -16.321 105.043 1.00 89.56 388 ALA A CA 1
ATOM 3353 C C . ALA A 1 388 ? -81.266 -17.599 105.331 1.00 89.56 388 ALA A C 1
ATOM 3355 O O . ALA A 1 388 ? -81.746 -18.481 106.041 1.00 89.56 388 ALA A O 1
ATOM 3356 N N . LEU A 1 389 ? -80.012 -17.666 104.868 1.00 89.25 389 LEU A N 1
ATOM 3357 C CA . LEU A 1 389 ? -79.100 -18.771 105.182 1.00 89.25 389 LEU A CA 1
ATOM 3358 C C . LEU A 1 389 ? -78.790 -18.856 106.686 1.00 89.25 389 LEU A C 1
ATOM 3360 O O . LEU A 1 389 ? -78.820 -19.943 107.254 1.00 89.25 389 LEU A O 1
ATOM 3364 N N . ASN A 1 390 ? -78.566 -17.725 107.356 1.00 89.56 390 ASN A N 1
ATOM 3365 C CA . ASN A 1 390 ? -78.339 -17.660 108.801 1.00 89.56 390 ASN A CA 1
ATOM 3366 C C . ASN A 1 390 ? -79.596 -18.014 109.601 1.00 89.56 390 ASN A C 1
ATOM 3368 O O . ASN A 1 390 ? -79.488 -18.587 110.681 1.00 89.56 390 ASN A O 1
ATOM 3372 N N . ALA A 1 391 ? -80.792 -17.676 109.113 1.00 89.25 391 ALA A N 1
ATOM 3373 C CA . ALA A 1 391 ? -82.044 -18.119 109.720 1.00 89.25 391 ALA A CA 1
ATOM 3374 C C . ALA A 1 391 ? -82.189 -19.643 109.618 1.00 89.25 391 ALA A C 1
ATOM 3376 O O . ALA A 1 391 ? -82.477 -20.290 110.620 1.00 89.25 391 ALA A O 1
ATOM 3377 N N . LEU A 1 392 ? -81.886 -20.217 108.450 1.00 90.19 392 LEU A N 1
ATOM 3378 C CA . LEU A 1 392 ? -81.911 -21.663 108.233 1.00 90.19 392 LEU A CA 1
ATOM 3379 C C . LEU A 1 392 ? -80.856 -22.383 109.091 1.00 90.19 392 LEU A C 1
ATOM 3381 O O . LEU A 1 392 ? -81.166 -23.398 109.712 1.00 90.19 392 LEU A O 1
ATOM 3385 N N . LYS A 1 393 ? -79.643 -21.823 109.215 1.00 88.69 393 LYS A N 1
ATOM 3386 C CA . LYS A 1 393 ? -78.600 -22.332 110.122 1.00 88.69 393 LYS A CA 1
ATOM 3387 C C . LYS A 1 393 ? -79.043 -22.267 111.588 1.00 88.69 393 LYS A C 1
ATOM 3389 O O . LYS A 1 393 ? -78.918 -23.262 112.291 1.00 88.69 393 LYS A O 1
ATOM 3394 N N . ARG A 1 394 ? -79.632 -21.150 112.035 1.00 88.94 394 ARG A N 1
ATOM 3395 C CA . ARG A 1 394 ? -80.193 -21.023 113.394 1.00 88.94 394 ARG A CA 1
ATOM 3396 C C . ARG A 1 394 ? -81.326 -22.011 113.650 1.00 88.94 394 ARG A C 1
ATOM 3398 O O . ARG A 1 394 ? -81.403 -22.559 114.741 1.00 88.94 394 ARG A O 1
ATOM 3405 N N . GLU A 1 395 ? -82.190 -22.274 112.672 1.00 87.62 395 GLU A N 1
ATOM 3406 C CA . GLU A 1 395 ? -83.247 -23.280 112.814 1.00 87.62 395 GLU A CA 1
ATOM 3407 C C . GLU A 1 395 ? -82.664 -24.698 112.906 1.00 87.62 395 GLU A C 1
ATOM 3409 O O . GLU A 1 395 ? -83.103 -25.496 113.735 1.00 87.62 395 GLU A O 1
ATOM 3414 N N . GLN A 1 396 ? -81.642 -25.011 112.103 1.00 87.75 396 GLN A N 1
ATOM 3415 C CA . GLN A 1 396 ? -80.909 -26.274 112.205 1.00 87.75 396 GLN A CA 1
ATOM 3416 C C . GLN A 1 396 ? -80.217 -26.421 113.563 1.00 87.75 396 GLN A C 1
ATOM 3418 O O . GLN A 1 396 ? -80.310 -27.487 114.169 1.00 87.75 396 GLN A O 1
ATOM 3423 N N . GLU A 1 397 ? -79.563 -25.373 114.064 1.00 86.38 397 GLU A N 1
ATOM 3424 C CA . GLU A 1 397 ? -78.945 -25.356 115.393 1.00 86.38 397 GLU A CA 1
ATOM 3425 C C . GLU A 1 397 ? -79.987 -25.476 116.507 1.00 86.38 397 GLU A C 1
ATOM 3427 O O . GLU A 1 397 ? -79.801 -26.286 117.408 1.00 86.38 397 GLU A O 1
ATOM 3432 N N . ALA A 1 398 ? -81.126 -24.784 116.419 1.00 86.25 398 ALA A N 1
ATOM 3433 C CA . ALA A 1 398 ? -82.231 -24.924 117.368 1.00 86.25 398 ALA A CA 1
ATOM 3434 C C . ALA A 1 398 ? -82.821 -26.341 117.344 1.00 86.25 398 ALA A C 1
ATOM 3436 O O . ALA A 1 398 ? -83.137 -26.911 118.388 1.00 86.25 398 ALA A O 1
ATOM 3437 N N . ARG A 1 399 ? -82.936 -26.950 116.158 1.00 86.06 399 ARG A N 1
ATOM 3438 C CA . ARG A 1 399 ? -83.351 -28.347 116.016 1.00 86.06 399 ARG A CA 1
ATOM 3439 C C . ARG A 1 399 ? -82.323 -29.267 116.672 1.00 86.06 399 ARG A C 1
ATOM 3441 O O . ARG A 1 399 ? -82.713 -30.079 117.504 1.00 86.06 399 ARG A O 1
ATOM 3448 N N . LYS A 1 400 ? -81.029 -29.106 116.372 1.00 85.00 400 LYS A N 1
ATOM 3449 C CA . LYS A 1 400 ? -79.934 -29.846 117.024 1.00 85.00 400 LYS A CA 1
ATOM 3450 C C . LYS A 1 400 ? -79.954 -29.664 118.545 1.00 85.00 400 LYS A C 1
ATOM 3452 O O . LYS A 1 400 ? -79.806 -30.652 119.249 1.00 85.00 400 LYS A O 1
ATOM 3457 N N . ALA A 1 401 ? -80.196 -28.456 119.053 1.00 82.94 401 ALA A N 1
ATOM 3458 C CA . ALA A 1 401 ? -80.300 -28.166 120.482 1.00 82.94 401 ALA A CA 1
ATOM 3459 C C . ALA A 1 401 ? -81.478 -28.905 121.134 1.00 82.94 401 ALA A C 1
ATOM 3461 O O . ALA A 1 401 ? -81.282 -29.556 122.152 1.00 82.94 401 ALA A O 1
ATOM 3462 N N . ARG A 1 402 ? -82.662 -28.918 120.504 1.00 84.00 402 ARG A N 1
ATOM 3463 C CA . ARG A 1 402 ? -83.812 -29.719 120.974 1.00 84.00 402 ARG A CA 1
ATOM 3464 C C . ARG A 1 402 ? -83.513 -31.218 120.991 1.00 84.00 402 ARG A C 1
ATOM 3466 O O . ARG A 1 402 ? -83.937 -31.921 121.902 1.00 84.00 402 ARG A O 1
ATOM 3473 N N . TRP A 1 403 ? -82.803 -31.727 119.981 1.00 82.44 403 TRP A N 1
ATOM 3474 C CA . TRP A 1 403 ? -82.357 -33.123 119.975 1.00 82.44 403 TRP A CA 1
ATOM 3475 C C . TRP A 1 403 ? -81.340 -33.388 121.093 1.00 82.44 403 TRP A C 1
ATOM 3477 O O . TRP A 1 403 ? -81.480 -34.387 121.788 1.00 82.44 403 TRP A O 1
ATOM 3487 N N . ARG A 1 404 ? -80.377 -32.486 121.322 1.00 81.62 404 ARG A N 1
ATOM 3488 C CA . ARG A 1 404 ? -79.406 -32.576 122.428 1.00 81.62 404 ARG A CA 1
ATOM 3489 C C . ARG A 1 404 ? -80.094 -32.556 123.797 1.00 81.62 404 ARG A C 1
ATOM 3491 O O . ARG A 1 404 ? -79.756 -33.379 124.634 1.00 81.62 404 ARG A O 1
ATOM 3498 N N . GLU A 1 405 ? -81.092 -31.699 124.002 1.00 78.62 405 GLU A N 1
ATOM 3499 C CA . GLU A 1 405 ? -81.900 -31.645 125.230 1.00 78.62 405 GLU A CA 1
ATOM 3500 C C . GLU A 1 405 ? -82.664 -32.956 125.470 1.00 78.62 405 GLU A C 1
ATOM 3502 O O . GLU A 1 405 ? -82.625 -33.506 126.568 1.00 78.62 405 GLU A O 1
ATOM 3507 N N . LYS A 1 406 ? -83.295 -33.519 124.429 1.00 79.31 406 LYS A N 1
ATOM 3508 C CA . LYS A 1 406 ? -83.928 -34.846 124.521 1.00 79.31 406 LYS A CA 1
ATOM 3509 C C . LYS A 1 406 ? -82.928 -35.955 124.840 1.00 79.31 406 LYS A C 1
ATOM 3511 O O . LYS A 1 406 ? -83.260 -36.864 125.590 1.00 79.31 406 LYS A O 1
ATOM 3516 N N . VAL A 1 407 ? -81.722 -35.899 124.276 1.00 79.50 407 VAL A N 1
ATOM 3517 C CA . VAL A 1 407 ? -80.660 -36.866 124.586 1.00 79.50 407 VAL A CA 1
ATOM 3518 C C . VAL A 1 407 ? -80.211 -36.722 126.043 1.00 79.50 407 VAL A C 1
ATOM 3520 O O . VAL A 1 407 ? -80.121 -37.735 126.726 1.00 79.50 407 VAL A O 1
ATOM 3523 N N . LEU A 1 408 ? -80.036 -35.497 126.549 1.00 75.81 408 LEU A N 1
ATOM 3524 C CA . LEU A 1 408 ? -79.700 -35.211 127.952 1.00 75.81 408 LEU A CA 1
ATOM 3525 C C . LEU A 1 408 ? -80.767 -35.710 128.944 1.00 75.81 408 LEU A C 1
ATOM 3527 O O . LEU A 1 408 ? -80.425 -36.145 130.038 1.00 75.81 408 LEU A O 1
ATOM 3531 N N . GLN A 1 409 ? -82.051 -35.706 128.565 1.00 75.00 409 GLN A N 1
ATOM 3532 C CA . GLN A 1 409 ? -83.126 -36.287 129.388 1.00 75.00 409 GLN A CA 1
ATOM 3533 C C . GLN A 1 409 ? -83.040 -37.818 129.507 1.00 75.00 409 GLN A C 1
ATOM 3535 O O . GLN A 1 409 ? -83.503 -38.377 130.498 1.00 75.00 409 GLN A O 1
ATOM 3540 N N . VAL A 1 410 ? -82.476 -38.500 128.505 1.00 75.88 410 VAL A N 1
ATOM 3541 C CA . VAL A 1 410 ? -82.321 -39.967 128.489 1.00 75.88 410 VAL A CA 1
ATOM 3542 C C . VAL A 1 410 ? -80.952 -40.390 129.036 1.00 75.88 410 VAL A C 1
ATOM 3544 O O . VAL A 1 410 ? -80.833 -41.459 129.629 1.00 75.88 410 VAL A O 1
ATOM 3547 N N . VAL A 1 411 ? -79.923 -39.556 128.859 1.00 77.50 411 VAL A N 1
ATOM 3548 C CA . VAL A 1 411 ? -78.537 -39.805 129.276 1.00 77.50 411 VAL A CA 1
ATOM 3549 C C . VAL A 1 411 ? -77.956 -38.517 129.888 1.00 77.50 411 VAL A C 1
ATOM 3551 O O . VAL A 1 411 ? -77.427 -37.681 129.152 1.00 77.50 411 VAL A O 1
ATOM 3554 N N . PRO A 1 412 ? -78.041 -38.342 131.222 1.00 69.38 412 PRO A N 1
ATOM 3555 C CA . PRO A 1 412 ? -77.671 -37.089 131.893 1.00 69.38 412 PRO A CA 1
ATOM 3556 C C . PRO A 1 412 ? -76.185 -36.708 131.791 1.00 69.38 412 PRO A C 1
ATOM 3558 O O . PRO A 1 412 ? -75.864 -35.524 131.798 1.00 69.38 412 PRO A O 1
ATOM 3561 N N . ASP A 1 413 ? -75.290 -37.688 131.633 1.00 73.69 413 ASP A N 1
ATOM 3562 C CA . ASP A 1 413 ? -73.832 -37.475 131.598 1.00 73.69 413 ASP A CA 1
ATOM 3563 C C . ASP A 1 413 ? -73.274 -37.225 130.179 1.00 73.69 413 ASP A C 1
ATOM 3565 O O . ASP A 1 413 ? -72.060 -37.217 129.964 1.00 73.69 413 ASP A O 1
ATOM 3569 N N . TYR A 1 414 ? -74.137 -37.049 129.170 1.00 73.62 414 TYR A N 1
ATOM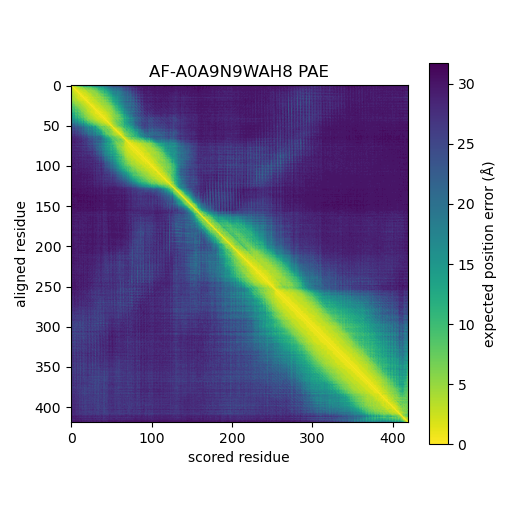 3570 C CA . TYR A 1 414 ? -73.700 -36.845 127.787 1.00 73.62 414 TYR A CA 1
ATOM 3571 C C . TYR A 1 414 ? -73.294 -35.386 127.511 1.00 73.62 414 TYR A C 1
ATOM 3573 O O . TYR A 1 414 ? -74.133 -34.485 127.514 1.00 73.62 414 TYR A O 1
ATOM 3581 N N . VAL A 1 415 ? -72.018 -35.161 127.176 1.00 68.62 415 VAL A N 1
ATOM 3582 C CA . VAL A 1 415 ? -71.483 -33.857 126.746 1.00 68.62 415 VAL A CA 1
ATOM 3583 C C . VAL A 1 415 ? -71.304 -33.847 125.218 1.00 68.62 415 VAL A C 1
ATOM 3585 O O . VAL A 1 415 ? -70.500 -34.624 124.698 1.00 68.62 415 VAL A O 1
ATOM 3588 N N . PRO A 1 416 ? -72.032 -33.000 124.465 1.00 68.00 416 PRO A N 1
ATOM 3589 C CA . PRO A 1 416 ? -71.850 -32.890 123.019 1.00 68.00 416 PRO A CA 1
ATOM 3590 C C . PRO A 1 416 ? -70.476 -32.284 122.660 1.00 68.00 416 PRO A C 1
ATOM 3592 O O . PRO A 1 416 ? -70.056 -31.345 123.333 1.00 68.00 416 PRO A O 1
ATOM 3595 N N . PRO A 1 417 ? -69.811 -32.733 121.577 1.00 71.31 417 PRO A N 1
ATOM 3596 C CA . PRO A 1 417 ? -68.595 -32.090 121.069 1.00 71.31 417 PRO A CA 1
ATOM 3597 C C . PRO A 1 417 ? -68.863 -30.646 120.608 1.00 71.31 417 PRO A C 1
ATOM 3599 O O . PRO A 1 417 ? -69.879 -30.391 119.946 1.00 71.31 417 PRO A O 1
ATOM 3602 N N . GLU A 1 418 ? -67.967 -29.719 120.959 1.00 54.84 418 GLU A N 1
ATOM 3603 C CA . GLU A 1 418 ? -67.955 -28.351 120.425 1.00 54.84 418 GLU A CA 1
ATOM 3604 C C . GLU A 1 418 ? -67.323 -28.355 119.025 1.00 54.84 418 GLU A C 1
ATOM 3606 O O . GLU A 1 418 ? -66.181 -28.780 118.874 1.00 54.84 418 GLU A O 1
ATOM 3611 N N . ASP A 1 419 ? -68.077 -27.889 118.025 1.00 56.06 419 ASP A N 1
ATOM 3612 C CA . ASP A 1 419 ? -67.581 -27.525 116.689 1.00 56.06 419 ASP A CA 1
ATOM 3613 C C . ASP A 1 419 ? -67.747 -26.016 116.485 1.00 56.06 419 ASP A C 1
ATOM 3615 O O . ASP A 1 419 ? -68.866 -25.514 116.774 1.00 56.06 419 ASP A O 1
#

Radius of gyration: 101.34 Å; Cα contacts (8 Å, |Δi|>4): 9; chains: 1; bounding box: 206×83×294 Å

pLDDT: mean 79.34, std 18.95, range [26.03, 98.19]

Secondary structure (DSSP, 8-state):
--HHHHHHHHHHHHHHHHHHHHHHHHHHHHHHHHHHHHHHHHHHHHHHHHHHHHHHHHHHHHHHHHHHHHHHHHHHHHHHHHHHHHHHHHHHHHHHHHHHHHHHHHHHHHHHHHHHHHHHHHHHHTTS---------------------------------S-SSSSHHHHHHHHHHHHHHHHHHHHHHHHHHHHHHHHHHHHHHHHHHHHHHHHHHHHHHHHHHHHHHHHHHHHHHHHHHHHHHHHHHIIIIIIHHHHHHHHHHHHHHHHHHHHHHHHHHHHHHHHHHHHHHHHHHHHHHHHHHHHHHHHHHHHHHHHHHHHHHHHHHHHHHHHHHHHHHHHHHHHHHHHHHHHHHHHHHHHHHHHHHHHHHHHHHHHHHHHHHHHHHHHHHHHHHHHHHHHHHHHHHH-TT--PPP-